Protein 4OON (pdb70)

B-facto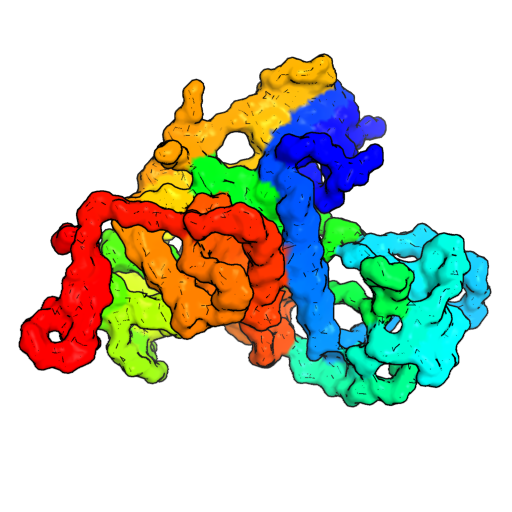r: mean 81.85, std 17.32, range [20.0, 176.02]

Nearest PDB structures (foldseek):
  4oon-assembly1_A  TM=1.002E+00  e=0.000E+00  Pseudomonas aeruginosa PAO1
  3ue1-assembly1_B  TM=9.411E-01  e=1.093E-57  Acinetobacter baumannii
  3ue1-assembly1_A  TM=9.201E-01  e=5.960E-58  Acinetobacter baumannii
  3udi-assembly1_A  TM=9.096E-01  e=7.761E-55  Acinetobacter baumannii
  5u2g-assembly2_B  TM=9.146E-01  e=2.808E-49  Haemophilus influenzae Rd KW20

Organism: Pseudomonas aeruginosa (strain ATCC 15692 / DSM 22644 / CIP 104116 / JCM 14847 / LMG 12228 / 1C / PRS 101 / PAO1) (NCBI:txid208964)

Solvent-accessible surface area: 22521 Å² total; per-residue (Å²): 78,0,47,0,49,0,66,67,40,86,15,5,24,90,42,57,106,246,153,78,120,4,72,3,34,11,0,4,45,24,0,56,44,78,0,46,73,125,52,28,66,88,0,34,72,63,6,22,46,0,13,0,0,0,92,15,48,2,2,67,13,0,12,94,2,0,65,30,14,0,14,86,7,8,56,105,16,1,19,95,24,29,84,46,135,20,91,88,79,86,120,102,28,24,38,170,49,0,42,167,48,126,35,22,3,35,0,37,0,0,0,0,24,108,53,111,150,77,5,6,55,0,0,6,101,106,13,127,71,31,74,2,79,41,76,4,0,94,36,6,71,59,56,108,50,20,78,46,62,6,108,102,16,199,55,0,53,67,14,2,107,45,0,2,0,4,9,0,43,96,58,197,107,45,74,8,101,1,4,13,36,4,50,1,7,0,0,0,0,0,0,15,1,74,8,0,0,3,30,0,2,10,0,3,8,3,51,53,75,50,104,80,8,15,0,49,96,7,100,28,71,0,6,18,0,0,0,0,0,0,0,0,0,0,13,40,53,78,46,36,2,1,26,63,16,64,0,20,85,52,145,177,119,142,132,224,213,73,159,81,18,87,6,28,0,36,37,0,0,10,89,30,46,67,35,0,0,25,60,0,2,139,59,11,29,42,84,139,0,1,33,25,0,27,121,1,25,6,90,122,126,16,8,33,166,59,118,18,0,0,47,1,37,1,52,0,11,2,49,34,0,0,5,0,0,0,0,1,4,22,4,0,36,50,0,73,41,32,2,7,23,72,0,26,15,164,131,32,124,80,84,66,99,8,76,11,26,76,19,92,202,206,76,54,116,10,126,101,39,8,44,23,52,0,0,42,6,0,6,20,0,0,22,14,0,4,112,152,7,70,0,149,125,0,74,71,40,179,26,98,1,3,0,0,0,8,1,50,13,118,94,11,76,10,0,0,0,0,0,4,1,14,10,19,0,0,0,0,3,1,0,14,68,146,74,76,33,1,1,166,196,9,99,0,6,32,4,0,0,52,2,0,23,120,0,0,25,92,9,4,152,132,81,103,93,74,58,33,86,108,17,130,26,23,62,78,58,101,5,26,52,119,51,14,173,81,17,66,131,77,28,113,57,24,67,132,8,35,9,43,92,179

GO terms:
  GO:0008658 penicillin binding (F, IDA)

Structure (mmCIF, N/CA/C/O backbone):
data_4OON
#
_entry.id   4OON
#
_cell.length_a   113.770
_cell.length_b   113.770
_cell.length_c   123.460
_cell.angle_alpha   90.00
_cell.angle_beta   90.00
_cell.angle_gamma   90.00
#
_symmetry.space_group_name_H-M   'P 41 21 2'
#
loop_
_entity.id
_entity.type
_entity.pdbx_description
1 polymer 'Penicillin-binding protein 1A'
2 non-polymer '(4Z,8S,11E,14S)-5-(2-amino-1,3-thiazol-4-yl)-14-(5,6-dihydroxy-1,3-dioxo-1,3-dihydro-2H-isoindol-2-yl)-8-formyl-2-methyl-6-oxo-3,10-dioxa-4,7,11-triazatetradeca-4,11-diene-2,12,14-tricarboxylic acid'
3 water water
#
loop_
_atom_site.group_PDB
_atom_site.id
_atom_site.type_symbol
_atom_site.label_atom_id
_atom_site.label_alt_id
_atom_site.label_comp_id
_atom_site.label_asym_id
_atom_site.label_entity_id
_atom_site.label_seq_id
_atom_site.pdbx_PDB_ins_code
_atom_site.Cartn_x
_atom_site.Cartn_y
_atom_site.Cartn_z
_atom_site.occupancy
_atom_site.B_iso_or_equiv
_atom_site.auth_seq_id
_atom_site.auth_comp_id
_atom_site.auth_asym_id
_atom_site.auth_atom_id
_atom_site.pdbx_PDB_model_num
ATOM 1 N N . PRO A 1 20 ? -13.405 53.542 12.673 1.00 79.76 47 PRO A N 1
ATOM 2 C CA . PRO A 1 20 ? -14.640 52.889 12.160 1.00 78.52 47 PRO A CA 1
ATOM 3 C C . PRO A 1 20 ? -14.354 51.673 11.243 1.00 85.84 47 PRO A C 1
ATOM 4 O O . PRO A 1 20 ? -13.884 51.824 10.106 1.00 86.69 47 PRO A O 1
ATOM 8 N N . LEU A 1 21 ? -14.599 50.452 11.762 1.00 82.01 48 LEU A N 1
ATOM 9 C CA . LEU A 1 21 ? -14.362 49.182 11.064 1.00 80.79 48 LEU A CA 1
ATOM 10 C C . LEU A 1 21 ? -15.048 49.107 9.705 1.00 84.81 48 LEU A C 1
ATOM 11 O O . LEU A 1 21 ? -16.248 49.298 9.622 1.00 82.56 48 LEU A O 1
ATOM 16 N N . LYS A 1 22 ? -14.281 48.833 8.650 1.00 83.48 49 LYS A N 1
ATOM 17 C CA . LYS A 1 22 ? -14.798 48.750 7.285 1.00 83.40 49 LYS A CA 1
ATOM 18 C C . LYS A 1 22 ? -14.629 47.317 6.760 1.00 89.48 49 LYS A C 1
ATOM 19 O O . LYS A 1 22 ? -13.514 46.780 6.719 1.00 90.46 49 LYS A O 1
ATOM 25 N N . VAL A 1 23 ? -15.745 46.694 6.377 1.00 85.02 50 VAL A N 1
ATOM 26 C CA . VAL A 1 23 ? -15.729 45.335 5.870 1.00 83.89 50 VAL A CA 1
ATOM 27 C C . VAL A 1 23 ? -15.951 45.387 4.381 1.00 84.34 50 VAL A C 1
ATOM 28 O O . VAL A 1 23 ? -16.940 45.945 3.897 1.00 81.75 50 VAL A O 1
ATOM 32 N N . TYR A 1 24 ? -14.992 44.814 3.667 1.00 81.31 51 TYR A N 1
ATOM 33 C CA . TYR A 1 24 ? -14.922 44.747 2.216 1.00 80.50 51 TYR A CA 1
ATOM 34 C C . TYR A 1 24 ? -14.984 43.316 1.711 1.00 84.03 51 TYR A C 1
ATOM 35 O O . TYR A 1 24 ? -14.585 42.392 2.429 1.00 83.59 51 TYR A O 1
ATOM 44 N N . SER A 1 25 ? -15.463 43.142 0.458 1.00 79.76 52 SER A N 1
ATOM 45 C CA . SER A 1 25 ? -15.521 41.856 -0.246 1.00 78.16 52 SER A CA 1
ATOM 46 C C . SER A 1 25 ? -14.188 41.661 -0.997 1.00 83.78 52 SER A C 1
ATOM 47 O O . SER A 1 25 ? -13.402 42.613 -1.134 1.00 84.34 52 SER A O 1
ATOM 50 N N . GLU A 1 26 ? -13.924 40.434 -1.474 1.00 80.02 53 GLU A N 1
ATOM 51 C CA . GLU A 1 26 ? -12.690 40.153 -2.194 1.00 80.71 53 GLU A CA 1
ATOM 52 C C . GLU A 1 26 ? -12.559 41.127 -3.340 1.00 82.98 53 GLU A C 1
ATOM 53 O O . GLU A 1 26 ? -11.541 41.798 -3.410 1.00 82.73 53 GLU A O 1
ATOM 59 N N . ASP A 1 27 ? -13.645 41.317 -4.136 1.00 79.37 54 ASP A N 1
ATOM 60 C CA . ASP A 1 27 ? -13.692 42.259 -5.260 1.00 80.62 54 ASP A CA 1
ATOM 61 C C . ASP A 1 27 ? -13.590 43.741 -4.907 1.00 86.93 54 ASP A C 1
ATOM 62 O O . ASP A 1 27 ? -13.421 44.569 -5.809 1.00 88.14 54 ASP A O 1
ATOM 67 N N . GLY A 1 28 ? -13.650 44.053 -3.613 1.00 83.41 55 GLY A N 1
ATOM 68 C CA . GLY A 1 28 ? -13.464 45.406 -3.112 1.00 83.97 55 GLY A CA 1
ATOM 69 C C . GLY A 1 28 ? -14.700 46.178 -2.722 1.00 87.99 55 GLY A C 1
ATOM 70 O O . GLY A 1 28 ? -14.572 47.312 -2.237 1.00 89.50 55 GLY A O 1
ATOM 71 N N . LYS A 1 29 ? -15.900 45.593 -2.921 1.00 81.91 56 LYS A N 1
ATOM 72 C CA . LYS A 1 29 ? -17.142 46.281 -2.546 1.00 80.29 56 LYS A CA 1
ATOM 73 C C . LYS A 1 29 ? -17.285 46.392 -1.011 1.00 83.00 56 LYS A C 1
ATOM 74 O O . LYS A 1 29 ? -16.900 45.474 -0.283 1.00 81.27 56 LYS A O 1
ATOM 80 N N . LEU A 1 30 ? -17.791 47.537 -0.527 1.00 79.95 57 LEU A N 1
ATOM 81 C CA . LEU A 1 30 ? -18.006 47.760 0.901 1.00 79.43 57 LEU A CA 1
ATOM 82 C C . LEU A 1 30 ? -19.276 47.049 1.357 1.00 83.15 57 LEU A C 1
ATOM 83 O O . LEU A 1 30 ? -20.373 47.325 0.859 1.00 81.46 57 LEU A O 1
ATOM 88 N N . ILE A 1 31 ? -19.109 46.103 2.283 1.00 81.35 58 ILE A N 1
ATOM 89 C CA . ILE A 1 31 ? -20.221 45.321 2.822 1.00 80.37 58 ILE A CA 1
ATOM 90 C C . ILE A 1 31 ? -20.916 46.131 3.901 1.00 83.07 58 ILE A C 1
ATOM 91 O O . ILE A 1 31 ? -22.133 46.267 3.841 1.00 82.56 58 ILE A O 1
ATOM 96 N N . SER A 1 32 ? -20.143 46.662 4.879 1.00 79.30 59 SER A N 1
ATOM 97 C CA . SER A 1 32 ? -20.624 47.512 5.974 1.00 78.88 59 SER A CA 1
ATOM 98 C C . SER A 1 32 ? -19.476 48.130 6.791 1.00 83.48 59 SER A C 1
ATOM 99 O O . SER A 1 32 ? -18.302 47.934 6.474 1.00 84.08 59 SER A O 1
ATOM 102 N N . GLU A 1 33 ? -19.839 48.910 7.815 1.00 79.99 60 GLU A N 1
ATOM 103 C CA . GLU A 1 33 ? -18.939 49.605 8.733 1.00 80.42 60 GLU A CA 1
ATOM 104 C C . GLU A 1 33 ? -19.433 49.424 10.172 1.00 83.92 60 GLU A C 1
ATOM 105 O O . GLU A 1 33 ? -20.637 49.510 10.431 1.00 83.68 60 GLU A O 1
ATOM 111 N N . PHE A 1 34 ? -18.506 49.236 11.110 1.00 79.74 61 PHE A N 1
ATOM 112 C CA . PHE A 1 34 ? -18.867 49.123 12.512 1.00 78.60 61 PHE A CA 1
ATOM 113 C C . PHE A 1 34 ? -18.071 50.104 13.365 1.00 84.42 61 PHE A C 1
ATOM 114 O O . PHE A 1 34 ? -16.856 50.250 13.183 1.00 83.55 61 PHE A O 1
ATOM 122 N N . GLY A 1 35 ? -18.782 50.783 14.272 1.00 82.15 62 GLY A N 1
ATOM 123 C CA . GLY A 1 35 ? -18.195 51.765 15.184 1.00 82.82 62 GLY A CA 1
ATOM 124 C C . GLY A 1 35 ? -18.719 51.729 16.607 1.00 84.36 62 GLY A C 1
ATOM 125 O O . GLY A 1 35 ? -19.718 51.061 16.893 1.00 82.64 62 GLY A O 1
ATOM 126 N N . GLU A 1 36 ? -18.046 52.466 17.505 1.00 80.64 63 GLU A N 1
ATOM 127 C CA . GLU A 1 36 ? -18.391 52.535 18.928 1.00 80.40 63 GLU A CA 1
ATOM 128 C C . GLU A 1 36 ? -18.638 53.994 19.338 1.00 84.33 63 GLU A C 1
ATOM 129 O O . GLU A 1 36 ? -17.836 54.850 18.968 1.00 86.31 63 GLU A O 1
ATOM 135 N N . MET A 1 37 ? -19.714 54.281 20.109 1.00 78.54 64 MET A N 1
ATOM 136 C CA . MET A 1 37 ? -20.005 55.654 20.529 1.00 94.78 64 MET A CA 1
ATOM 137 C C . MET A 1 37 ? -19.368 56.033 21.874 1.00 104.62 64 MET A C 1
ATOM 138 O O . MET A 1 37 ? -19.039 55.174 22.692 1.00 61.97 64 MET A O 1
ATOM 143 N N . THR A 1 229 ? -21.559 54.291 2.553 1.00 91.38 256 THR A N 1
ATOM 144 C CA . THR A 1 229 ? -22.727 53.556 2.030 1.00 90.56 256 THR A CA 1
ATOM 145 C C . THR A 1 229 ? -22.356 52.167 1.467 1.00 93.67 256 THR A C 1
ATOM 146 O O . THR A 1 229 ? -21.530 52.083 0.546 1.00 94.18 256 THR A O 1
ATOM 150 N N . PRO A 1 230 ? -23.004 51.075 1.949 1.00 88.10 257 PRO A N 1
ATOM 151 C CA . PRO A 1 230 ? -22.669 49.739 1.435 1.00 86.45 257 PRO A CA 1
ATOM 152 C C . PRO A 1 230 ? -22.981 49.538 -0.046 1.00 86.84 257 PRO A C 1
ATOM 153 O O . PRO A 1 230 ? -24.068 49.882 -0.515 1.00 86.20 257 PRO A O 1
ATOM 157 N N . GLU A 1 231 ? -21.978 49.042 -0.779 1.00 81.25 258 GLU A N 1
ATOM 158 C CA . GLU A 1 231 ? -22.047 48.745 -2.204 1.00 80.73 258 GLU A CA 1
ATOM 159 C C . GLU A 1 231 ? -22.626 47.351 -2.340 1.00 82.03 258 GLU A C 1
ATOM 160 O O . GLU A 1 231 ? -23.330 47.087 -3.319 1.00 82.87 258 GLU A O 1
ATOM 166 N N . LEU A 1 232 ? -22.334 46.454 -1.355 1.00 74.57 259 LEU A N 1
ATOM 167 C CA . LEU A 1 232 ? -22.782 45.060 -1.355 1.00 71.81 259 LEU A CA 1
ATOM 168 C C . LEU A 1 232 ? -23.513 44.737 -0.084 1.00 72.87 259 LEU A C 1
ATOM 169 O O . LEU A 1 232 ? -22.945 44.971 0.978 1.00 72.73 259 LEU A O 1
ATOM 174 N N . ASN A 1 233 ? -24.730 44.134 -0.175 1.00 68.05 260 ASN A N 1
ATOM 175 C CA . ASN A 1 233 ? -25.511 43.718 1.013 1.00 67.26 260 ASN A CA 1
ATOM 176 C C . ASN A 1 233 ? -25.190 42.279 1.455 1.00 71.75 260 ASN A C 1
ATOM 177 O O . ASN A 1 233 ? -25.641 41.304 0.843 1.00 71.97 260 ASN A O 1
ATOM 182 N N . ALA A 1 234 ? -24.330 42.157 2.475 1.00 68.15 261 ALA A N 1
ATOM 183 C CA . ALA A 1 234 ? -23.895 40.847 2.988 1.00 67.02 261 ALA A CA 1
ATOM 184 C C . ALA A 1 234 ? -23.772 40.855 4.556 1.00 66.87 261 ALA A C 1
ATOM 185 O O . ALA A 1 234 ? -22.700 40.594 5.119 1.00 65.63 261 ALA A O 1
ATOM 187 N N . PRO A 1 235 ? -24.911 41.160 5.239 1.00 60.45 262 PRO A N 1
ATOM 188 C CA . PRO A 1 235 ? -24.930 41.271 6.710 1.00 59.85 262 PRO A CA 1
ATOM 189 C C . PRO A 1 235 ? -24.457 40.091 7.539 1.00 66.57 262 PRO A C 1
ATOM 190 O O . PRO A 1 235 ? -23.846 40.280 8.599 1.00 67.49 262 PRO A O 1
ATOM 194 N N . TYR A 1 236 ? -24.750 38.883 7.063 1.00 63.65 263 TYR A N 1
ATOM 195 C CA . TYR A 1 236 ? -24.323 37.648 7.676 1.00 63.25 263 TYR A CA 1
ATOM 196 C C . TYR A 1 236 ? -22.797 37.589 7.627 1.00 68.59 263 TYR A C 1
ATOM 197 O O . TYR A 1 236 ? -22.177 37.389 8.673 1.00 69.33 263 TYR A O 1
ATOM 206 N N . ILE A 1 237 ? -22.196 37.920 6.458 1.00 65.21 264 ILE A N 1
ATOM 207 C CA . ILE A 1 237 ? -20.740 37.989 6.271 1.00 65.51 264 ILE A CA 1
ATOM 208 C C . ILE A 1 237 ? -20.151 39.086 7.138 1.00 70.21 264 ILE A C 1
ATOM 209 O O . ILE A 1 237 ? -19.138 38.864 7.809 1.00 69.89 264 ILE A O 1
ATOM 214 N N . ALA A 1 238 ? -20.806 40.267 7.124 1.00 67.29 265 ALA A N 1
ATOM 215 C CA . ALA A 1 238 ? -20.406 41.459 7.865 1.00 67.64 265 ALA A CA 1
ATOM 216 C C . ALA A 1 238 ? -20.278 41.135 9.335 1.00 71.57 265 ALA A C 1
ATOM 217 O O . ALA A 1 238 ? -19.240 41.417 9.948 1.00 71.84 265 ALA A O 1
ATOM 219 N N . GLU A 1 239 ? -21.309 40.476 9.879 1.00 67.19 266 GLU A N 1
ATOM 220 C CA . GLU A 1 239 ? -21.310 40.085 11.275 1.00 67.35 266 GLU A CA 1
ATOM 221 C C . GLU A 1 239 ? -20.173 39.127 11.628 1.00 71.71 266 GLU A C 1
ATOM 222 O O . GLU A 1 239 ? -19.523 39.310 12.656 1.00 71.84 266 GLU A O 1
ATOM 228 N N . MET A 1 240 ? -19.905 38.148 10.752 1.00 68.02 267 MET A N 1
ATOM 229 C CA . MET A 1 240 ? -18.853 37.158 10.935 1.00 68.14 267 MET A CA 1
ATOM 230 C C . MET A 1 240 ? -17.508 37.820 11.089 1.00 74.59 267 MET A C 1
ATOM 231 O O . MET A 1 240 ? -16.753 37.452 11.996 1.00 76.44 267 MET A O 1
ATOM 236 N N . ALA A 1 241 ? -17.256 38.865 10.270 1.00 70.14 268 ALA A N 1
ATOM 237 C CA . ALA A 1 241 ? -16.044 39.677 10.280 1.00 69.78 268 ALA A CA 1
ATOM 238 C C . ALA A 1 241 ? -15.988 40.508 11.542 1.00 71.90 268 ALA A C 1
ATOM 239 O O . ALA A 1 241 ? -14.977 40.482 12.223 1.00 72.00 268 ALA A O 1
ATOM 241 N N . ARG A 1 242 ? -17.076 41.220 11.883 1.00 68.55 269 ARG A N 1
ATOM 242 C CA . ARG A 1 242 ? -17.124 42.051 13.095 1.00 69.07 269 ARG A CA 1
ATOM 243 C C . ARG A 1 242 ? -16.728 41.245 14.338 1.00 73.76 269 ARG A C 1
ATOM 244 O O . ARG A 1 242 ? -15.864 41.679 15.090 1.00 74.19 269 ARG A O 1
ATOM 252 N N . ALA A 1 243 ? -17.335 40.055 14.502 1.00 69.91 270 ALA A N 1
ATOM 253 C CA . ALA A 1 243 ? -17.092 39.096 15.568 1.00 70.10 270 ALA A CA 1
ATOM 254 C C . ALA A 1 243 ? -15.611 38.692 15.614 1.00 77.68 270 ALA A C 1
ATOM 255 O O . ALA A 1 243 ? -14.941 38.900 16.650 1.00 79.35 270 ALA A O 1
ATOM 257 N N . GLU A 1 244 ? -15.097 38.147 14.475 1.00 73.88 271 GLU A N 1
ATOM 258 C CA . GLU A 1 244 ? -13.708 37.712 14.315 1.00 74.79 271 GLU A CA 1
ATOM 259 C C . GLU A 1 244 ? -12.714 38.799 14.675 1.00 79.06 271 GLU A C 1
ATOM 260 O O . GLU A 1 244 ? -11.732 38.505 15.354 1.00 80.74 271 GLU A O 1
ATOM 266 N N . MET A 1 245 ? -12.985 40.049 14.248 1.00 74.30 272 MET A N 1
ATOM 267 C CA . MET A 1 245 ? -12.144 41.218 14.488 1.00 75.16 272 MET A CA 1
ATOM 268 C C . MET A 1 245 ? -12.057 41.553 15.948 1.00 82.93 272 MET A C 1
ATOM 269 O O . MET A 1 245 ? -10.992 41.947 16.417 1.00 83.90 272 MET A O 1
ATOM 274 N N . VAL A 1 246 ? -13.198 41.426 16.656 1.00 80.88 273 VAL A N 1
ATOM 275 C CA . VAL A 1 246 ? -13.377 41.740 18.077 1.00 81.56 273 VAL A CA 1
ATOM 276 C C . VAL A 1 246 ? -12.621 40.757 18.941 1.00 90.42 273 VAL A C 1
ATOM 277 O O . VAL A 1 246 ? -11.960 41.153 19.917 1.00 91.49 273 VAL A O 1
ATOM 281 N N . GLY A 1 247 ? -12.667 39.496 18.527 1.00 88.52 274 GLY A N 1
ATOM 282 C CA . GLY A 1 247 ? -11.896 38.448 19.176 1.00 90.27 274 GLY A CA 1
ATOM 283 C C . GLY A 1 247 ? -10.412 38.731 19.037 1.00 97.09 274 GLY A C 1
ATOM 284 O O . GLY A 1 247 ? -9.653 38.507 19.985 1.00 98.56 274 GLY A O 1
ATOM 285 N N . ARG A 1 248 ? -10.004 39.300 17.871 1.00 93.85 275 ARG A N 1
ATOM 286 C CA . ARG A 1 248 ? -8.612 39.620 17.558 1.00 94.91 275 ARG A CA 1
ATOM 287 C C . ARG A 1 248 ? -8.079 40.931 18.165 1.00 99.64 275 ARG A C 1
ATOM 288 O O . ARG A 1 248 ? -6.953 40.932 18.653 1.00 101.21 275 ARG A O 1
ATOM 296 N N . TYR A 1 249 ? -8.851 42.031 18.126 1.00 94.77 276 TYR A N 1
ATOM 297 C CA . TYR A 1 249 ? -8.371 43.338 18.593 1.00 95.61 276 TYR A CA 1
ATOM 298 C C . TYR A 1 249 ? -9.095 43.946 19.806 1.00 100.56 276 TYR A C 1
ATOM 299 O O . TYR A 1 249 ? -8.574 44.876 20.447 1.00 100.60 276 TYR A O 1
ATOM 308 N N . GLY A 1 250 ? -10.279 43.420 20.105 1.00 96.79 277 GLY A N 1
ATOM 309 C CA . GLY A 1 250 ? -11.097 43.917 21.199 1.00 96.82 277 GLY A CA 1
ATOM 310 C C . GLY A 1 250 ? -11.996 45.022 20.706 1.00 100.67 277 GLY A C 1
ATOM 311 O O . GLY A 1 250 ? -12.368 45.033 19.529 1.00 99.35 277 GLY A O 1
ATOM 312 N N . SER A 1 251 ? -12.353 45.963 21.599 1.00 98.65 278 SER A N 1
ATOM 313 C CA . SER A 1 251 ? -13.229 47.086 21.245 1.00 98.18 278 SER A CA 1
ATOM 314 C C . SER A 1 251 ? -12.478 48.059 20.369 1.00 102.57 278 SER A C 1
ATOM 315 O O . SER A 1 251 ? -13.108 48.817 19.629 1.00 101.61 278 SER A O 1
ATOM 318 N N . GLU A 1 252 ? -11.121 47.972 20.407 1.00 100.38 279 GLU A N 1
ATOM 319 C CA . GLU A 1 252 ? -10.167 48.767 19.634 1.00 100.92 279 GLU A CA 1
ATOM 320 C C . GLU A 1 252 ? -10.347 48.537 18.121 1.00 102.11 279 GLU A C 1
ATOM 321 O O . GLU A 1 252 ? -9.934 49.383 17.318 1.00 102.45 279 GLU A O 1
ATOM 327 N N . ALA A 1 253 ? -11.011 47.414 17.747 1.00 95.48 280 ALA A N 1
ATOM 328 C CA . ALA A 1 253 ? -11.371 47.053 16.372 1.00 93.47 280 ALA A CA 1
ATOM 329 C C . ALA A 1 253 ? -12.296 48.130 15.741 1.00 94.55 280 ALA A C 1
ATOM 330 O O . ALA A 1 253 ? -12.115 48.495 14.572 1.00 94.52 280 ALA A O 1
ATOM 332 N N . TYR A 1 254 ? -13.266 48.646 16.525 1.00 88.03 281 TYR A N 1
ATOM 333 C CA . TYR A 1 254 ? -14.215 49.655 16.054 1.00 86.46 281 TYR A CA 1
ATOM 334 C C . TYR A 1 254 ? -13.624 51.055 15.926 1.00 94.76 281 TYR A C 1
ATOM 335 O O . TYR A 1 254 ? -14.102 51.843 15.107 1.00 93.92 281 TYR A O 1
ATOM 344 N N . THR A 1 255 ? -12.637 51.382 16.784 1.00 94.79 282 THR A N 1
ATOM 345 C CA . THR A 1 255 ? -11.996 52.701 16.901 1.00 96.12 282 THR A CA 1
ATOM 346 C C . THR A 1 255 ? -11.003 52.994 15.769 1.00 101.47 282 THR A C 1
ATOM 347 O O . THR A 1 255 ? -11.302 53.785 14.865 1.00 101.60 282 THR A O 1
ATOM 351 N N . GLU A 1 256 ? -9.848 52.294 15.822 1.00 98.02 283 GLU A N 1
ATOM 352 C CA . GLU A 1 256 ? -8.639 52.357 15.002 1.00 98.64 283 GLU A CA 1
ATOM 353 C C . GLU A 1 256 ? -8.729 52.494 13.477 1.00 101.09 283 GLU A C 1
ATOM 354 O O . GLU A 1 256 ? -7.719 52.834 12.854 1.00 100.71 283 GLU A O 1
ATOM 360 N N . GLY A 1 257 ? -9.893 52.203 12.892 1.00 96.94 284 GLY A N 1
ATOM 361 C CA . GLY A 1 257 ? -10.102 52.258 11.446 1.00 96.31 284 GLY A CA 1
ATOM 362 C C . GLY A 1 257 ? -9.340 51.180 10.686 1.00 98.99 284 GLY A C 1
ATOM 363 O O . GLY A 1 257 ? -8.462 51.490 9.871 1.00 99.90 284 GLY A O 1
ATOM 364 N N . TYR A 1 258 ? -9.653 49.893 10.985 1.00 91.89 285 TYR A N 1
ATOM 365 C CA . TYR A 1 258 ? -9.061 48.709 10.359 1.00 89.45 285 TYR A CA 1
ATOM 366 C C . TYR A 1 258 ? -9.855 48.407 9.099 1.00 88.33 285 TYR A C 1
ATOM 367 O O . TYR A 1 258 ? -11.002 48.837 8.983 1.00 86.52 285 TYR A O 1
ATOM 376 N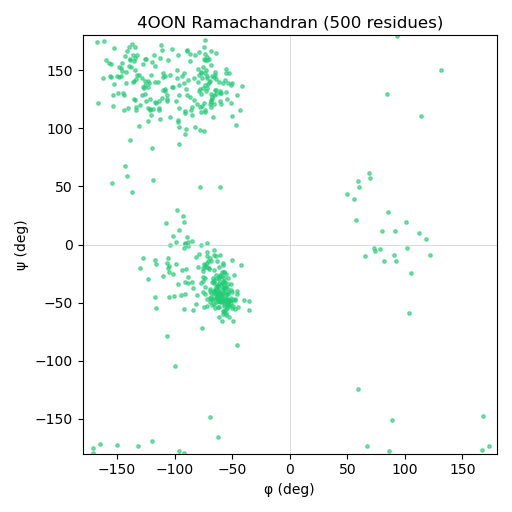 N . LYS A 1 259 ? -9.250 47.683 8.149 1.00 84.06 286 LYS A N 1
ATOM 377 C CA . LYS A 1 259 ? -9.909 47.291 6.898 1.00 82.52 286 LYS A CA 1
ATOM 378 C C . LYS A 1 259 ? -9.946 45.763 6.750 1.00 85.00 286 LYS A C 1
ATOM 379 O O . LYS A 1 259 ? -8.898 45.149 6.590 1.00 86.40 286 LYS A O 1
ATOM 385 N N . VAL A 1 260 ? -11.136 45.151 6.821 1.00 79.16 287 VAL A N 1
ATOM 386 C CA . VAL A 1 260 ? -11.271 43.697 6.671 1.00 78.75 287 VAL A CA 1
ATOM 387 C C . VAL A 1 260 ? -11.646 43.327 5.231 1.00 81.18 287 VAL A C 1
ATOM 388 O O . VAL A 1 260 ? -12.618 43.868 4.692 1.00 82.18 287 VAL A O 1
ATOM 392 N N . ILE A 1 261 ? -10.895 42.394 4.627 1.00 74.16 288 ILE A N 1
ATOM 393 C CA . ILE A 1 261 ? -11.141 41.925 3.267 1.00 72.12 288 ILE A CA 1
ATOM 394 C C . ILE A 1 261 ? -11.561 40.490 3.372 1.00 75.75 288 ILE A C 1
ATOM 395 O O . ILE A 1 261 ? -10.825 39.639 3.879 1.00 75.13 288 ILE A O 1
ATOM 400 N N . THR A 1 262 ? -12.806 40.254 2.975 1.00 72.31 289 THR A N 1
ATOM 401 C CA . THR A 1 262 ? -13.474 38.963 3.062 1.00 71.02 289 THR A CA 1
ATOM 402 C C . THR A 1 262 ? -13.279 38.084 1.837 1.00 74.98 289 THR A C 1
ATOM 403 O O . THR A 1 262 ? -12.781 38.537 0.803 1.00 73.65 289 THR A O 1
ATOM 407 N N . THR A 1 263 ? -13.655 36.805 1.981 1.00 73.09 290 THR A N 1
ATOM 408 C CA . THR A 1 263 ? -13.537 35.779 0.945 1.00 73.61 290 THR A CA 1
ATOM 409 C C . THR A 1 263 ? -14.654 35.860 -0.077 1.00 76.89 290 THR A C 1
ATOM 410 O O . THR A 1 263 ? -14.496 35.338 -1.179 1.00 76.51 290 THR A O 1
ATOM 414 N N . VAL A 1 264 ? -15.771 36.526 0.282 1.00 73.63 291 VAL A N 1
ATOM 415 C CA . VAL A 1 264 ? -16.931 36.692 -0.603 1.00 73.98 291 VAL A CA 1
ATOM 416 C C . VAL A 1 264 ? -16.666 37.583 -1.827 1.00 78.80 291 VAL A C 1
ATOM 417 O O . VAL A 1 264 ? -15.898 38.550 -1.761 1.00 79.97 291 VAL A O 1
ATOM 421 N N . ARG A 1 265 ? -17.303 37.230 -2.941 1.00 73.85 292 ARG A N 1
ATOM 422 C CA . ARG A 1 265 ? -17.241 37.963 -4.193 1.00 74.29 292 ARG A CA 1
ATOM 423 C C . ARG A 1 265 ? -18.631 38.564 -4.345 1.00 78.43 292 ARG A C 1
ATOM 424 O O . ARG A 1 265 ? -19.613 37.855 -4.107 1.00 77.56 292 ARG A O 1
ATOM 432 N N . SER A 1 266 ? -18.725 39.872 -4.679 1.00 75.33 293 SER A N 1
ATOM 433 C CA . SER A 1 266 ? -20.003 40.576 -4.831 1.00 74.60 293 SER A CA 1
ATOM 434 C C . SER A 1 266 ? -21.021 39.860 -5.740 1.00 78.80 293 SER A C 1
ATOM 435 O O . SER A 1 266 ? -22.130 39.588 -5.266 1.00 77.89 293 SER A O 1
ATOM 438 N N . ASP A 1 267 ? -20.638 39.528 -7.019 1.00 75.71 294 ASP A N 1
ATOM 439 C CA . ASP A 1 267 ? -21.497 38.845 -8.006 1.00 75.04 294 ASP A CA 1
ATOM 440 C C . ASP A 1 267 ? -22.118 37.585 -7.438 1.00 76.49 294 ASP A C 1
ATOM 441 O O . ASP A 1 267 ? -23.355 37.446 -7.470 1.00 76.35 294 ASP A O 1
ATOM 446 N N . LEU A 1 268 ? -21.266 36.720 -6.825 1.00 69.78 295 LEU A N 1
ATOM 447 C CA . LEU A 1 268 ? -21.672 35.455 -6.206 1.00 67.08 295 LEU A CA 1
ATOM 448 C C . LEU A 1 268 ? -22.551 35.663 -5.006 1.00 70.28 295 LEU A C 1
ATOM 449 O O . LEU A 1 268 ? -23.506 34.913 -4.819 1.00 69.59 295 LEU A O 1
ATOM 454 N N . GLN A 1 269 ? -22.234 36.685 -4.193 1.00 66.39 296 GLN A N 1
ATOM 455 C CA . GLN A 1 269 ? -22.989 37.004 -2.993 1.00 64.34 296 GLN A CA 1
ATOM 456 C C . GLN A 1 269 ? -24.431 37.333 -3.339 1.00 69.25 296 GLN A C 1
ATOM 457 O O . GLN A 1 269 ? -25.327 36.684 -2.787 1.00 68.65 296 GLN A O 1
ATOM 463 N N . ASN A 1 270 ? -24.662 38.232 -4.332 1.00 66.15 297 ASN A N 1
ATOM 464 C CA . ASN A 1 270 ? -26.027 38.612 -4.732 1.00 65.64 297 ASN A CA 1
ATOM 465 C C . ASN A 1 270 ? -26.782 37.459 -5.384 1.00 66.81 297 ASN A C 1
ATOM 466 O O . ASN A 1 270 ? -28.004 37.358 -5.210 1.00 64.97 297 ASN A O 1
ATOM 471 N N . ALA A 1 271 ? -26.048 36.571 -6.108 1.00 62.06 298 ALA A N 1
ATOM 472 C CA . ALA A 1 271 ? -26.630 35.360 -6.698 1.00 60.06 298 ALA A CA 1
ATOM 473 C C . ALA A 1 271 ? -27.229 34.526 -5.566 1.00 59.79 298 ALA A C 1
ATOM 474 O O . ALA A 1 271 ? -28.408 34.193 -5.627 1.00 57.59 298 ALA A O 1
ATOM 476 N N . ALA A 1 272 ? -26.441 34.289 -4.489 1.00 56.12 299 ALA A N 1
ATOM 477 C CA . ALA A 1 272 ? -26.863 33.554 -3.301 1.00 55.61 299 ALA A CA 1
ATOM 478 C C . ALA A 1 272 ? -28.131 34.206 -2.705 1.00 63.65 299 ALA A C 1
ATOM 479 O O . ALA A 1 272 ? -29.204 33.557 -2.689 1.00 61.59 299 ALA A O 1
ATOM 481 N N . SER A 1 273 ? -28.014 35.528 -2.340 1.00 63.58 300 SER A N 1
ATOM 482 C CA . SER A 1 273 ? -29.074 36.401 -1.808 1.00 64.51 300 SER A CA 1
ATOM 483 C C . SER A 1 273 ? -30.352 36.243 -2.595 1.00 68.08 300 SER A C 1
ATOM 484 O O . SER A 1 273 ? -31.362 35.904 -1.994 1.00 68.23 300 SER A O 1
ATOM 487 N N . GLN A 1 274 ? -30.297 36.408 -3.944 1.00 64.82 301 GLN A N 1
ATOM 488 C CA . GLN A 1 274 ? -31.446 36.275 -4.846 1.00 64.60 301 GLN A CA 1
ATOM 489 C C . GLN A 1 274 ? -32.007 34.888 -4.788 1.00 67.72 301 GLN A C 1
ATOM 490 O O . GLN A 1 274 ? -33.185 34.746 -4.492 1.00 66.88 301 GLN A O 1
ATOM 496 N N . SER A 1 275 ? -31.158 33.858 -4.999 1.00 65.22 302 SER A N 1
ATOM 497 C CA . SER A 1 275 ? -31.562 32.448 -5.002 1.00 64.78 302 SER A CA 1
ATOM 498 C C . SER A 1 275 ? -32.423 32.077 -3.816 1.00 67.27 302 SER A C 1
ATOM 499 O O . SER A 1 275 ? -33.568 31.659 -4.005 1.00 65.96 302 SER A O 1
ATOM 502 N N . VAL A 1 276 ? -31.910 32.347 -2.599 1.00 62.99 303 VAL A N 1
ATOM 503 C CA . VAL A 1 276 ? -32.590 32.094 -1.324 1.00 60.77 303 VAL A CA 1
ATOM 504 C C . VAL A 1 276 ? -33.941 32.819 -1.280 1.00 62.61 303 VAL A C 1
ATOM 505 O O . VAL A 1 276 ? -34.956 32.163 -1.020 1.00 61.05 303 VAL A O 1
ATOM 509 N N . ARG A 1 277 ? -33.957 34.150 -1.581 1.00 59.47 304 ARG A N 1
ATOM 510 C CA . ARG A 1 277 ? -35.190 34.970 -1.589 1.00 59.91 304 ARG A CA 1
ATOM 511 C C . ARG A 1 277 ? -36.251 34.418 -2.562 1.00 64.69 304 ARG A C 1
ATOM 512 O O . ARG A 1 277 ? -37.340 34.037 -2.126 1.00 64.72 304 ARG A O 1
ATOM 520 N N . ASP A 1 278 ? -35.888 34.278 -3.846 1.00 60.82 305 ASP A N 1
ATOM 521 C CA . ASP A 1 278 ? -36.760 33.737 -4.872 1.00 61.79 305 ASP A CA 1
ATOM 522 C C . ASP A 1 278 ? -37.273 32.347 -4.467 1.00 64.74 305 ASP A C 1
ATOM 523 O O . ASP A 1 278 ? -38.465 32.099 -4.523 1.00 64.56 305 ASP A O 1
ATOM 528 N N . GLY A 1 279 ? -36.376 31.486 -4.009 1.00 61.93 306 GLY A N 1
ATOM 529 C CA . GLY A 1 279 ? -36.694 30.124 -3.587 1.00 61.56 306 GLY A CA 1
ATOM 530 C C . GLY A 1 279 ? -37.617 30.057 -2.393 1.00 65.42 306 GLY A C 1
ATOM 531 O O . GLY A 1 279 ? -38.476 29.172 -2.324 1.00 66.05 306 GLY A O 1
ATOM 532 N N . LEU A 1 280 ? -37.458 31.000 -1.447 1.00 60.70 307 LEU A N 1
ATOM 533 C CA . LEU A 1 280 ? -38.324 31.042 -0.273 1.00 59.75 307 LEU A CA 1
ATOM 534 C C . LEU A 1 280 ? -39.701 31.589 -0.647 1.00 61.33 307 LEU A C 1
ATOM 535 O O . LEU A 1 280 ? -40.708 31.027 -0.227 1.00 60.67 307 LEU A O 1
ATOM 540 N N . ILE A 1 281 ? -39.738 32.621 -1.504 1.00 56.59 308 ILE A N 1
ATOM 541 C CA . ILE A 1 281 ? -40.972 33.183 -2.041 1.00 57.10 308 ILE A CA 1
ATOM 542 C C . ILE A 1 281 ? -41.778 32.125 -2.905 1.00 64.33 308 ILE A C 1
ATOM 543 O O . ILE A 1 281 ? -43.014 32.013 -2.768 1.00 64.09 308 ILE A O 1
ATOM 548 N N . ASP A 1 282 ? -41.073 31.367 -3.783 1.00 62.74 309 ASP A N 1
ATOM 549 C CA . ASP A 1 282 ? -41.703 30.343 -4.616 1.00 64.36 309 ASP A CA 1
ATOM 550 C C . ASP A 1 282 ? -42.388 29.313 -3.731 1.00 71.51 309 ASP A C 1
ATOM 551 O O . ASP A 1 282 ? -43.575 29.023 -3.936 1.00 73.06 309 ASP A O 1
ATOM 556 N N . TYR A 1 283 ? -41.668 28.826 -2.696 1.00 66.76 310 TYR A N 1
ATOM 557 C CA . TYR A 1 283 ? -42.234 27.879 -1.758 1.00 65.71 310 TYR A CA 1
ATOM 558 C C . TYR A 1 283 ? -43.428 28.496 -1.021 1.00 72.33 310 TYR A C 1
ATOM 559 O O . TYR A 1 283 ? -44.460 27.831 -0.927 1.00 73.44 310 TYR A O 1
ATOM 568 N N . ASP A 1 284 ? -43.279 29.734 -0.472 1.00 68.44 311 ASP A N 1
ATOM 569 C CA . ASP A 1 284 ? -44.334 30.393 0.300 1.00 68.86 311 ASP A CA 1
ATOM 570 C C . ASP A 1 284 ? -45.668 30.467 -0.441 1.00 73.13 311 ASP A C 1
ATOM 571 O O . ASP A 1 284 ? -46.699 30.036 0.104 1.00 73.24 311 ASP A O 1
ATOM 576 N N . GLN A 1 285 ? -45.637 30.961 -1.690 1.00 69.20 312 GLN A N 1
ATOM 577 C CA . GLN A 1 285 ? -46.836 31.118 -2.516 1.00 70.36 312 GLN A CA 1
ATOM 578 C C . GLN A 1 285 ? -47.651 29.826 -2.760 1.00 76.13 312 GLN A C 1
ATOM 579 O O . GLN A 1 285 ? -48.891 29.883 -2.748 1.00 77.23 312 GLN A O 1
ATOM 585 N N . ARG A 1 286 ? -46.941 28.668 -2.937 1.00 71.70 313 ARG A N 1
ATOM 586 C CA . ARG A 1 286 ? -47.460 27.305 -3.132 1.00 71.26 313 ARG A CA 1
ATOM 587 C C . ARG A 1 286 ? -48.323 26.917 -1.957 1.00 77.64 313 ARG A C 1
ATOM 588 O O . ARG A 1 286 ? -49.123 25.986 -2.088 1.00 78.36 313 ARG A O 1
ATOM 596 N N . HIS A 1 287 ? -48.099 27.565 -0.780 1.00 74.83 314 HIS A N 1
ATOM 597 C CA . HIS A 1 287 ? -48.814 27.271 0.460 1.00 75.68 314 HIS A CA 1
ATOM 598 C C . HIS A 1 287 ? -49.884 28.241 0.875 1.00 77.49 314 HIS A C 1
ATOM 599 O O . HIS A 1 287 ? -50.529 27.996 1.891 1.00 77.70 314 HIS A O 1
ATOM 606 N N . GLY A 1 288 ? -50.088 29.296 0.088 1.00 73.02 315 GLY A N 1
ATOM 607 C CA . GLY A 1 288 ? -51.129 30.290 0.316 1.00 73.44 315 GLY A CA 1
ATOM 608 C C . GLY A 1 288 ? -50.725 31.518 1.105 1.00 77.00 315 GLY A C 1
ATOM 609 O O . GLY A 1 288 ? -49.574 31.641 1.539 1.00 77.36 315 GLY A O 1
ATOM 610 N N . TYR A 1 289 ? -51.698 32.434 1.297 1.00 72.15 316 TYR A N 1
ATOM 611 C CA . TYR A 1 289 ? -51.552 33.720 1.985 1.00 70.18 316 TYR A CA 1
ATOM 612 C C . TYR A 1 289 ? -51.984 33.607 3.404 1.00 71.35 316 TYR A C 1
ATOM 613 O O . TYR A 1 289 ? -52.997 32.986 3.698 1.00 70.24 316 TYR A O 1
ATOM 622 N N . ARG A 1 290 ? -51.195 34.209 4.282 1.00 68.32 317 ARG A N 1
ATOM 623 C CA . ARG A 1 290 ? -51.407 34.234 5.722 1.00 69.22 317 ARG A CA 1
ATOM 624 C C . ARG A 1 290 ? -51.869 35.601 6.235 1.00 75.46 317 ARG A C 1
ATOM 625 O O . ARG A 1 290 ? -51.809 35.888 7.450 1.00 75.97 317 ARG A O 1
ATOM 633 N N . GLY A 1 291 ? -52.374 36.406 5.296 1.00 71.65 318 GLY A N 1
ATOM 634 C CA . GLY A 1 291 ? -52.978 37.694 5.581 1.00 71.45 318 GLY A CA 1
ATOM 635 C C . GLY A 1 291 ? -52.064 38.887 5.664 1.00 73.81 318 GLY A C 1
ATOM 636 O O . GLY A 1 291 ? -50.856 38.785 5.423 1.00 74.29 318 GLY A O 1
ATOM 637 N N . PRO A 1 292 ? -52.654 40.053 5.980 1.00 69.24 319 PRO A N 1
ATOM 638 C CA . PRO A 1 292 ? -51.855 41.272 6.079 1.00 68.59 319 PRO A CA 1
ATOM 639 C C . PRO A 1 292 ? -51.019 41.312 7.351 1.00 69.56 319 PRO A C 1
ATOM 640 O O . PRO A 1 292 ? -51.207 40.502 8.268 1.00 68.89 319 PRO A O 1
ATOM 644 N N . GLU A 1 293 ? -50.124 42.283 7.417 1.00 63.23 320 GLU A N 1
ATOM 645 C CA . GLU A 1 293 ? -49.310 42.454 8.597 1.00 61.82 320 GLU A CA 1
ATOM 646 C C . GLU A 1 293 ? -50.077 43.272 9.649 1.00 68.07 320 GLU A C 1
ATOM 647 O O . GLU A 1 293 ? -49.962 43.008 10.846 1.00 68.27 320 GLU A O 1
ATOM 653 N N . THR A 1 294 ? -50.850 44.264 9.190 1.00 66.06 321 THR A N 1
ATOM 654 C CA . THR A 1 294 ? -51.666 45.173 10.008 1.00 67.36 321 THR A CA 1
ATOM 655 C C . THR A 1 294 ? -52.890 45.557 9.212 1.00 72.33 321 THR A C 1
ATOM 656 O O . THR A 1 294 ? -52.861 45.563 7.979 1.00 72.23 321 THR A O 1
ATOM 660 N N . ARG A 1 295 ? -53.966 45.881 9.914 1.00 69.17 322 ARG A N 1
ATOM 661 C CA . ARG A 1 295 ? -55.177 46.354 9.270 1.00 70.04 322 ARG A CA 1
ATOM 662 C C . ARG A 1 295 ? -55.391 47.740 9.895 1.00 75.45 322 ARG A C 1
ATOM 663 O O . ARG A 1 295 ? -55.517 47.835 11.115 1.00 75.75 322 ARG A O 1
ATOM 671 N N . LEU A 1 296 ? -55.320 48.814 9.080 1.00 72.16 323 LEU A N 1
ATOM 672 C CA . LEU A 1 296 ? -55.462 50.211 9.528 1.00 72.37 323 LEU A CA 1
ATOM 673 C C . LEU A 1 296 ? -56.674 50.926 8.866 1.00 79.63 323 LEU A C 1
ATOM 674 O O . LEU A 1 296 ? -56.496 51.977 8.227 1.00 80.25 323 LEU A O 1
ATOM 679 N N . PRO A 1 297 ? -57.909 50.387 8.972 1.00 77.15 324 PRO A N 1
ATOM 680 C CA . PRO A 1 297 ? -59.029 51.030 8.288 1.00 78.90 324 PRO A CA 1
ATOM 681 C C . PRO A 1 297 ? -59.500 52.260 9.024 1.00 86.48 324 PRO A C 1
ATOM 682 O O . PRO A 1 297 ? -59.400 52.334 10.248 1.00 87.97 324 PRO A O 1
ATOM 686 N N . GLY A 1 298 ? -59.988 53.223 8.268 1.00 84.26 325 GLY A N 1
ATOM 687 C CA . GLY A 1 298 ? -60.499 54.471 8.815 1.00 85.85 325 GLY A CA 1
ATOM 688 C C . GLY A 1 298 ? -59.414 55.479 9.127 1.00 88.58 325 GLY A C 1
ATOM 689 O O . GLY A 1 298 ? -59.711 56.662 9.347 1.00 90.24 325 GLY A O 1
ATOM 690 N N . GLN A 1 299 ? -58.154 55.020 9.157 1.00 80.76 326 GLN A N 1
ATOM 691 C CA . GLN A 1 299 ? -57.029 55.896 9.419 1.00 79.16 326 GLN A CA 1
ATOM 692 C C . GLN A 1 299 ? -56.726 56.779 8.208 1.00 81.88 326 GLN A C 1
ATOM 693 O O . GLN A 1 299 ? -56.938 56.370 7.063 1.00 80.87 326 GLN A O 1
ATOM 699 N N . THR A 1 300 ? -56.251 58.001 8.468 1.00 78.44 327 THR A N 1
ATOM 700 C CA . THR A 1 300 ? -55.899 58.952 7.418 1.00 78.52 327 THR A CA 1
ATOM 701 C C . THR A 1 300 ? -54.638 58.519 6.649 1.00 78.64 327 THR A C 1
ATOM 702 O O . THR A 1 300 ? -53.852 57.732 7.167 1.00 75.71 327 THR A O 1
ATOM 706 N N . ARG A 1 301 ? -54.442 59.051 5.428 1.00 76.21 328 ARG A N 1
ATOM 707 C CA . ARG A 1 301 ? -53.272 58.771 4.588 1.00 75.60 328 ARG A CA 1
ATOM 708 C C . ARG A 1 301 ? -52.012 59.205 5.342 1.00 84.33 328 ARG A C 1
ATOM 709 O O . ARG A 1 301 ? -51.058 58.423 5.432 1.00 82.81 328 ARG A O 1
ATOM 717 N N . ASP A 1 302 ? -52.051 60.421 5.952 1.00 85.29 329 ASP A N 1
ATOM 718 C CA . ASP A 1 302 ? -50.961 60.992 6.761 1.00 85.33 329 ASP A CA 1
ATOM 719 C C . ASP A 1 302 ? -50.518 60.047 7.875 1.00 87.10 329 ASP A C 1
ATOM 720 O O . ASP A 1 302 ? -49.314 59.882 8.082 1.00 86.36 329 ASP A O 1
ATOM 725 N N . ALA A 1 303 ? -51.487 59.383 8.537 1.00 82.24 330 ALA A N 1
ATOM 726 C CA . ALA A 1 303 ? -51.249 58.405 9.594 1.00 80.48 330 ALA A CA 1
ATOM 727 C C . ALA A 1 303 ? -50.716 57.096 9.028 1.00 83.31 330 ALA A C 1
ATOM 728 O O . ALA A 1 303 ? -49.903 56.437 9.683 1.00 82.99 330 ALA A O 1
ATOM 730 N N . TRP A 1 304 ? -51.205 56.685 7.838 1.00 78.50 331 TRP A N 1
ATOM 731 C CA . TRP A 1 304 ? -50.753 55.456 7.192 1.00 76.25 331 TRP A CA 1
ATOM 732 C C . TRP A 1 304 ? -49.290 55.607 6.879 1.00 80.86 331 TRP A C 1
ATOM 733 O O . TRP A 1 304 ? -48.502 54.685 7.110 1.00 79.08 331 TRP A O 1
ATOM 744 N N . LEU A 1 305 ? -48.934 56.811 6.380 1.00 78.59 332 LEU A N 1
ATOM 745 C CA . LEU A 1 305 ? -47.583 57.215 6.053 1.00 77.68 332 LEU A CA 1
ATOM 746 C C . LEU A 1 305 ? -46.752 57.229 7.320 1.00 82.12 332 LEU A C 1
ATOM 747 O O . LEU A 1 305 ? -45.608 56.770 7.277 1.00 81.73 332 LEU A O 1
ATOM 752 N N . LYS A 1 306 ? -47.345 57.681 8.464 1.00 78.93 333 LYS A N 1
ATOM 753 C CA . LYS A 1 306 ? -46.691 57.675 9.777 1.00 78.43 333 LYS A CA 1
ATOM 754 C C . LYS A 1 306 ? -46.254 56.218 10.103 1.00 82.09 333 LYS A C 1
ATOM 755 O O . LYS A 1 306 ? -45.048 55.979 10.232 1.00 80.70 333 LYS A O 1
ATOM 761 N N . HIS A 1 307 ? -47.213 55.242 10.105 1.00 79.48 334 HIS A N 1
ATOM 762 C CA . HIS A 1 307 ? -46.981 53.809 10.394 1.00 78.51 334 HIS A CA 1
ATOM 763 C C . HIS A 1 307 ? -45.905 53.186 9.527 1.00 82.81 334 HIS A C 1
ATOM 764 O O . HIS A 1 307 ? -45.001 52.523 10.032 1.00 81.02 334 HIS A O 1
ATOM 771 N N . LEU A 1 308 ? -46.041 53.388 8.215 1.00 82.28 335 LEU A N 1
ATOM 772 C CA . LEU A 1 308 ? -45.166 52.911 7.142 1.00 82.27 335 LEU A CA 1
ATOM 773 C C . LEU A 1 308 ? -43.739 53.420 7.318 1.00 86.59 335 LEU A C 1
ATOM 774 O O . LEU A 1 308 ? -42.808 52.760 6.857 1.00 85.40 335 LEU A O 1
ATOM 779 N N . GLY A 1 309 ? -43.593 54.578 7.976 1.00 83.92 336 GLY A N 1
ATOM 780 C CA . GLY A 1 309 ? -42.311 55.217 8.252 1.00 83.82 336 GLY A CA 1
ATOM 781 C C . GLY A 1 309 ? -41.405 54.377 9.124 1.00 87.74 336 GLY A C 1
ATOM 782 O O . GLY A 1 309 ? -40.187 54.363 8.923 1.00 87.17 336 GLY A O 1
ATOM 783 N N . GLN A 1 310 ? -42.012 53.635 10.070 1.00 84.78 337 GLN A N 1
ATOM 784 C CA . GLN A 1 310 ? -41.322 52.757 11.014 1.00 83.76 337 GLN A CA 1
ATOM 785 C C . GLN A 1 310 ? -41.165 51.288 10.544 1.00 86.63 337 GLN A C 1
ATOM 786 O O . GLN A 1 310 ? -40.494 50.469 11.191 1.00 86.45 337 GLN A O 1
ATOM 792 N N . GLN A 1 311 ? -41.723 50.995 9.371 1.00 81.38 338 GLN A N 1
ATOM 793 C CA . GLN A 1 311 ? -41.641 49.691 8.735 1.00 79.48 338 GLN A CA 1
ATOM 794 C C . GLN A 1 311 ? -40.469 49.695 7.791 1.00 81.18 338 GLN A C 1
ATOM 795 O O . GLN A 1 311 ? -40.185 50.721 7.186 1.00 80.17 338 GLN A O 1
ATOM 801 N N . ARG A 1 312 ? -39.787 48.549 7.675 1.00 77.69 339 ARG A N 1
ATOM 802 C CA . ARG A 1 312 ? -38.602 48.339 6.832 1.00 76.46 339 ARG A CA 1
ATOM 803 C C . ARG A 1 312 ? -38.853 47.266 5.800 1.00 77.79 339 ARG A C 1
ATOM 804 O O . ARG A 1 312 ? -39.703 46.393 6.012 1.00 76.94 339 ARG A O 1
ATOM 812 N N . SER A 1 313 ? -38.069 47.304 4.706 1.00 72.80 340 SER A N 1
ATOM 813 C CA . SER A 1 313 ? -38.091 46.291 3.655 1.00 71.04 340 SER A CA 1
ATOM 814 C C . SER A 1 313 ? -37.414 45.046 4.188 1.00 72.63 340 SER A C 1
ATOM 815 O O . SER A 1 313 ? -36.404 45.122 4.897 1.00 72.31 340 SER A O 1
ATOM 818 N N . ILE A 1 314 ? -38.013 43.908 3.909 1.00 67.24 341 ILE A N 1
ATOM 819 C CA . ILE A 1 314 ? -37.488 42.650 4.392 1.00 66.06 341 ILE A CA 1
ATOM 820 C C . ILE A 1 314 ? -37.287 41.834 3.149 1.00 72.34 341 ILE A C 1
ATOM 821 O O . ILE A 1 314 ? -38.275 41.406 2.548 1.00 73.37 341 ILE A O 1
ATOM 826 N N . GLY A 1 315 ? -36.033 41.656 2.747 1.00 69.14 342 GLY A N 1
ATOM 827 C CA . GLY A 1 315 ? -35.707 40.838 1.580 1.00 69.33 342 GLY A CA 1
ATOM 828 C C . GLY A 1 315 ? -36.309 41.288 0.255 1.00 73.14 342 GLY A C 1
ATOM 829 O O . GLY A 1 315 ? -36.919 40.482 -0.462 1.00 73.14 342 GLY A O 1
ATOM 830 N N . GLY A 1 316 ? -36.152 42.584 -0.041 1.00 67.78 343 GLY A N 1
ATOM 831 C CA . GLY A 1 316 ? -36.626 43.214 -1.262 1.00 67.77 343 GLY A CA 1
ATOM 832 C C . GLY A 1 316 ? -38.120 43.410 -1.306 1.00 73.82 343 GLY A C 1
ATOM 833 O O . GLY A 1 316 ? -38.658 43.972 -2.276 1.00 76.43 343 GLY A O 1
ATOM 834 N N . LEU A 1 317 ? -38.798 42.933 -0.253 1.00 68.26 344 LEU A N 1
ATOM 835 C CA . LEU A 1 317 ? -40.235 42.975 -0.122 1.00 67.36 344 LEU A CA 1
ATOM 836 C C . LEU A 1 317 ? -40.572 44.200 0.707 1.00 71.86 344 LEU A C 1
ATOM 837 O O . LEU A 1 317 ? -40.328 44.215 1.918 1.00 71.05 344 LEU A O 1
ATOM 842 N N . GLU A 1 318 ? -41.008 45.281 0.007 1.00 68.89 345 GLU A N 1
ATOM 843 C CA . GLU A 1 318 ? -41.321 46.591 0.580 1.00 69.00 345 GLU A CA 1
ATOM 844 C C . GLU A 1 318 ? -42.706 46.626 1.241 1.00 72.56 345 GLU A C 1
ATOM 845 O O . GLU A 1 318 ? -43.675 46.078 0.690 1.00 72.71 345 GLU A O 1
ATOM 851 N N . PRO A 1 319 ? -42.843 47.294 2.405 1.00 67.83 346 PRO A N 1
ATOM 852 C CA . PRO A 1 319 ? -44.174 47.412 3.008 1.00 67.93 346 PRO A CA 1
ATOM 853 C C . PRO A 1 319 ? -44.993 48.454 2.255 1.00 75.03 346 PRO A C 1
ATOM 854 O O . PRO A 1 319 ? -44.440 49.472 1.787 1.00 76.12 346 PRO A O 1
ATOM 858 N N . ALA A 1 320 ? -46.309 48.182 2.119 1.00 71.17 347 ALA A N 1
ATOM 859 C CA . ALA A 1 320 ? -47.273 49.074 1.473 1.00 71.33 347 ALA A CA 1
ATOM 860 C C . ALA A 1 320 ? -48.616 48.925 2.161 1.00 74.16 347 ALA A C 1
ATOM 861 O O . ALA A 1 320 ? -48.885 47.851 2.703 1.00 74.44 347 ALA A O 1
ATOM 863 N N . ILE A 1 321 ? -49.450 49.994 2.146 1.00 68.07 348 ILE A N 1
ATOM 864 C CA . ILE A 1 321 ? -50.806 50.006 2.709 1.00 67.02 348 ILE A CA 1
ATOM 865 C C . ILE A 1 321 ? -51.752 50.029 1.532 1.00 70.41 348 ILE A C 1
ATOM 866 O O . ILE A 1 321 ? -51.552 50.840 0.622 1.00 69.77 348 ILE A O 1
ATOM 871 N N . VAL A 1 322 ? -52.795 49.178 1.549 1.00 67.54 349 VAL A N 1
ATOM 872 C CA . VAL A 1 322 ? -53.820 49.163 0.487 1.00 68.62 349 VAL A CA 1
ATOM 873 C C . VAL A 1 322 ? -54.718 50.408 0.700 1.00 75.00 349 VAL A C 1
ATOM 874 O O . VAL A 1 322 ? -55.259 50.610 1.787 1.00 76.83 349 VAL A O 1
ATOM 878 N N . THR A 1 323 ? -54.808 51.268 -0.313 1.00 70.45 350 THR A N 1
ATOM 879 C CA . THR A 1 323 ? -55.556 52.522 -0.248 1.00 70.20 350 THR A CA 1
ATOM 880 C C . THR A 1 323 ? -56.903 52.372 -0.941 1.00 76.09 350 THR A C 1
ATOM 881 O O . THR A 1 323 ? -57.843 53.131 -0.652 1.00 78.98 350 THR A O 1
ATOM 885 N N . GLN A 1 324 ? -56.985 51.427 -1.892 1.00 70.52 351 GLN A N 1
ATOM 886 C CA . GLN A 1 324 ? -58.206 51.162 -2.643 1.00 71.86 351 GLN A CA 1
ATOM 887 C C . GLN A 1 324 ? -58.246 49.754 -3.169 1.00 77.21 351 GLN A C 1
ATOM 888 O O . GLN A 1 324 ? -57.209 49.244 -3.604 1.00 76.74 351 GLN A O 1
ATOM 894 N N . VAL A 1 325 ? -59.449 49.140 -3.194 1.00 75.02 352 VAL A N 1
ATOM 895 C CA . VAL A 1 325 ? -59.639 47.806 -3.765 1.00 74.87 352 VAL A CA 1
ATOM 896 C C . VAL A 1 325 ? -60.635 47.935 -4.928 1.00 87.83 352 VAL A C 1
ATOM 897 O O . VAL A 1 325 ? -61.779 48.370 -4.737 1.00 89.90 352 VAL A O 1
ATOM 901 N N . GLU A 1 326 ? -60.166 47.622 -6.141 1.00 88.49 353 GLU A N 1
ATOM 902 C CA . GLU A 1 326 ? -60.989 47.644 -7.348 1.00 91.82 353 GLU A CA 1
ATOM 903 C C . GLU A 1 326 ? -61.164 46.171 -7.811 1.00 96.75 353 GLU A C 1
ATOM 904 O O . GLU A 1 326 ? -60.489 45.287 -7.274 1.00 95.02 353 GLU A O 1
ATOM 910 N N . LYS A 1 327 ? -62.094 45.895 -8.755 1.00 94.90 354 LYS A N 1
ATOM 911 C CA . LYS A 1 327 ? -62.329 44.535 -9.260 1.00 94.49 354 LYS A CA 1
ATOM 912 C C . LYS A 1 327 ? -61.183 44.093 -10.179 1.00 96.58 354 LYS A C 1
ATOM 913 O O . LYS A 1 327 ? -61.004 42.903 -10.426 1.00 94.88 354 LYS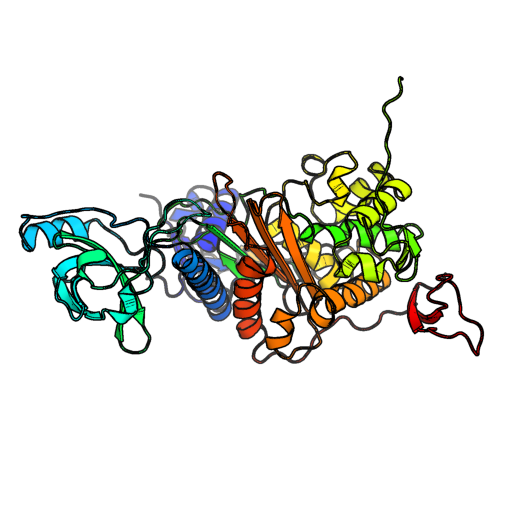 A O 1
ATOM 919 N N . SER A 1 328 ? -60.402 45.075 -10.653 1.00 93.49 355 SER A N 1
ATOM 920 C CA . SER A 1 328 ? -59.244 44.965 -11.537 1.00 92.69 355 SER A CA 1
ATOM 921 C C . SER A 1 328 ? -57.933 44.758 -10.775 1.00 96.47 355 SER A C 1
ATOM 922 O O . SER A 1 328 ? -56.982 44.220 -11.346 1.00 96.99 355 SER A O 1
ATOM 925 N N . GLY A 1 329 ? -57.868 45.251 -9.536 1.00 91.43 356 GLY A N 1
ATOM 926 C CA . GLY A 1 329 ? -56.680 45.168 -8.688 1.00 88.38 356 GLY A CA 1
ATOM 927 C C . GLY A 1 329 ? -56.756 46.045 -7.455 1.00 90.01 356 GLY A C 1
ATOM 928 O O . GLY A 1 329 ? -57.847 46.258 -6.910 1.00 90.39 356 GLY A O 1
ATOM 929 N N . ILE A 1 330 ? -55.589 46.565 -7.001 1.00 83.46 357 ILE A N 1
ATOM 930 C CA . ILE A 1 330 ? -55.488 47.434 -5.808 1.00 81.17 357 ILE A CA 1
ATOM 931 C C . ILE A 1 330 ? -54.545 48.637 -5.982 1.00 85.94 357 ILE A C 1
ATOM 932 O O . ILE A 1 330 ? -53.575 48.563 -6.734 1.00 85.55 357 ILE A O 1
ATOM 937 N N . MET A 1 331 ? -54.808 49.721 -5.244 1.00 83.23 358 MET A N 1
ATOM 938 C CA . MET A 1 331 ? -53.916 50.873 -5.189 1.00 83.48 358 MET A CA 1
ATOM 939 C C . MET A 1 331 ? -53.168 50.729 -3.881 1.00 85.24 358 MET A C 1
ATOM 940 O O . MET A 1 331 ? -53.768 50.371 -2.863 1.00 84.00 358 MET A O 1
ATOM 945 N N . VAL A 1 332 ? -51.857 50.945 -3.908 1.00 81.13 359 VAL A N 1
ATOM 946 C CA . VAL A 1 332 ? -51.046 50.832 -2.702 1.00 79.85 359 VAL A CA 1
ATOM 947 C C . VAL A 1 332 ? -50.155 52.033 -2.529 1.00 83.93 359 VAL A C 1
ATOM 948 O O . VAL A 1 332 ? -49.696 52.594 -3.516 1.00 84.27 359 VAL A O 1
ATOM 952 N N . MET A 1 333 ? -49.910 52.432 -1.280 1.00 80.27 360 MET A N 1
ATOM 953 C CA . MET A 1 333 ? -49.030 53.556 -0.962 1.00 79.58 360 MET A CA 1
ATOM 954 C C . MET A 1 333 ? -47.736 53.017 -0.336 1.00 83.99 360 MET A C 1
ATOM 955 O O . MET A 1 333 ? -47.787 52.179 0.572 1.00 83.59 360 MET A O 1
ATOM 960 N N . THR A 1 334 ? -46.588 53.486 -0.818 1.00 80.60 361 THR A N 1
ATOM 961 C CA . THR A 1 334 ? -45.314 53.079 -0.240 1.00 79.68 361 THR A CA 1
ATOM 962 C C . THR A 1 334 ? -44.802 54.093 0.801 1.00 85.18 361 THR A C 1
ATOM 963 O O . THR A 1 334 ? -45.516 55.047 1.124 1.00 85.35 361 THR A O 1
ATOM 967 N N . ARG A 1 335 ? -43.605 53.856 1.371 1.00 81.99 362 ARG A N 1
ATOM 968 C CA . ARG A 1 335 ? -43.008 54.702 2.411 1.00 81.82 362 ARG A CA 1
ATOM 969 C C . ARG A 1 335 ? -42.818 56.126 1.916 1.00 87.18 362 ARG A C 1
ATOM 970 O O . ARG A 1 335 ? -42.984 57.066 2.688 1.00 88.69 362 ARG A O 1
ATOM 978 N N . ASP A 1 336 ? -42.492 56.268 0.614 1.00 83.00 363 ASP A N 1
ATOM 979 C CA . ASP A 1 336 ? -42.258 57.508 -0.141 1.00 83.13 363 ASP A CA 1
ATOM 980 C C . ASP A 1 336 ? -43.514 58.357 -0.344 1.00 87.17 363 ASP A C 1
ATOM 981 O O . ASP A 1 336 ? -43.396 59.500 -0.792 1.00 88.56 363 ASP A O 1
ATOM 986 N N . GLY A 1 337 ? -44.690 57.767 -0.099 1.00 81.77 364 GLY A N 1
ATOM 987 C CA . GLY A 1 337 ? -45.987 58.391 -0.316 1.00 81.78 364 GLY A CA 1
ATOM 988 C C . GLY A 1 337 ? -46.537 58.127 -1.710 1.00 85.38 364 GLY A C 1
ATOM 989 O O . GLY A 1 337 ? -47.695 58.455 -1.982 1.00 87.27 364 GLY A O 1
ATOM 990 N N . LYS A 1 338 ? -45.723 57.539 -2.611 1.00 79.50 365 LYS A N 1
ATOM 991 C CA . LYS A 1 338 ? -46.143 57.236 -3.975 1.00 80.43 365 LYS A CA 1
ATOM 992 C C . LYS A 1 338 ? -47.217 56.136 -4.009 1.00 84.69 365 LYS A C 1
ATOM 993 O O . LYS A 1 338 ? -47.017 55.057 -3.453 1.00 84.48 365 LYS A O 1
ATOM 999 N N . GLU A 1 339 ? -48.349 56.416 -4.675 1.00 81.19 366 GLU A N 1
ATOM 1000 C CA . GLU A 1 339 ? -49.472 55.500 -4.855 1.00 80.43 366 GLU A CA 1
ATOM 1001 C C . GLU A 1 339 ? -49.373 54.835 -6.253 1.00 86.07 366 GLU A C 1
ATOM 1002 O O . GLU A 1 339 ? -49.284 55.543 -7.260 1.00 88.33 366 GLU A O 1
ATOM 1008 N N . GLU A 1 340 ? -49.340 53.486 -6.312 1.00 81.89 367 GLU A N 1
ATOM 1009 C CA . GLU A 1 340 ? -49.188 52.685 -7.549 1.00 82.46 367 GLU A CA 1
ATOM 1010 C C . GLU A 1 340 ? -50.157 51.530 -7.601 1.00 85.38 367 GLU A C 1
ATOM 1011 O O . GLU A 1 340 ? -50.449 50.914 -6.564 1.00 83.88 367 GLU A O 1
ATOM 1017 N N . ALA A 1 341 ? -50.543 51.136 -8.822 1.00 82.02 368 ALA A N 1
ATOM 1018 C CA . ALA A 1 341 ? -51.436 49.992 -8.996 1.00 81.61 368 ALA A CA 1
ATOM 1019 C C . ALA A 1 341 ? -50.750 48.604 -8.784 1.00 83.84 368 ALA A C 1
ATOM 1020 O O . ALA A 1 341 ? -49.532 48.470 -8.945 1.00 83.05 368 ALA A O 1
ATOM 1022 N N . VAL A 1 342 ? -51.541 47.596 -8.370 1.00 79.63 369 VAL A N 1
ATOM 1023 C CA . VAL A 1 342 ? -51.155 46.184 -8.217 1.00 78.24 369 VAL A CA 1
ATOM 1024 C C . VAL A 1 342 ? -52.285 45.379 -8.877 1.00 83.75 369 VAL A C 1
ATOM 1025 O O . VAL A 1 342 ? -53.440 45.459 -8.446 1.00 82.56 369 VAL A O 1
ATOM 1029 N N . THR A 1 343 ? -51.942 44.660 -9.962 1.00 82.87 370 THR A N 1
ATOM 1030 C CA . THR A 1 343 ? -52.857 43.871 -10.805 1.00 84.62 370 THR A CA 1
ATOM 1031 C C . THR A 1 343 ? -53.490 42.696 -10.095 1.00 89.32 370 THR A C 1
ATOM 1032 O O . THR A 1 343 ? -52.849 42.057 -9.260 1.00 87.46 370 THR A O 1
ATOM 1036 N N . TRP A 1 344 ? -54.717 42.349 -10.490 1.00 88.56 371 TRP A N 1
ATOM 1037 C CA . TRP A 1 344 ? -55.396 41.190 -9.914 1.00 89.00 371 TRP A CA 1
ATOM 1038 C C . TRP A 1 344 ? -54.567 39.903 -10.138 1.00 93.72 371 TRP A C 1
ATOM 1039 O O . TRP A 1 344 ? -54.523 39.046 -9.262 1.00 91.44 371 TRP A O 1
ATOM 1050 N N . ASP A 1 345 ? -53.851 39.829 -11.271 1.00 92.90 372 ASP A N 1
ATOM 1051 C CA . ASP A 1 345 ? -53.001 38.708 -11.633 1.00 93.17 372 ASP A CA 1
ATOM 1052 C C . ASP A 1 345 ? -51.956 38.381 -10.537 1.00 96.35 372 ASP A C 1
ATOM 1053 O O . ASP A 1 345 ? -51.815 37.207 -10.147 1.00 96.63 372 ASP A O 1
ATOM 1058 N N . SER A 1 346 ? -51.262 39.415 -10.008 1.00 90.06 373 SER A N 1
ATOM 1059 C CA . SER A 1 346 ? -50.250 39.200 -8.963 1.00 86.75 373 SER A CA 1
ATOM 1060 C C . SER A 1 346 ? -50.856 38.834 -7.605 1.00 87.12 373 SER A C 1
ATOM 1061 O O . SER A 1 346 ? -50.110 38.505 -6.683 1.00 85.80 373 SER A O 1
ATOM 1064 N N . MET A 1 347 ? -52.201 38.884 -7.491 1.00 81.64 374 MET A N 1
ATOM 1065 C CA . MET A 1 347 ? -52.948 38.606 -6.268 1.00 79.81 374 MET A CA 1
ATOM 1066 C C . MET A 1 347 ? -53.629 37.249 -6.329 1.00 83.67 374 MET A C 1
ATOM 1067 O O . MET A 1 347 ? -54.012 36.716 -5.287 1.00 82.32 374 MET A O 1
ATOM 1072 N N . LYS A 1 348 ? -53.794 36.695 -7.552 1.00 82.05 375 LYS A N 1
ATOM 1073 C CA . LYS A 1 348 ? -54.471 35.415 -7.830 1.00 82.28 375 LYS A CA 1
ATOM 1074 C C . LYS A 1 348 ? -53.969 34.248 -6.986 1.00 85.20 375 LYS A C 1
ATOM 1075 O O . LYS A 1 348 ? -54.781 33.414 -6.598 1.00 86.31 375 LYS A O 1
ATOM 1081 N N . TRP A 1 349 ? -52.661 34.218 -6.649 1.00 79.76 376 TRP A N 1
ATOM 1082 C CA . TRP A 1 349 ? -52.087 33.172 -5.796 1.00 78.70 376 TRP A CA 1
ATOM 1083 C C . TRP A 1 349 ? -52.603 33.193 -4.358 1.00 81.40 376 TRP A C 1
ATOM 1084 O O . TRP A 1 349 ? -52.606 32.153 -3.699 1.00 80.92 376 TRP A O 1
ATOM 1095 N N . ALA A 1 350 ? -52.950 34.380 -3.848 1.00 77.58 377 ALA A N 1
ATOM 1096 C CA . ALA A 1 350 ? -53.318 34.608 -2.455 1.00 77.06 377 ALA A CA 1
ATOM 1097 C C . ALA A 1 350 ? -54.537 33.853 -1.885 1.00 81.79 377 ALA A C 1
ATOM 1098 O O . ALA A 1 350 ? -55.413 34.423 -1.212 1.00 82.25 377 ALA A O 1
ATOM 1100 N N . ARG A 1 351 ? -54.543 32.536 -2.109 1.00 77.27 378 ARG A N 1
ATOM 1101 C CA . ARG A 1 351 ? -55.560 31.648 -1.577 1.00 77.19 378 ARG A CA 1
ATOM 1102 C C . ARG A 1 351 ? -55.315 31.504 -0.066 1.00 79.09 378 ARG A C 1
ATOM 1103 O O . ARG A 1 351 ? -54.175 31.660 0.366 1.00 77.22 378 ARG A O 1
ATOM 1111 N N . PRO A 1 352 ? -56.339 31.280 0.775 1.00 76.40 379 PRO A N 1
ATOM 1112 C CA . PRO A 1 352 ? -56.058 31.217 2.219 1.00 75.73 379 PRO A CA 1
ATOM 1113 C C . PRO A 1 352 ? -55.226 30.024 2.700 1.00 80.05 379 PRO A C 1
ATOM 1114 O O . PRO A 1 352 ? -55.540 28.865 2.430 1.00 80.32 379 PRO A O 1
ATOM 1118 N N . PHE A 1 353 ? -54.124 30.318 3.399 1.00 75.87 380 PHE A N 1
ATOM 1119 C CA . PHE A 1 353 ? -53.294 29.280 4.006 1.00 73.72 380 PHE A CA 1
ATOM 1120 C C . PHE A 1 353 ? -54.088 28.819 5.230 1.00 77.92 380 PHE A C 1
ATOM 1121 O O . PHE A 1 353 ? -54.632 29.660 5.977 1.00 78.33 380 PHE A O 1
ATOM 1129 N N . LEU A 1 354 ? -54.181 27.499 5.420 1.00 73.00 381 LEU A N 1
ATOM 1130 C CA . LEU A 1 354 ? -54.933 26.980 6.553 1.00 73.53 381 LEU A CA 1
ATOM 1131 C C . LEU A 1 354 ? -54.037 26.206 7.500 1.00 79.31 381 LEU A C 1
ATOM 1132 O O . LEU A 1 354 ? -54.095 26.399 8.717 1.00 79.49 381 LEU A O 1
ATOM 1137 N N . SER A 1 355 ? -53.186 25.357 6.934 1.00 77.42 382 SER A N 1
ATOM 1138 C CA . SER A 1 355 ? -52.160 24.564 7.616 1.00 77.67 382 SER A CA 1
ATOM 1139 C C . SER A 1 355 ? -51.074 24.338 6.576 1.00 80.82 382 SER A C 1
ATOM 1140 O O . SER A 1 355 ? -51.306 24.608 5.388 1.00 81.05 382 SER A O 1
ATOM 1143 N N . ASN A 1 356 ? -49.902 23.831 6.987 1.00 76.46 383 ASN A N 1
ATOM 1144 C CA . ASN A 1 356 ? -48.847 23.578 6.006 1.00 75.47 383 ASN A CA 1
ATOM 1145 C C . ASN A 1 356 ? -49.301 22.619 4.889 1.00 79.04 383 ASN A C 1
ATOM 1146 O O . ASN A 1 356 ? -48.743 22.628 3.791 1.00 75.84 383 ASN A O 1
ATOM 1151 N N . ASN A 1 357 ? -50.427 21.916 5.147 1.00 79.08 384 ASN A N 1
ATOM 1152 C CA . ASN A 1 357 ? -51.061 20.975 4.229 1.00 80.27 384 ASN A CA 1
ATOM 1153 C C . ASN A 1 357 ? -52.476 21.309 3.738 1.00 87.42 384 ASN A C 1
ATOM 1154 O O . ASN A 1 357 ? -52.929 20.706 2.759 1.00 87.82 384 ASN A O 1
ATOM 1159 N N . SER A 1 358 ? -53.156 22.284 4.368 1.00 85.56 385 SER A N 1
ATOM 1160 C CA . SER A 1 358 ? -54.488 22.680 3.907 1.00 87.41 385 SER A CA 1
ATOM 1161 C C . SER A 1 358 ? -54.544 24.090 3.364 1.00 90.13 385 SER A C 1
ATOM 1162 O O . SER A 1 358 ? -53.914 25.003 3.904 1.00 89.41 385 SER A O 1
ATOM 1165 N N . MET A 1 359 ? -55.296 24.258 2.280 1.00 86.41 386 MET A N 1
ATOM 1166 C CA . MET A 1 359 ? -55.466 25.553 1.647 1.00 85.75 386 MET A CA 1
ATOM 1167 C C . MET A 1 359 ? -56.910 25.852 1.338 1.00 90.36 386 MET A C 1
ATOM 1168 O O . MET A 1 359 ? -57.681 24.951 1.021 1.00 91.09 386 MET A O 1
ATOM 1173 N N . GLY A 1 360 ? -57.255 27.125 1.441 1.00 86.55 387 GLY A N 1
ATOM 1174 C CA . GLY A 1 360 ? -58.574 27.645 1.132 1.00 87.67 387 GLY A CA 1
ATOM 1175 C C . GLY A 1 360 ? -58.785 27.667 -0.369 1.00 92.32 387 GLY A C 1
ATOM 1176 O O . GLY A 1 360 ? -57.877 27.305 -1.135 1.00 89.66 387 GLY A O 1
ATOM 1177 N N . PRO A 1 361 ? -59.999 28.045 -0.828 1.00 91.78 388 PRO A N 1
ATOM 1178 C CA . PRO A 1 361 ? -60.259 28.055 -2.276 1.00 92.68 388 PRO A CA 1
ATOM 1179 C C . PRO A 1 361 ? -59.577 29.226 -2.975 1.00 97.62 388 PRO A C 1
ATOM 1180 O O . PRO A 1 361 ? -59.242 30.229 -2.325 1.00 97.55 388 PRO A O 1
ATOM 1184 N N . MET A 1 362 ? -59.385 29.108 -4.295 1.00 93.97 389 MET A N 1
ATOM 1185 C CA . MET A 1 362 ? -58.766 30.163 -5.087 1.00 93.37 389 MET A CA 1
ATOM 1186 C C . MET A 1 362 ? -59.578 31.484 -5.033 1.00 98.25 389 MET A C 1
ATOM 1187 O O . MET A 1 362 ? -60.806 31.439 -5.144 1.00 99.35 389 MET A O 1
ATOM 1192 N N . PRO A 1 363 ? -58.933 32.648 -4.756 1.00 94.00 390 PRO A N 1
ATOM 1193 C CA . PRO A 1 363 ? -59.698 33.907 -4.689 1.00 94.75 390 PRO A CA 1
ATOM 1194 C C . PRO A 1 363 ? -60.148 34.337 -6.080 1.00 100.31 390 PRO A C 1
ATOM 1195 O O . PRO A 1 363 ? -59.430 34.101 -7.055 1.00 100.25 390 PRO A O 1
ATOM 1199 N N . ARG A 1 364 ? -61.338 34.931 -6.175 1.00 97.83 391 ARG A N 1
ATOM 1200 C CA . ARG A 1 364 ? -61.954 35.299 -7.453 1.00 99.31 391 ARG A CA 1
ATOM 1201 C C . ARG A 1 364 ? -61.928 36.808 -7.792 1.00 101.97 391 ARG A C 1
ATOM 1202 O O . ARG A 1 364 ? -62.187 37.187 -8.936 1.00 102.94 391 ARG A O 1
ATOM 1210 N N . GLN A 1 365 ? -61.579 37.656 -6.814 1.00 95.51 392 GLN A N 1
ATOM 1211 C CA . GLN A 1 365 ? -61.510 39.114 -6.962 1.00 94.21 392 GLN A CA 1
ATOM 1212 C C . GLN A 1 365 ? -60.538 39.715 -5.930 1.00 94.09 392 GLN A C 1
ATOM 1213 O O . GLN A 1 365 ? -60.332 39.124 -4.868 1.00 92.14 392 GLN A O 1
ATOM 1219 N N . PRO A 1 366 ? -59.946 40.895 -6.195 1.00 89.07 393 PRO A N 1
ATOM 1220 C CA . PRO A 1 366 ? -59.012 41.476 -5.220 1.00 86.66 393 PRO A CA 1
ATOM 1221 C C . PRO A 1 366 ? -59.583 41.684 -3.821 1.00 87.06 393 PRO A C 1
ATOM 1222 O O . PRO A 1 366 ? -58.865 41.519 -2.847 1.00 84.40 393 PRO A O 1
ATOM 1226 N N . ALA A 1 367 ? -60.880 41.970 -3.716 1.00 84.98 394 ALA A N 1
ATOM 1227 C CA . ALA A 1 367 ? -61.558 42.136 -2.427 1.00 84.80 394 ALA A CA 1
ATOM 1228 C C . ALA A 1 367 ? -61.508 40.852 -1.552 1.00 86.38 394 ALA A C 1
ATOM 1229 O O . ALA A 1 367 ? -61.451 40.932 -0.320 1.00 85.49 394 ALA A O 1
ATOM 1231 N N . ASP A 1 368 ? -61.452 39.683 -2.191 1.00 81.20 395 ASP A N 1
ATOM 1232 C CA . ASP A 1 368 ? -61.336 38.432 -1.470 1.00 80.17 395 ASP A CA 1
ATOM 1233 C C . ASP A 1 368 ? -60.035 38.410 -0.676 1.00 82.51 395 ASP A C 1
ATOM 1234 O O . ASP A 1 368 ? -59.999 37.797 0.389 1.00 83.26 395 ASP A O 1
ATOM 1239 N N . VAL A 1 369 ? -58.971 39.058 -1.205 1.00 75.74 396 VAL A N 1
ATOM 1240 C CA . VAL A 1 369 ? -57.608 39.041 -0.676 1.00 73.07 396 VAL A CA 1
ATOM 1241 C C . VAL A 1 369 ? -57.213 40.186 0.248 1.00 79.20 396 VAL A C 1
ATOM 1242 O O . VAL A 1 369 ? -56.490 39.964 1.228 1.00 77.68 396 VAL A O 1
ATOM 1246 N N . ALA A 1 370 ? -57.589 41.415 -0.118 1.00 78.56 397 ALA A N 1
ATOM 1247 C CA . ALA A 1 370 ? -57.167 42.612 0.607 1.00 78.32 397 ALA A CA 1
ATOM 1248 C C . ALA A 1 370 ? -58.293 43.597 0.833 1.00 83.22 397 ALA A C 1
ATOM 1249 O O . ALA A 1 370 ? -59.337 43.520 0.188 1.00 84.47 397 ALA A O 1
ATOM 1251 N N . GLN A 1 371 ? -58.069 44.522 1.773 1.00 78.69 398 GLN A N 1
ATOM 1252 C CA . GL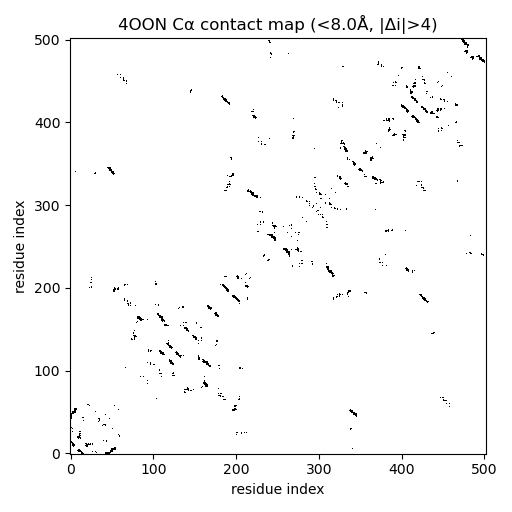N A 1 371 ? -59.006 45.568 2.164 1.00 79.13 398 GLN A CA 1
ATOM 1253 C C . GLN A 1 371 ? -58.230 46.837 2.457 1.00 80.48 398 GLN A C 1
ATOM 1254 O O . GLN A 1 371 ? -57.101 46.768 2.937 1.00 76.95 398 GLN A O 1
ATOM 1260 N N . ALA A 1 372 ? -58.844 48.002 2.207 1.00 78.46 399 ALA A N 1
ATOM 1261 C CA . ALA A 1 372 ? -58.196 49.269 2.497 1.00 77.60 399 ALA A CA 1
ATOM 1262 C C . ALA A 1 372 ? -57.714 49.307 3.974 1.00 81.05 399 ALA A C 1
ATOM 1263 O O . ALA A 1 372 ? -58.368 48.764 4.884 1.00 81.25 399 ALA A O 1
ATOM 1265 N N . GLY A 1 373 ? -56.519 49.849 4.164 1.00 75.11 400 GLY A N 1
ATOM 1266 C CA . GLY A 1 373 ? -55.887 49.896 5.470 1.00 72.95 400 GLY A CA 1
ATOM 1267 C C . GLY A 1 373 ? -54.982 48.706 5.718 1.00 73.12 400 GLY A C 1
ATOM 1268 O O . GLY A 1 373 ? -54.188 48.745 6.662 1.00 70.24 400 GLY A O 1
ATOM 1269 N N . ASP A 1 374 ? -55.089 47.635 4.871 1.00 69.74 401 ASP A N 1
ATOM 1270 C CA . ASP A 1 374 ? -54.262 46.421 4.978 1.00 68.05 401 ASP A CA 1
ATOM 1271 C C . ASP A 1 374 ? -52.816 46.790 4.703 1.00 68.44 401 ASP A C 1
ATOM 1272 O O . ASP A 1 374 ? -52.541 47.571 3.782 1.00 68.07 401 ASP A O 1
ATOM 1277 N N . GLN A 1 375 ? -51.904 46.313 5.562 1.00 61.90 402 GLN A N 1
ATOM 1278 C CA . GLN A 1 375 ? -50.480 46.495 5.339 1.00 59.59 402 GLN A CA 1
ATOM 1279 C C . GLN A 1 375 ? -50.047 45.189 4.668 1.00 64.22 402 GLN A C 1
ATOM 1280 O O . GLN A 1 375 ? -50.185 44.101 5.241 1.00 63.34 402 GLN A O 1
ATOM 1286 N N . ILE A 1 376 ? -49.566 45.309 3.437 1.00 61.55 403 ILE A N 1
ATOM 1287 C CA . ILE A 1 376 ? -49.174 44.182 2.621 1.00 61.89 403 ILE A CA 1
ATOM 1288 C C . ILE A 1 376 ? -47.676 44.268 2.254 1.00 68.89 403 ILE A C 1
ATOM 1289 O O . ILE A 1 376 ? -46.928 45.080 2.834 1.00 68.99 403 ILE A O 1
ATOM 1294 N N . ARG A 1 377 ? -47.241 43.409 1.308 1.00 65.39 404 ARG A N 1
ATOM 1295 C CA . ARG A 1 377 ? -45.891 43.444 0.775 1.00 64.45 404 ARG A CA 1
ATOM 1296 C C . ARG A 1 377 ? -45.962 43.547 -0.744 1.00 72.94 404 ARG A C 1
ATOM 1297 O O . ARG A 1 377 ? -46.835 42.954 -1.373 1.00 74.28 404 ARG A O 1
ATOM 1305 N N . VAL A 1 378 ? -45.072 44.334 -1.328 1.00 70.25 405 VAL A N 1
ATOM 1306 C CA . VAL A 1 378 ? -44.972 44.489 -2.773 1.00 70.25 405 VAL A CA 1
ATOM 1307 C C . VAL A 1 378 ? -43.528 44.239 -3.135 1.00 76.39 405 VAL A C 1
ATOM 1308 O O . VAL A 1 378 ? -42.625 44.596 -2.363 1.00 76.22 405 VAL A O 1
ATOM 1312 N N . GLN A 1 379 ? -43.303 43.598 -4.276 1.00 74.16 406 GLN A N 1
ATOM 1313 C CA . GLN A 1 379 ? -41.957 43.360 -4.781 1.00 74.17 406 GLN A CA 1
ATOM 1314 C C . GLN A 1 379 ? -41.911 44.011 -6.135 1.00 80.77 406 GLN A C 1
ATOM 1315 O O . GLN A 1 379 ? -42.770 43.718 -6.973 1.00 81.44 406 GLN A O 1
ATOM 1321 N N . ARG A 1 380 ? -40.931 44.910 -6.346 1.00 78.15 407 ARG A N 1
ATOM 1322 C CA . ARG A 1 380 ? -40.736 45.558 -7.641 1.00 79.07 407 ARG A CA 1
ATOM 1323 C C . ARG A 1 380 ? -40.045 44.566 -8.576 1.00 85.37 407 ARG A C 1
ATOM 1324 O O . ARG A 1 380 ? -39.265 43.741 -8.114 1.00 82.61 407 ARG A O 1
ATOM 1332 N N . GLN A 1 381 ? -40.347 44.637 -9.879 1.00 87.49 408 GLN A N 1
ATOM 1333 C CA . GLN A 1 381 ? -39.754 43.779 -10.919 1.00 89.25 408 GLN A CA 1
ATOM 1334 C C . GLN A 1 381 ? -38.856 44.611 -11.855 1.00 97.36 408 GLN A C 1
ATOM 1335 O O . GLN A 1 381 ? -38.888 45.861 -11.814 1.00 97.17 408 GLN A O 1
ATOM 1341 N N . GLU A 1 382 ? -38.108 43.910 -12.748 1.00 96.31 409 GLU A N 1
ATOM 1342 C CA . GLU A 1 382 ? -37.237 44.545 -13.744 1.00 98.15 409 GLU A CA 1
ATOM 1343 C C . GLU A 1 382 ? -37.987 45.543 -14.640 1.00 103.96 409 GLU A C 1
ATOM 1344 O O . GLU A 1 382 ? -37.379 46.501 -15.100 1.00 105.58 409 GLU A O 1
ATOM 1350 N N . ASP A 1 383 ? -39.306 45.371 -14.811 1.00 99.72 410 ASP A N 1
ATOM 1351 C CA . ASP A 1 383 ? -40.134 46.290 -15.591 1.00 100.97 410 ASP A CA 1
ATOM 1352 C C . ASP A 1 383 ? -40.897 47.330 -14.720 1.00 104.97 410 ASP A C 1
ATOM 1353 O O . ASP A 1 383 ? -41.985 47.788 -15.085 1.00 105.29 410 ASP A O 1
ATOM 1358 N N . GLY A 1 384 ? -40.310 47.681 -13.575 1.00 101.09 411 GLY A N 1
ATOM 1359 C CA . GLY A 1 384 ? -40.835 48.680 -12.641 1.00 100.57 411 GLY A CA 1
ATOM 1360 C C . GLY A 1 384 ? -42.147 48.402 -11.921 1.00 101.81 411 GLY A C 1
ATOM 1361 O O . GLY A 1 384 ? -42.514 49.162 -11.016 1.00 100.04 411 GLY A O 1
ATOM 1362 N N . THR A 1 385 ? -42.874 47.331 -12.327 1.00 97.04 412 THR A N 1
ATOM 1363 C CA . THR A 1 385 ? -44.167 46.927 -11.748 1.00 95.68 412 THR A CA 1
ATOM 1364 C C . THR A 1 385 ? -44.028 46.339 -10.341 1.00 96.40 412 THR A C 1
ATOM 1365 O O . THR A 1 385 ? -42.940 45.908 -9.954 1.00 95.87 412 THR A O 1
ATOM 1369 N N . LEU A 1 386 ? -45.142 46.307 -9.587 1.00 90.11 413 LEU A N 1
ATOM 1370 C CA . LEU A 1 386 ? -45.181 45.750 -8.238 1.00 87.07 413 LEU A CA 1
ATOM 1371 C C . LEU A 1 386 ? -46.002 44.474 -8.220 1.00 89.30 413 LEU A C 1
ATOM 1372 O O . LEU A 1 386 ? -47.153 44.478 -8.672 1.00 90.62 413 LEU A O 1
ATOM 1377 N N . ARG A 1 387 ? -45.415 43.381 -7.714 1.00 82.99 414 ARG A N 1
ATOM 1378 C CA . ARG A 1 387 ? -46.121 42.107 -7.590 1.00 82.42 414 ARG A CA 1
ATOM 1379 C C . ARG A 1 387 ? -46.528 41.940 -6.130 1.00 84.06 414 ARG A C 1
ATOM 1380 O O . ARG A 1 387 ? -45.721 42.238 -5.238 1.00 83.99 414 ARG A O 1
ATOM 1388 N N . PHE A 1 388 ? -47.795 41.503 -5.889 1.00 77.69 415 PHE A N 1
ATOM 1389 C CA . PHE A 1 388 ? -48.348 41.258 -4.555 1.00 74.77 415 PHE A CA 1
ATOM 1390 C C . PHE A 1 388 ? -47.644 40.037 -3.974 1.00 77.27 415 PHE A C 1
ATOM 1391 O O . PHE A 1 388 ? -47.613 38.960 -4.592 1.00 77.96 415 PHE A O 1
ATOM 1399 N N . VAL A 1 389 ? -47.003 40.241 -2.829 1.00 71.12 416 VAL A N 1
ATOM 1400 C CA . VAL A 1 389 ? -46.207 39.222 -2.152 1.00 68.90 416 VAL A CA 1
ATOM 1401 C C . VAL A 1 389 ? -46.562 39.154 -0.654 1.00 72.30 416 VAL A C 1
ATOM 1402 O O . VAL A 1 389 ? -47.528 39.802 -0.223 1.00 73.37 416 VAL A O 1
ATOM 1406 N N . GLN A 1 390 ? -45.794 38.348 0.122 1.00 65.70 417 GLN A N 1
ATOM 1407 C CA . GLN A 1 390 ? -45.919 38.126 1.567 1.00 63.92 417 GLN A CA 1
ATOM 1408 C C . GLN A 1 390 ? -44.560 37.653 2.121 1.00 69.97 417 GLN A C 1
ATOM 1409 O O . GLN A 1 390 ? -43.823 36.957 1.407 1.00 72.23 417 GLN A O 1
ATOM 1415 N N . ILE A 1 391 ? -44.204 38.045 3.357 1.00 64.39 418 ILE A N 1
ATOM 1416 C CA . ILE A 1 391 ? -42.917 37.620 3.915 1.00 62.56 418 ILE A CA 1
ATOM 1417 C C . ILE A 1 391 ? -42.952 36.139 4.317 1.00 69.20 418 ILE A C 1
ATOM 1418 O O . ILE A 1 391 ? -43.754 35.786 5.190 1.00 71.77 418 ILE A O 1
ATOM 1423 N N . PRO A 1 392 ? -42.132 35.267 3.659 1.00 64.28 419 PRO A N 1
ATOM 1424 C CA . PRO A 1 392 ? -42.162 33.819 3.971 1.00 63.44 419 PRO A CA 1
ATOM 1425 C C . PRO A 1 392 ? -41.995 33.467 5.432 1.00 66.22 419 PRO A C 1
ATOM 1426 O O . PRO A 1 392 ? -41.309 34.198 6.149 1.00 65.34 419 PRO A O 1
ATOM 1430 N N . ALA A 1 393 ? -42.634 32.366 5.882 1.00 62.90 420 ALA A N 1
ATOM 1431 C CA . ALA A 1 393 ? -42.465 31.902 7.269 1.00 62.69 420 ALA A CA 1
ATOM 1432 C C . ALA A 1 393 ? -41.337 30.854 7.318 1.00 66.65 420 ALA A C 1
ATOM 1433 O O . ALA A 1 393 ? -40.703 30.649 8.357 1.00 68.43 420 ALA A O 1
ATOM 1435 N N . ALA A 1 394 ? -41.047 30.240 6.170 1.00 60.51 421 ALA A N 1
ATOM 1436 C CA . ALA A 1 394 ? -39.969 29.289 6.037 1.00 58.80 421 ALA A CA 1
ATOM 1437 C C . ALA A 1 394 ? -38.649 30.053 6.045 1.00 64.47 421 ALA A C 1
ATOM 1438 O O . ALA A 1 394 ? -38.619 31.257 5.818 1.00 64.28 421 ALA A O 1
ATOM 1440 N N . GLN A 1 395 ? -37.566 29.363 6.363 1.00 63.03 422 GLN A N 1
ATOM 1441 C CA . GLN A 1 395 ? -36.216 29.916 6.348 1.00 62.68 422 GLN A CA 1
ATOM 1442 C C . GLN A 1 395 ? -35.318 29.037 5.469 1.00 68.53 422 GLN A C 1
ATOM 1443 O O . GLN A 1 395 ? -35.620 27.869 5.173 1.00 67.54 422 GLN A O 1
ATOM 1449 N N . SER A 1 396 ? -34.217 29.612 5.029 1.00 66.49 423 SER A N 1
ATOM 1450 C CA . SER A 1 396 ? -33.266 28.882 4.213 1.00 65.76 423 SER A CA 1
ATOM 1451 C C . SER A 1 396 ? -31.869 29.296 4.617 1.00 66.78 423 SER A C 1
ATOM 1452 O O . SER A 1 396 ? -31.724 30.269 5.364 1.00 66.41 423 SER A O 1
ATOM 1455 N N . ALA A 1 397 ? -30.858 28.530 4.181 1.00 61.42 424 ALA A N 1
ATOM 1456 C CA . ALA A 1 397 ? -29.446 28.814 4.434 1.00 61.14 424 ALA A CA 1
ATOM 1457 C C . ALA A 1 397 ? -28.611 28.401 3.209 1.00 66.50 424 ALA A C 1
ATOM 1458 O O . ALA A 1 397 ? -28.779 27.289 2.695 1.00 66.35 424 ALA A O 1
ATOM 1460 N N . LEU A 1 398 ? -27.759 29.315 2.704 1.00 62.61 425 LEU A N 1
ATOM 1461 C CA . LEU A 1 398 ? -26.882 29.000 1.574 1.00 62.13 425 LEU A CA 1
ATOM 1462 C C . LEU A 1 398 ? -25.443 29.295 1.940 1.00 65.38 425 LEU A C 1
ATOM 1463 O O . LEU A 1 398 ? -25.157 30.320 2.560 1.00 65.78 425 LEU A O 1
ATOM 1468 N N . ILE A 1 399 ? -24.544 28.385 1.556 1.00 59.66 426 ILE A N 1
ATOM 1469 C CA . ILE A 1 399 ? -23.116 28.538 1.774 1.00 58.49 426 ILE A CA 1
ATOM 1470 C C . ILE A 1 399 ? -22.375 27.924 0.593 1.00 63.40 426 ILE A C 1
ATOM 1471 O O . ILE A 1 399 ? -22.723 26.825 0.163 1.00 63.01 426 ILE A O 1
ATOM 1476 N N . SER A 1 400 ? -21.424 28.674 0.023 1.00 59.95 427 SER A N 1
ATOM 1477 C CA . SER A 1 400 ? -20.626 28.232 -1.099 1.00 60.38 427 SER A CA 1
ATOM 1478 C C . SER A 1 400 ? -19.161 28.422 -0.746 1.00 67.05 427 SER A C 1
ATOM 1479 O O . SER A 1 400 ? -18.787 29.453 -0.170 1.00 67.48 427 SER A O 1
ATOM 1482 N N . LEU A 1 401 ? -18.333 27.413 -1.058 1.00 64.43 428 LEU A N 1
ATOM 1483 C CA . LEU A 1 401 ? -16.907 27.411 -0.728 1.00 65.19 428 LEU A CA 1
ATOM 1484 C C . LEU A 1 401 ? -16.035 27.138 -1.917 1.00 74.32 428 LEU A C 1
ATOM 1485 O O . LEU A 1 401 ? -16.451 26.440 -2.839 1.00 75.11 428 LEU A O 1
ATOM 1490 N N . ASP A 1 402 ? -14.782 27.606 -1.853 1.00 73.07 429 ASP A N 1
ATOM 1491 C CA . ASP A 1 402 ? -13.745 27.246 -2.807 1.00 74.13 429 ASP A CA 1
ATOM 1492 C C . ASP A 1 402 ? -13.141 26.020 -2.118 1.00 77.50 429 ASP A C 1
ATOM 1493 O O . ASP A 1 402 ? -12.689 26.148 -0.974 1.00 76.18 429 ASP A O 1
ATOM 1498 N N . PRO A 1 403 ? -13.248 24.799 -2.695 1.00 74.84 430 PRO A N 1
ATOM 1499 C CA . PRO A 1 403 ? -12.784 23.611 -1.958 1.00 74.59 430 PRO A CA 1
ATOM 1500 C C . PRO A 1 403 ? -11.282 23.527 -1.819 1.00 80.25 430 PRO A C 1
ATOM 1501 O O . PRO A 1 403 ? -10.803 22.760 -0.982 1.00 80.66 430 PRO A O 1
ATOM 1505 N N . LYS A 1 404 ? -10.551 24.344 -2.614 1.00 76.87 431 LYS A N 1
ATOM 1506 C CA . LYS A 1 404 ? -9.093 24.425 -2.620 1.00 77.45 431 LYS A CA 1
ATOM 1507 C C . LYS A 1 404 ? -8.552 24.914 -1.255 1.00 80.53 431 LYS A C 1
ATOM 1508 O O . LYS A 1 404 ? -7.613 24.308 -0.739 1.00 81.71 431 LYS A O 1
ATOM 1514 N N . ASP A 1 405 ? -9.166 25.955 -0.644 1.00 74.43 432 ASP A N 1
ATOM 1515 C CA . ASP A 1 405 ? -8.692 26.470 0.653 1.00 73.77 432 ASP A CA 1
ATOM 1516 C C . ASP A 1 405 ? -9.760 26.581 1.748 1.00 74.11 432 ASP A C 1
ATOM 1517 O O . ASP A 1 405 ? -9.431 26.754 2.930 1.00 73.29 432 ASP A O 1
ATOM 1522 N N . GLY A 1 406 ? -11.016 26.437 1.351 1.00 68.16 433 GLY A N 1
ATOM 1523 C CA . GLY A 1 406 ? -12.134 26.522 2.276 1.00 66.74 433 GLY A CA 1
ATOM 1524 C C . GLY A 1 406 ? -12.722 27.915 2.413 1.00 70.60 433 GLY A C 1
ATOM 1525 O O . GLY A 1 406 ? -13.531 28.146 3.314 1.00 69.89 433 GLY A O 1
ATOM 1526 N N . ALA A 1 407 ? -12.346 28.860 1.521 1.00 66.91 434 ALA A N 1
ATOM 1527 C CA . ALA A 1 407 ? -12.871 30.228 1.528 1.00 65.96 434 ALA A CA 1
ATOM 1528 C C . ALA A 1 407 ? -14.372 30.278 1.238 1.00 70.17 434 ALA A C 1
ATOM 1529 O O . ALA A 1 407 ? -14.838 29.629 0.292 1.00 71.97 434 ALA A O 1
ATOM 1531 N N . ILE A 1 408 ? -15.131 31.043 2.046 1.00 63.20 435 ILE A N 1
ATOM 1532 C CA . ILE A 1 408 ? -16.574 31.217 1.855 1.00 60.60 435 ILE A CA 1
ATOM 1533 C C . ILE A 1 408 ? -16.772 32.210 0.678 1.00 64.80 435 ILE A C 1
ATOM 1534 O O . ILE A 1 408 ? -16.335 33.356 0.776 1.00 65.36 435 ILE A O 1
ATOM 1539 N N . ARG A 1 409 ? -17.332 31.764 -0.465 1.00 60.39 436 ARG A N 1
ATOM 1540 C CA . ARG A 1 409 ? -17.489 32.690 -1.603 1.00 59.54 436 ARG A CA 1
ATOM 1541 C C . ARG A 1 409 ? -18.807 33.409 -1.558 1.00 64.60 436 ARG A C 1
ATOM 1542 O O . ARG A 1 409 ? -18.936 34.498 -2.092 1.00 64.85 436 ARG A O 1
ATOM 1550 N N . SER A 1 410 ? -19.762 32.838 -0.827 1.00 62.75 437 SER A N 1
ATOM 1551 C CA . SER A 1 410 ? -21.070 33.414 -0.514 1.00 62.70 437 SER A CA 1
ATOM 1552 C C . SER A 1 410 ? -21.716 32.708 0.676 1.00 63.68 437 SER A C 1
ATOM 1553 O O . SER A 1 410 ? -21.541 31.495 0.880 1.00 62.84 437 SER A O 1
ATOM 1556 N N . LEU A 1 411 ? -22.410 33.502 1.491 1.00 57.87 438 LEU A N 1
ATOM 1557 C CA . LEU A 1 411 ? -23.132 33.049 2.676 1.00 55.63 438 LEU A CA 1
ATOM 1558 C C . LEU A 1 411 ? -24.464 33.840 2.817 1.00 58.33 438 LEU A C 1
ATOM 1559 O O . LEU A 1 411 ? -24.530 35.034 2.526 1.00 57.63 438 LEU A O 1
ATOM 1564 N N . VAL A 1 412 ? -25.524 33.131 3.193 1.00 54.09 439 VAL A N 1
ATOM 1565 C CA . VAL A 1 412 ? -26.877 33.634 3.400 1.00 53.41 439 VAL A CA 1
ATOM 1566 C C . VAL A 1 412 ? -27.380 32.813 4.600 1.00 58.63 439 VAL A C 1
ATOM 1567 O O . VAL A 1 412 ? -27.461 31.581 4.524 1.00 56.74 439 VAL A O 1
ATOM 1571 N N . GLY A 1 413 ? -27.649 33.508 5.700 1.00 58.22 440 GLY A N 1
ATOM 1572 C CA . GLY A 1 413 ? -28.057 32.914 6.968 1.00 59.21 440 GLY A CA 1
ATOM 1573 C C . GLY A 1 413 ? -29.540 32.934 7.249 1.00 66.90 440 GLY A C 1
ATOM 1574 O O . GLY A 1 413 ? -29.960 32.487 8.319 1.00 68.25 440 GLY A O 1
ATOM 1575 N N . GLY A 1 414 ? -30.326 33.448 6.304 1.00 64.32 441 GLY A N 1
ATOM 1576 C CA . GLY A 1 414 ? -31.779 33.509 6.408 1.00 65.00 441 GLY A CA 1
ATOM 1577 C C . GLY A 1 414 ? -32.412 34.285 5.274 1.00 72.16 441 GLY A C 1
ATOM 1578 O O . GLY A 1 414 ? -31.702 34.676 4.332 1.00 73.18 441 GLY A O 1
ATOM 1579 N N . PHE A 1 415 ? -33.760 34.522 5.348 1.00 68.67 442 PHE A N 1
ATOM 1580 C CA . PHE A 1 415 ? -34.476 35.305 4.326 1.00 68.63 442 PHE A CA 1
ATOM 1581 C C . PHE A 1 415 ? -34.047 36.774 4.396 1.00 70.25 442 PHE A C 1
ATOM 1582 O O . PHE A 1 415 ? -33.852 37.433 3.360 1.00 68.02 442 PHE A O 1
ATOM 1590 N N . SER A 1 416 ? -33.916 37.268 5.642 1.00 67.50 443 SER A N 1
ATOM 1591 C CA . SER A 1 416 ? -33.488 38.613 5.975 1.00 68.65 443 SER A CA 1
ATOM 1592 C C . SER A 1 416 ? -32.827 38.682 7.312 1.00 76.22 443 SER A C 1
ATOM 1593 O O . SER A 1 416 ? -33.307 38.094 8.302 1.00 76.87 443 SER A O 1
ATOM 1596 N N . PHE A 1 417 ? -31.730 39.464 7.347 1.00 73.43 444 PHE A N 1
ATOM 1597 C CA . PHE A 1 417 ? -31.001 39.836 8.555 1.00 72.72 444 PHE A CA 1
ATOM 1598 C C . PHE A 1 417 ? -31.909 40.924 9.135 1.00 79.09 444 PHE A C 1
ATOM 1599 O O . PHE A 1 417 ? -32.125 41.047 10.346 1.00 76.21 444 PHE A O 1
ATOM 1607 N N . GLU A 1 418 ? -32.525 41.642 8.176 1.00 80.55 445 GLU A N 1
ATOM 1608 C CA . GLU A 1 418 ? -33.514 42.701 8.269 1.00 82.41 445 GLU A CA 1
ATOM 1609 C C . GLU A 1 418 ? -34.693 42.228 9.202 1.00 86.05 445 GLU A C 1
ATOM 1610 O O . GLU A 1 418 ? -35.480 43.072 9.653 1.00 86.90 445 GLU A O 1
ATOM 1616 N N . GLN A 1 419 ? -34.754 40.872 9.516 1.00 79.73 446 GLN A N 1
ATOM 1617 C CA . GLN A 1 419 ? -35.661 40.147 10.446 1.00 78.02 446 GLN A CA 1
ATOM 1618 C C . GLN A 1 419 ? -34.809 39.961 11.696 1.00 80.73 446 GLN A C 1
ATOM 1619 O O . GLN A 1 419 ? -34.533 40.955 12.355 1.00 81.53 446 GLN A O 1
ATOM 1625 N N . SER A 1 420 ? -34.284 38.727 11.951 1.00 75.75 447 SER A N 1
ATOM 1626 C CA . SER A 1 420 ? -33.339 38.420 13.043 1.00 74.90 447 SER A CA 1
ATOM 1627 C C . SER A 1 420 ? -31.870 38.423 12.556 1.00 77.86 447 SER A C 1
ATOM 1628 O O . SER A 1 420 ? -31.587 38.285 11.355 1.00 76.90 447 SER A O 1
ATOM 1631 N N . ASN A 1 421 ? -30.939 38.498 13.505 1.00 74.21 448 ASN A N 1
ATOM 1632 C CA . ASN A 1 421 ? -29.519 38.452 13.176 1.00 73.83 448 ASN A CA 1
ATOM 1633 C C . ASN A 1 421 ? -28.975 36.993 13.191 1.00 75.26 448 ASN A C 1
ATOM 1634 O O . ASN A 1 421 ? -27.785 36.785 12.925 1.00 76.95 448 ASN A O 1
ATOM 1639 N N . TYR A 1 422 ? -29.846 35.994 13.491 1.00 67.27 449 TYR A N 1
ATOM 1640 C CA . TYR A 1 422 ? -29.489 34.566 13.559 1.00 64.83 449 TYR A CA 1
ATOM 1641 C C . TYR A 1 422 ? -28.935 34.044 12.242 1.00 68.94 449 TYR A C 1
ATOM 1642 O O . TYR A 1 422 ? -29.616 34.131 11.208 1.00 68.27 449 TYR A O 1
ATOM 1651 N N . ASN A 1 423 ? -27.688 33.525 12.285 1.00 65.30 450 ASN A N 1
ATOM 1652 C CA . ASN A 1 423 ? -26.966 33.008 11.114 1.00 64.44 450 ASN A CA 1
ATOM 1653 C C . ASN A 1 423 ? -27.129 31.519 11.014 1.00 68.17 450 ASN A C 1
ATOM 1654 O O . ASN A 1 423 ? -26.270 30.759 11.465 1.00 67.74 450 ASN A O 1
ATOM 1659 N N . ARG A 1 424 ? -28.203 31.096 10.370 1.00 64.55 451 ARG A N 1
ATOM 1660 C CA . ARG A 1 424 ? -28.499 29.677 10.204 1.00 63.90 451 ARG A CA 1
ATOM 1661 C C . ARG A 1 424 ? -27.465 28.905 9.384 1.00 66.65 451 ARG A C 1
ATOM 1662 O O . ARG A 1 424 ? -27.502 27.674 9.415 1.00 67.82 451 ARG A O 1
ATOM 1670 N N . ALA A 1 425 ? -26.555 29.598 8.660 1.00 60.06 452 ALA A N 1
ATOM 1671 C CA . ALA A 1 425 ? -25.517 28.921 7.873 1.00 59.06 452 ALA A CA 1
ATOM 1672 C C . ALA A 1 425 ? -24.395 28.362 8.740 1.00 62.73 452 ALA A C 1
ATOM 1673 O O . ALA A 1 425 ? -23.687 27.444 8.330 1.00 61.99 452 ALA A O 1
ATOM 1675 N N . ILE A 1 426 ? -24.228 28.932 9.939 1.00 60.61 453 ILE A N 1
ATOM 1676 C CA . ILE A 1 426 ? -23.154 28.607 10.886 1.00 60.59 453 ILE A CA 1
ATOM 1677 C C . ILE A 1 426 ? -23.677 28.342 12.299 1.00 67.35 453 ILE A C 1
ATOM 1678 O O . ILE A 1 426 ? -22.961 27.733 13.088 1.00 67.55 453 ILE A O 1
ATOM 1683 N N . GLN A 1 427 ? -24.892 28.821 12.637 1.00 65.70 454 GLN A N 1
ATOM 1684 C CA . GLN A 1 427 ? -25.436 28.627 13.985 1.00 67.23 454 GLN A CA 1
ATOM 1685 C C . GLN A 1 427 ? -26.438 27.495 14.066 1.00 71.85 454 GLN A C 1
ATOM 1686 O O . GLN A 1 427 ? -26.389 26.740 15.028 1.00 73.49 454 GLN A O 1
ATOM 1692 N N . ALA A 1 428 ? -27.369 27.404 13.105 1.00 66.66 455 ALA A N 1
ATOM 1693 C CA . ALA A 1 428 ? -28.430 26.394 13.087 1.00 65.81 455 ALA A CA 1
ATOM 1694 C C . ALA A 1 428 ? -27.930 24.983 12.857 1.00 67.04 455 ALA A C 1
ATOM 1695 O O . ALA A 1 428 ? -27.371 24.721 11.802 1.00 67.82 455 ALA A O 1
ATOM 1697 N N . LYS A 1 429 ? -28.141 24.072 13.836 1.00 61.15 456 LYS A N 1
ATOM 1698 C CA . LYS A 1 429 ? -27.728 22.665 13.775 1.00 58.99 456 LYS A CA 1
ATOM 1699 C C . LYS A 1 429 ? -28.919 21.837 13.328 1.00 63.43 456 LYS A C 1
ATOM 1700 O O . LYS A 1 429 ? -29.852 21.646 14.096 1.00 63.91 456 LYS A O 1
ATOM 1706 N N . ARG A 1 430 ? -28.926 21.382 12.077 1.00 59.94 457 ARG A N 1
ATOM 1707 C CA . ARG A 1 430 ? -30.059 20.586 11.582 1.00 59.67 457 ARG A CA 1
ATOM 1708 C C . ARG A 1 430 ? -29.678 19.156 11.164 1.00 63.00 457 ARG A C 1
ATOM 1709 O O . ARG A 1 430 ? -28.488 18.851 10.953 1.00 61.80 457 ARG A O 1
ATOM 1717 N N . GLN A 1 431 ? -30.698 18.279 11.052 1.00 59.54 458 GLN A N 1
ATOM 1718 C CA . GLN A 1 431 ? -30.491 16.900 10.590 1.00 59.88 458 GLN A CA 1
ATOM 1719 C C . GLN A 1 431 ? -30.284 16.871 9.045 1.00 64.52 458 GLN A C 1
ATOM 1720 O O . GLN A 1 431 ? -31.168 17.317 8.282 1.00 62.02 458 GLN A O 1
ATOM 1726 N N . PRO A 1 432 ? -29.093 16.388 8.583 1.00 62.22 459 PRO A N 1
ATOM 1727 C CA . PRO A 1 432 ? -28.804 16.383 7.136 1.00 61.88 459 PRO A CA 1
ATOM 1728 C C . PRO A 1 432 ? -29.546 15.309 6.321 1.00 68.19 459 PRO A C 1
ATOM 1729 O O . PRO A 1 432 ? -29.595 15.405 5.084 1.00 68.45 459 PRO A O 1
ATOM 1733 N N . GLY A 1 433 ? -30.090 14.296 7.010 1.00 64.50 460 GLY A N 1
ATOM 1734 C CA . GLY A 1 433 ? -30.785 13.187 6.376 1.00 64.12 460 GLY A CA 1
ATOM 1735 C C . GLY A 1 433 ? -29.890 12.436 5.405 1.00 67.57 460 GLY A C 1
ATOM 1736 O O . GLY A 1 433 ? -28.784 12.020 5.765 1.00 67.35 460 GLY A O 1
ATOM 1737 N N . SER A 1 434 ? -30.344 12.322 4.144 1.00 62.97 461 SER A N 1
ATOM 1738 C CA . SER A 1 434 ? -29.623 11.617 3.098 1.00 62.42 461 SER A CA 1
ATOM 1739 C C . SER A 1 434 ? -28.444 12.405 2.582 1.00 67.66 461 SER A C 1
ATOM 1740 O O . SER A 1 434 ? -27.532 11.811 2.002 1.00 68.40 461 SER A O 1
ATOM 1743 N N . SER A 1 435 ? -28.428 13.738 2.801 1.00 63.47 462 SER A N 1
ATOM 1744 C CA . SER A 1 435 ? -27.315 14.563 2.333 1.00 62.48 462 SER A CA 1
ATOM 1745 C C . SER A 1 435 ? -26.022 14.182 3.093 1.00 66.47 462 SER A C 1
ATOM 1746 O O . SER A 1 435 ? -24.911 14.629 2.753 1.00 67.54 462 SER A O 1
ATOM 1749 N N . PHE A 1 436 ? -26.187 13.269 4.068 1.00 60.72 463 PHE A N 1
ATOM 1750 C CA . PHE A 1 436 ? -25.129 12.751 4.916 1.00 60.21 463 PHE A CA 1
ATOM 1751 C C . PHE A 1 436 ? -24.553 11.401 4.438 1.00 63.41 463 PHE A C 1
ATOM 1752 O O . PHE A 1 436 ? -23.366 11.142 4.616 1.00 62.05 463 PHE A O 1
ATOM 1760 N N . LYS A 1 437 ? -25.390 10.543 3.847 1.00 61.24 464 LYS A N 1
ATOM 1761 C CA . LYS A 1 437 ? -24.989 9.210 3.367 1.00 62.20 464 LYS A CA 1
ATOM 1762 C C . LYS A 1 437 ? -23.562 9.117 2.778 1.00 67.69 464 LYS A C 1
ATOM 1763 O O . LYS A 1 437 ? -22.826 8.230 3.214 1.00 67.76 464 LYS A O 1
ATOM 1769 N N . PRO A 1 438 ? -23.136 10.034 1.857 1.00 64.37 465 PRO A N 1
ATOM 1770 C CA . PRO A 1 438 ? -21.783 9.949 1.294 1.00 64.38 465 PRO A CA 1
ATOM 1771 C C . PRO A 1 438 ? -20.699 9.561 2.276 1.00 68.42 465 PRO A C 1
ATOM 1772 O O . PRO A 1 438 ? -19.946 8.648 1.971 1.00 70.76 465 PRO A O 1
ATOM 1776 N N . PHE A 1 439 ? -20.661 10.202 3.460 1.00 62.04 466 PHE A N 1
ATOM 1777 C CA . PHE A 1 439 ? -19.700 9.948 4.535 1.00 60.97 466 PHE A CA 1
ATOM 1778 C C . PHE A 1 439 ? -19.709 8.487 5.003 1.00 65.52 466 PHE A C 1
ATOM 1779 O O . PHE A 1 439 ? -18.632 7.903 5.159 1.00 66.71 466 PHE A O 1
ATOM 1787 N N . ILE A 1 440 ? -20.906 7.866 5.125 1.00 60.42 467 ILE A N 1
ATOM 1788 C CA . ILE A 1 440 ? -21.020 6.448 5.465 1.00 60.23 467 ILE A CA 1
ATOM 1789 C C . ILE A 1 440 ? -20.474 5.611 4.286 1.00 64.33 467 ILE A C 1
ATOM 1790 O O . ILE A 1 440 ? -19.647 4.724 4.488 1.00 65.89 467 ILE A O 1
ATOM 1795 N N . TYR A 1 441 ? -20.901 5.921 3.071 1.00 59.18 468 TYR A N 1
ATOM 1796 C CA . TYR A 1 441 ? -20.455 5.192 1.898 1.00 59.48 468 TYR A CA 1
ATOM 1797 C C . TYR A 1 441 ? -18.958 5.365 1.608 1.00 66.02 468 TYR A C 1
ATOM 1798 O O . TYR A 1 441 ? -18.310 4.412 1.177 1.00 66.74 468 TYR A O 1
ATOM 1807 N N . SER A 1 442 ? -18.397 6.543 1.907 1.00 63.42 469 SER A N 1
ATOM 1808 C CA . SER A 1 442 ? -16.972 6.827 1.713 1.00 64.77 469 SER A CA 1
ATOM 1809 C C . SER A 1 442 ? -16.169 5.945 2.655 1.00 69.81 469 SER A C 1
ATOM 1810 O O . SER A 1 442 ? -15.189 5.327 2.240 1.00 70.39 469 SER A O 1
ATOM 1813 N N . ALA A 1 443 ? -16.654 5.825 3.900 1.00 66.76 470 ALA A N 1
ATOM 1814 C CA . ALA A 1 443 ? -16.089 4.972 4.937 1.00 68.30 470 ALA A CA 1
ATOM 1815 C C . ALA A 1 443 ? -16.149 3.500 4.483 1.00 74.39 470 ALA A C 1
ATOM 1816 O O . ALA A 1 443 ? -15.171 2.764 4.638 1.00 74.31 470 ALA A O 1
ATOM 1818 N N . ALA A 1 444 ? -17.282 3.105 3.863 1.00 71.96 471 ALA A N 1
ATOM 1819 C CA . ALA A 1 444 ? -17.492 1.780 3.289 1.00 72.54 471 ALA A CA 1
ATOM 1820 C C . ALA A 1 444 ? -16.369 1.465 2.270 1.00 77.73 471 ALA A C 1
ATOM 1821 O O . ALA A 1 444 ? -15.650 0.482 2.453 1.00 77.69 471 ALA A O 1
ATOM 1823 N N . LEU A 1 445 ? -16.175 2.352 1.258 1.00 74.15 472 LEU A N 1
ATOM 1824 C CA . LEU A 1 445 ? -15.158 2.211 0.220 1.00 75.29 472 LEU A CA 1
ATOM 1825 C C . LEU A 1 445 ? -13.758 2.091 0.816 1.00 82.53 472 LEU A C 1
ATOM 1826 O O . LEU A 1 445 ? -12.887 1.406 0.262 1.00 84.64 472 LEU A O 1
ATOM 1831 N N . ASP A 1 446 ? -13.558 2.753 1.962 1.00 77.45 473 ASP A N 1
ATOM 1832 C CA . ASP A 1 446 ? -12.316 2.728 2.704 1.00 76.64 473 ASP A CA 1
ATOM 1833 C C . ASP A 1 446 ? -12.266 1.610 3.755 1.00 79.76 473 ASP A C 1
ATOM 1834 O O . ASP A 1 446 ? -11.262 1.495 4.446 1.00 80.42 473 ASP A O 1
ATOM 1839 N N . ASN A 1 447 ? -13.323 0.777 3.877 1.00 75.17 474 ASN A N 1
ATOM 1840 C CA . ASN A 1 447 ? -13.333 -0.314 4.853 1.00 75.77 474 ASN A CA 1
ATOM 1841 C C . ASN A 1 447 ? -13.889 -1.674 4.361 1.00 80.98 474 ASN A C 1
ATOM 1842 O O . ASN A 1 447 ? -14.655 -2.354 5.074 1.00 80.67 474 ASN A O 1
ATOM 1847 N N . GLY A 1 448 ? -13.457 -2.080 3.165 1.00 77.36 475 GLY A N 1
ATOM 1848 C CA . GLY A 1 448 ? -13.852 -3.374 2.626 1.00 77.31 475 GLY A CA 1
ATOM 1849 C C . GLY A 1 448 ? -14.885 -3.420 1.522 1.00 80.00 475 GLY A C 1
ATOM 1850 O O . GLY A 1 448 ? -14.922 -4.403 0.784 1.00 82.53 475 GLY A O 1
ATOM 1851 N N . PHE A 1 449 ? -15.741 -2.409 1.402 1.00 72.55 476 PHE A N 1
ATOM 1852 C CA . PHE A 1 449 ? -16.766 -2.381 0.362 1.00 70.67 476 PHE A CA 1
ATOM 1853 C C . PHE A 1 449 ? -16.249 -1.786 -0.949 1.00 76.55 476 PHE A C 1
ATOM 1854 O O . PHE A 1 449 ? -15.208 -1.121 -0.972 1.00 77.95 476 PHE A O 1
ATOM 1862 N N . THR A 1 450 ? -16.993 -2.017 -2.040 1.00 72.62 477 THR A N 1
ATOM 1863 C CA . THR A 1 450 ? -16.706 -1.485 -3.378 1.00 72.35 477 THR A CA 1
ATOM 1864 C C . THR A 1 450 ? -18.003 -0.897 -3.968 1.00 76.98 477 THR A C 1
ATOM 1865 O O . THR A 1 450 ? -19.100 -1.249 -3.523 1.00 75.94 477 THR A O 1
ATOM 1869 N N . ALA A 1 451 ? -17.877 -0.058 -5.022 1.00 74.21 478 ALA A N 1
ATOM 1870 C CA . ALA A 1 451 ? -19.005 0.543 -5.743 1.00 73.33 478 ALA A CA 1
ATOM 1871 C C . ALA A 1 451 ? -19.890 -0.549 -6.359 1.00 79.40 478 ALA A C 1
ATOM 1872 O O . ALA A 1 451 ? -20.977 -0.274 -6.888 1.00 79.76 478 ALA A O 1
ATOM 1874 N N . ALA A 1 452 ? -19.396 -1.799 -6.295 1.00 76.41 479 ALA A N 1
ATOM 1875 C CA . ALA A 1 452 ? -20.042 -2.984 -6.834 1.00 76.14 479 ALA A CA 1
ATOM 1876 C C . ALA A 1 452 ? -20.662 -3.843 -5.754 1.00 76.97 479 ALA A C 1
ATOM 1877 O O . ALA A 1 452 ? -21.576 -4.612 -6.080 1.00 76.61 479 ALA A O 1
ATOM 1879 N N . SER A 1 453 ? -20.162 -3.732 -4.482 1.00 70.84 480 SER A N 1
ATOM 1880 C CA . SER A 1 453 ? -20.620 -4.530 -3.330 1.00 70.00 480 SER A CA 1
ATOM 1881 C C . SER A 1 453 ? -22.125 -4.670 -3.272 1.00 75.65 480 SER A C 1
ATOM 1882 O O . SER A 1 453 ? -22.823 -3.658 -3.188 1.00 76.04 480 SER A O 1
ATOM 1885 N N . LEU A 1 454 ? -22.632 -5.902 -3.404 1.00 73.30 481 LEU A N 1
ATOM 1886 C CA . LEU A 1 454 ? -24.073 -6.138 -3.335 1.00 73.71 481 LEU A CA 1
ATOM 1887 C C . LEU A 1 454 ? -24.531 -6.100 -1.865 1.00 78.51 481 LEU A C 1
ATOM 1888 O O . LEU A 1 454 ? -23.877 -6.690 -1.001 1.00 79.18 481 LEU A O 1
ATOM 1893 N N . VAL A 1 455 ? -25.582 -5.325 -1.569 1.00 74.80 482 VAL A N 1
ATOM 1894 C CA . VAL A 1 455 ? -26.129 -5.200 -0.213 1.00 75.50 482 VAL A CA 1
ATOM 1895 C C . VAL A 1 455 ? -27.631 -5.313 -0.322 1.00 82.83 482 VAL A C 1
ATOM 1896 O O . VAL A 1 455 ? -28.265 -4.532 -1.053 1.00 82.76 482 VAL A O 1
ATOM 1900 N N . ASN A 1 456 ? -28.204 -6.263 0.435 1.00 80.04 483 ASN A N 1
ATOM 1901 C CA . ASN A 1 456 ? -29.6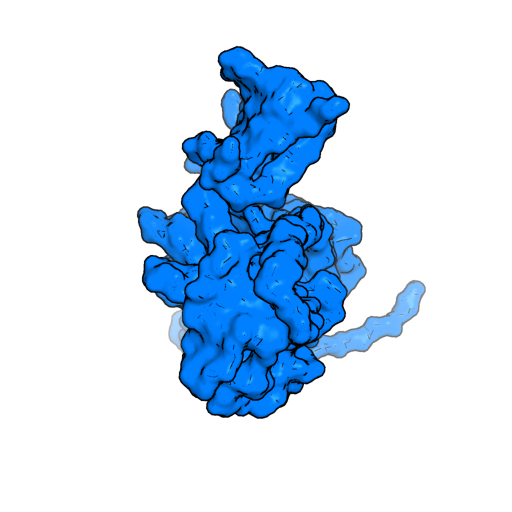36 -6.503 0.424 1.00 79.04 483 ASN A CA 1
ATOM 1902 C C . ASN A 1 456 ? -30.452 -5.345 1.009 1.00 80.76 483 ASN A C 1
ATOM 1903 O O . ASN A 1 456 ? -30.356 -5.095 2.208 1.00 80.45 483 ASN A O 1
ATOM 1908 N N . ASP A 1 457 ? -31.201 -4.609 0.139 1.00 75.06 484 ASP A N 1
ATOM 1909 C CA . ASP A 1 457 ? -32.147 -3.558 0.524 1.00 73.82 484 ASP A CA 1
ATOM 1910 C C . ASP A 1 457 ? -33.402 -4.346 0.889 1.00 81.01 484 ASP A C 1
ATOM 1911 O O . ASP A 1 457 ? -34.081 -4.889 0.009 1.00 83.84 484 ASP A O 1
ATOM 1916 N N . ALA A 1 458 ? -33.626 -4.537 2.189 1.00 75.63 485 ALA A N 1
ATOM 1917 C CA . ALA A 1 458 ? -34.749 -5.312 2.711 1.00 74.91 485 ALA A CA 1
ATOM 1918 C C . ALA A 1 458 ? -34.966 -4.901 4.157 1.00 79.38 485 ALA A C 1
ATOM 1919 O O . ALA A 1 458 ? -34.023 -4.385 4.770 1.00 80.31 485 ALA A O 1
ATOM 1921 N N . PRO A 1 459 ? -36.164 -5.110 4.753 1.00 73.98 486 PRO A N 1
ATOM 1922 C CA . PRO A 1 459 ? -36.342 -4.741 6.165 1.00 73.59 486 PRO A CA 1
ATOM 1923 C C . PRO A 1 459 ? -35.306 -5.395 7.083 1.00 79.37 486 PRO A C 1
ATOM 1924 O O . PRO A 1 459 ? -34.760 -6.462 6.776 1.00 80.08 486 PRO A O 1
ATOM 1928 N N . ILE A 1 460 ? -34.994 -4.729 8.186 1.00 75.43 487 ILE A N 1
ATOM 1929 C CA . ILE A 1 460 ? -34.002 -5.248 9.118 1.00 74.82 487 ILE A CA 1
ATOM 1930 C C . ILE A 1 460 ? -34.675 -5.610 10.424 1.00 78.03 487 ILE A C 1
ATOM 1931 O O . ILE A 1 460 ? -35.204 -4.738 11.117 1.00 77.13 487 ILE A O 1
ATOM 1936 N N . VAL A 1 461 ? -34.628 -6.890 10.778 1.00 74.97 488 VAL A N 1
ATOM 1937 C CA . VAL A 1 461 ? -35.160 -7.343 12.064 1.00 75.11 488 VAL A CA 1
ATOM 1938 C C . VAL A 1 461 ? -34.099 -6.987 13.112 1.00 79.76 488 VAL A C 1
ATOM 1939 O O . VAL A 1 461 ? -32.914 -7.020 12.788 1.00 79.17 488 VAL A O 1
ATOM 1943 N N . PHE A 1 462 ? -34.499 -6.639 14.332 1.00 77.64 489 PHE A N 1
ATOM 1944 C CA . PHE A 1 462 ? -33.530 -6.296 15.368 1.00 79.26 489 PHE A CA 1
ATOM 1945 C C . PHE A 1 462 ? -33.956 -6.788 16.756 1.00 87.07 489 PHE A C 1
ATOM 1946 O O . PHE A 1 462 ? -35.139 -7.070 16.966 1.00 87.67 489 PHE A O 1
ATOM 1954 N N . VAL A 1 463 ? -32.989 -6.867 17.706 1.00 84.76 490 VAL A N 1
ATOM 1955 C CA . VAL A 1 463 ? -33.181 -7.372 19.080 1.00 86.26 490 VAL A CA 1
ATOM 1956 C C . VAL A 1 463 ? -32.529 -6.456 20.156 1.00 94.31 490 VAL A C 1
ATOM 1957 O O . VAL A 1 463 ? -31.743 -5.569 19.810 1.00 93.97 490 VAL A O 1
ATOM 1961 N N . ASP A 1 464 ? -32.826 -6.707 21.448 1.00 94.10 491 ASP A N 1
ATOM 1962 C CA . ASP A 1 464 ? -32.192 -6.058 22.611 1.00 96.40 491 ASP A CA 1
ATOM 1963 C C . ASP A 1 464 ? -32.014 -7.153 23.664 1.00 105.56 491 ASP A C 1
ATOM 1964 O O . ASP A 1 464 ? -32.998 -7.774 24.066 1.00 107.24 491 ASP A O 1
ATOM 1969 N N . GLU A 1 465 ? -30.749 -7.458 24.035 1.00 103.46 492 GLU A N 1
ATOM 1970 C CA . GLU A 1 465 ? -30.428 -8.639 24.829 1.00 106.07 492 GLU A CA 1
ATOM 1971 C C . GLU A 1 465 ? -29.370 -8.764 25.928 1.00 111.47 492 GLU A C 1
ATOM 1972 O O . GLU A 1 465 ? -28.311 -9.369 25.712 1.00 111.68 492 GLU A O 1
ATOM 1978 N N . TYR A 1 466 ? -29.596 -8.075 27.032 1.00 109.13 493 TYR A N 1
ATOM 1979 C CA . TYR A 1 466 ? -28.755 -8.168 28.222 1.00 110.28 493 TYR A CA 1
ATOM 1980 C C . TYR A 1 466 ? -27.308 -7.648 28.163 1.00 115.37 493 TYR A C 1
ATOM 1981 O O . TYR A 1 466 ? -26.904 -7.059 27.177 1.00 112.68 493 TYR A O 1
ATOM 1990 N N . LEU A 1 467 ? -26.547 -7.878 29.241 1.00 114.37 494 LEU A N 1
ATOM 1991 C CA . LEU A 1 467 ? -25.239 -7.258 29.461 1.00 142.23 494 LEU A CA 1
ATOM 1992 C C . LEU A 1 467 ? -24.599 -8.311 30.385 1.00 155.70 494 LEU A C 1
ATOM 1993 O O . LEU A 1 467 ? -23.724 -9.066 29.968 1.00 110.05 494 LEU A O 1
ATOM 1998 N N . THR A 1 479 ? -39.336 -3.480 2.378 1.00 104.94 506 THR A N 1
ATOM 1999 C CA . THR A 1 479 ? -38.397 -2.668 1.619 1.00 104.31 506 THR A CA 1
ATOM 2000 C C . THR A 1 479 ? -37.856 -3.424 0.408 1.00 109.95 506 THR A C 1
ATOM 2001 O O . THR A 1 479 ? -37.079 -4.370 0.558 1.00 110.97 506 THR A O 1
ATOM 2005 N N . PHE A 1 480 ? -38.272 -2.967 -0.790 1.00 105.84 507 PHE A N 1
ATOM 2006 C CA . PHE A 1 480 ? -38.009 -3.476 -2.147 1.00 105.30 507 PHE A CA 1
ATOM 2007 C C . PHE A 1 480 ? -36.527 -3.464 -2.598 1.00 105.76 507 PHE A C 1
ATOM 2008 O O . PHE A 1 480 ? -35.612 -3.366 -1.787 1.00 106.31 507 PHE A O 1
ATOM 2016 N N . LEU A 1 481 ? -36.323 -3.641 -3.905 1.00 97.78 508 LEU A N 1
ATOM 2017 C CA . LEU A 1 481 ? -35.088 -3.577 -4.683 1.00 94.48 508 LEU A CA 1
ATOM 2018 C C . LEU A 1 481 ? -34.399 -4.868 -5.150 1.00 97.53 508 LEU A C 1
ATOM 2019 O O . LEU A 1 481 ? -34.390 -5.053 -6.373 1.00 98.47 508 LEU A O 1
ATOM 2024 N N . GLY A 1 482 ? -33.968 -5.814 -4.303 1.00 91.74 509 GLY A N 1
ATOM 2025 C CA . GLY A 1 482 ? -33.753 -5.829 -2.868 1.00 90.31 509 GLY A CA 1
ATOM 2026 C C . GLY A 1 482 ? -32.237 -5.806 -2.749 1.00 93.90 509 GLY A C 1
ATOM 2027 O O . GLY A 1 482 ? -31.682 -4.705 -2.637 1.00 95.56 509 GLY A O 1
ATOM 2028 N N . PRO A 1 483 ? -31.489 -6.946 -2.944 1.00 86.13 510 PRO A N 1
ATOM 2029 C CA . PRO A 1 483 ? -30.005 -6.858 -2.959 1.00 84.07 510 PRO A CA 1
ATOM 2030 C C . PRO A 1 483 ? -29.514 -6.093 -4.198 1.00 84.97 510 PRO A C 1
ATOM 2031 O O . PRO A 1 483 ? -29.900 -6.421 -5.323 1.00 84.94 510 PRO A O 1
ATOM 2035 N N . ILE A 1 484 ? -28.751 -5.002 -3.971 1.00 78.40 511 ILE A N 1
ATOM 2036 C CA . ILE A 1 484 ? -28.305 -4.031 -4.992 1.00 76.02 511 ILE A CA 1
ATOM 2037 C C . ILE A 1 484 ? -26.845 -3.547 -4.840 1.00 75.28 511 ILE A C 1
ATOM 2038 O O . ILE A 1 484 ? -26.360 -3.558 -3.718 1.00 73.79 511 ILE A O 1
ATOM 2043 N N . PRO A 1 485 ? -26.170 -3.016 -5.904 1.00 71.26 512 PRO A N 1
ATOM 2044 C CA . PRO A 1 485 ? -24.806 -2.455 -5.723 1.00 70.93 512 PRO A CA 1
ATOM 2045 C C . PRO A 1 485 ? -24.746 -1.204 -4.843 1.00 72.49 512 PRO A C 1
ATOM 2046 O O . PRO A 1 485 ? -25.635 -0.352 -4.918 1.00 70.48 512 PRO A O 1
ATOM 2050 N N . LEU A 1 486 ? -23.669 -1.064 -4.055 1.00 68.91 513 LEU A N 1
ATOM 2051 C CA . LEU A 1 486 ? -23.478 0.096 -3.181 1.00 69.00 513 LEU A CA 1
ATOM 2052 C C . LEU A 1 486 ? -23.774 1.444 -3.885 1.00 72.86 513 LEU A C 1
ATOM 2053 O O . LEU A 1 486 ? -24.421 2.318 -3.294 1.00 72.81 513 LEU A O 1
ATOM 2058 N N . ARG A 1 487 ? -23.305 1.588 -5.150 1.00 67.20 514 ARG A N 1
ATOM 2059 C CA . ARG A 1 487 ? -23.533 2.745 -6.004 1.00 64.58 514 ARG A CA 1
ATOM 2060 C C . ARG A 1 487 ? -25.036 2.983 -6.195 1.00 67.64 514 ARG A C 1
ATOM 2061 O O . ARG A 1 487 ? -25.475 4.114 -5.998 1.00 67.47 514 ARG A O 1
ATOM 2069 N N . GLU A 1 488 ? -25.820 1.931 -6.538 1.00 64.06 515 GLU A N 1
ATOM 2070 C CA . GLU A 1 488 ? -27.281 2.034 -6.736 1.00 63.85 515 GLU A CA 1
ATOM 2071 C C . GLU A 1 488 ? -27.969 2.571 -5.497 1.00 68.23 515 GLU A C 1
ATOM 2072 O O . GLU A 1 488 ? -28.780 3.480 -5.590 1.00 65.71 515 GLU A O 1
ATOM 2078 N N . ALA A 1 489 ? -27.609 2.013 -4.342 1.00 68.21 516 ALA A N 1
ATOM 2079 C CA . ALA A 1 489 ? -28.125 2.370 -3.036 1.00 68.79 516 ALA A CA 1
ATOM 2080 C C . ALA A 1 489 ? -27.864 3.841 -2.722 1.00 75.13 516 ALA A C 1
ATOM 2081 O O . ALA A 1 489 ? -28.779 4.521 -2.236 1.00 75.83 516 ALA A O 1
ATOM 2083 N N . LEU A 1 490 ? -26.628 4.334 -3.008 1.00 71.49 517 LEU A N 1
ATOM 2084 C CA . LEU A 1 490 ? -26.263 5.716 -2.740 1.00 70.61 517 LEU A CA 1
ATOM 2085 C C . LEU A 1 490 ? -27.131 6.701 -3.534 1.00 78.47 517 LEU A C 1
ATOM 2086 O O . LEU A 1 490 ? -27.923 7.414 -2.915 1.00 79.07 517 LEU A O 1
ATOM 2091 N N . TYR A 1 491 ? -27.090 6.676 -4.874 1.00 76.84 518 TYR A N 1
ATOM 2092 C CA . TYR A 1 491 ? -27.954 7.589 -5.627 1.00 76.96 518 TYR A CA 1
ATOM 2093 C C . TYR A 1 491 ? -29.453 7.375 -5.361 1.00 81.03 518 TYR A C 1
ATOM 2094 O O . TYR A 1 491 ? -30.222 8.332 -5.441 1.00 82.23 518 TYR A O 1
ATOM 2103 N N . LYS A 1 492 ? -29.858 6.151 -4.991 1.00 75.98 519 LYS A N 1
ATOM 2104 C CA . LYS A 1 492 ? -31.263 5.875 -4.709 1.00 75.17 519 LYS A CA 1
ATOM 2105 C C . LYS A 1 492 ? -31.676 6.131 -3.264 1.00 81.57 519 LYS A C 1
ATOM 2106 O O . LYS A 1 492 ? -32.847 5.898 -2.955 1.00 83.03 519 LYS A O 1
ATOM 2112 N N . SER A 1 493 ? -30.743 6.631 -2.382 1.00 78.28 520 SER A N 1
ATOM 2113 C CA . SER A 1 493 ? -30.986 6.939 -0.948 1.00 78.08 520 SER A CA 1
ATOM 2114 C C . SER A 1 493 ? -31.671 5.754 -0.198 1.00 81.94 520 SER A C 1
ATOM 2115 O O . SER A 1 493 ? -32.645 5.952 0.540 1.00 81.73 520 SER A O 1
ATOM 2118 N N . ARG A 1 494 ? -31.195 4.518 -0.443 1.00 77.95 521 ARG A N 1
ATOM 2119 C CA . ARG A 1 494 ? -31.766 3.311 0.168 1.00 77.82 521 ARG A CA 1
ATOM 2120 C C . ARG A 1 494 ? -31.294 3.153 1.628 1.00 81.12 521 ARG A C 1
ATOM 2121 O O . ARG A 1 494 ? -30.163 2.689 1.870 1.00 82.71 521 ARG A O 1
ATOM 2129 N N . ASN A 1 495 ? -32.144 3.582 2.596 1.00 72.89 522 ASN A N 1
ATOM 2130 C CA . ASN A 1 495 ? -31.826 3.549 4.024 1.00 70.73 522 ASN A CA 1
ATOM 2131 C C . ASN A 1 495 ? -31.473 2.171 4.556 1.00 75.82 522 ASN A C 1
ATOM 2132 O O . ASN A 1 495 ? -30.590 2.054 5.413 1.00 75.65 522 ASN A O 1
ATOM 2137 N N . MET A 1 496 ? -32.128 1.116 4.040 1.00 72.96 523 MET A N 1
ATOM 2138 C CA . MET A 1 496 ? -31.812 -0.235 4.511 1.00 73.57 523 MET A CA 1
ATOM 2139 C C . MET A 1 496 ? -30.381 -0.637 4.229 1.00 75.48 523 MET A C 1
ATOM 2140 O O . MET A 1 496 ? -29.737 -1.258 5.074 1.00 75.61 523 MET A O 1
ATOM 2145 N N . VAL A 1 497 ? -29.860 -0.195 3.081 1.00 69.65 524 VAL A N 1
ATOM 2146 C CA . VAL A 1 497 ? -28.486 -0.452 2.699 1.00 68.75 524 VAL A CA 1
ATOM 2147 C C . VAL A 1 497 ? -27.558 0.316 3.647 1.00 71.44 524 VAL A C 1
ATOM 2148 O O . VAL A 1 497 ? -26.681 -0.288 4.270 1.00 69.89 524 VAL A O 1
ATOM 2152 N N . SER A 1 498 ? -27.801 1.634 3.790 1.00 68.30 525 SER A N 1
ATOM 2153 C CA . SER A 1 498 ? -27.022 2.51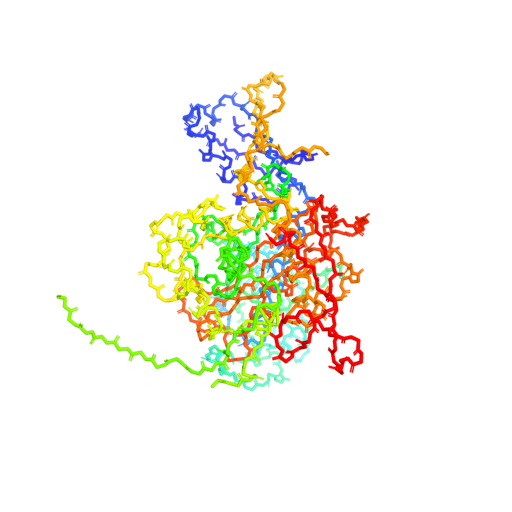8 4.658 1.00 68.35 525 SER A CA 1
ATOM 2154 C C . SER A 1 498 ? -26.877 1.942 6.067 1.00 74.51 525 SER A C 1
ATOM 2155 O O . SER A 1 498 ? -25.766 1.989 6.602 1.00 75.66 525 SER A O 1
ATOM 2158 N N . ILE A 1 499 ? -27.970 1.340 6.639 1.00 69.84 526 ILE A N 1
ATOM 2159 C CA . ILE A 1 499 ? -27.930 0.716 7.978 1.00 69.53 526 ILE A CA 1
ATOM 2160 C C . ILE A 1 499 ? -26.974 -0.490 7.987 1.00 70.87 526 ILE A C 1
ATOM 2161 O O . ILE A 1 499 ? -26.107 -0.574 8.855 1.00 69.62 526 ILE A O 1
ATOM 2166 N N . ARG A 1 500 ? -27.122 -1.386 6.997 1.00 67.00 527 ARG A N 1
ATOM 2167 C CA . ARG A 1 500 ? -26.308 -2.594 6.845 1.00 67.49 527 ARG A CA 1
ATOM 2168 C C . ARG A 1 500 ? -24.819 -2.274 6.659 1.00 71.45 527 ARG A C 1
ATOM 2169 O O . ARG A 1 500 ? -23.968 -2.969 7.209 1.00 72.03 527 ARG A O 1
ATOM 2177 N N . VAL A 1 501 ? -24.511 -1.199 5.912 1.00 66.55 528 VAL A N 1
ATOM 2178 C CA . VAL A 1 501 ? -23.136 -0.793 5.648 1.00 65.43 528 VAL A CA 1
ATOM 2179 C C . VAL A 1 501 ? -22.494 -0.348 6.940 1.00 72.21 528 VAL A C 1
ATOM 2180 O O . VAL A 1 501 ? -21.400 -0.815 7.265 1.00 73.62 528 VAL A O 1
ATOM 2184 N N . LEU A 1 502 ? -23.217 0.492 7.713 1.00 69.03 529 LEU A N 1
ATOM 2185 C CA . LEU A 1 502 ? -22.781 1.003 9.026 1.00 68.59 529 LEU A CA 1
ATOM 2186 C C . LEU A 1 502 ? -22.589 -0.172 9.969 1.00 74.69 529 LEU A C 1
ATOM 2187 O O . LEU A 1 502 ? -21.585 -0.231 10.675 1.00 74.97 529 LEU A O 1
ATOM 2192 N N . GLN A 1 503 ? -23.528 -1.129 9.917 1.00 72.24 530 GLN A N 1
ATOM 2193 C CA . GLN A 1 503 ? -23.540 -2.344 10.713 1.00 74.33 530 GLN A CA 1
ATOM 2194 C C . GLN A 1 503 ? -22.218 -3.070 10.560 1.00 81.03 530 GLN A C 1
ATOM 2195 O O . GLN A 1 503 ? -21.535 -3.326 11.556 1.00 81.95 530 GLN A O 1
ATOM 2201 N N . GLY A 1 504 ? -21.842 -3.307 9.305 1.00 78.56 531 GLY A N 1
ATOM 2202 C CA . GLY A 1 504 ? -20.608 -3.983 8.932 1.00 79.68 531 GLY A CA 1
ATOM 2203 C C . GLY A 1 504 ? -19.385 -3.204 9.335 1.00 84.23 531 GLY A C 1
ATOM 2204 O O . GLY A 1 504 ? -18.427 -3.772 9.860 1.00 85.82 531 GLY A O 1
ATOM 2205 N N . LEU A 1 505 ? -19.441 -1.898 9.113 1.00 79.83 532 LEU A N 1
ATOM 2206 C CA . LEU A 1 505 ? -18.396 -0.940 9.431 1.00 80.56 532 LEU A CA 1
ATOM 2207 C C . LEU A 1 505 ? -18.177 -0.834 10.949 1.00 84.35 532 LEU A C 1
ATOM 2208 O O . LEU A 1 505 ? -17.029 -0.747 11.403 1.00 83.91 532 LEU A O 1
ATOM 2213 N N . GLY A 1 506 ? -19.284 -0.833 11.700 1.00 80.52 533 GLY A N 1
ATOM 2214 C CA . GLY A 1 506 ? -19.303 -0.651 13.146 1.00 81.04 533 GLY A CA 1
ATOM 2215 C C . GLY A 1 506 ? -19.284 0.825 13.497 1.00 83.88 533 GLY A C 1
ATOM 2216 O O . GLY A 1 506 ? -18.454 1.568 12.961 1.00 83.12 533 GLY A O 1
ATOM 2217 N N . ILE A 1 507 ? -20.230 1.263 14.373 1.00 79.75 534 ILE A N 1
ATOM 2218 C CA . ILE A 1 507 ? -20.427 2.652 14.854 1.00 78.31 534 ILE A CA 1
ATOM 2219 C C . ILE A 1 507 ? -19.128 3.446 15.038 1.00 82.53 534 ILE A C 1
ATOM 2220 O O . ILE A 1 507 ? -18.979 4.508 14.434 1.00 81.07 534 ILE A O 1
ATOM 2225 N N . GLU A 1 508 ? -18.199 2.914 15.864 1.00 80.59 535 GLU A N 1
ATOM 2226 C CA . GLU A 1 508 ? -16.919 3.526 16.200 1.00 80.82 535 GLU A CA 1
ATOM 2227 C C . GLU A 1 508 ? -16.073 3.869 14.998 1.00 80.94 535 GLU A C 1
ATOM 2228 O O . GLU A 1 508 ? -15.750 5.040 14.803 1.00 77.66 535 GLU A O 1
ATOM 2234 N N . ARG A 1 509 ? -15.710 2.840 14.206 1.00 78.52 536 ARG A N 1
ATOM 2235 C CA . ARG A 1 509 ? -14.924 2.964 12.982 1.00 78.68 536 ARG A CA 1
ATOM 2236 C C . ARG A 1 509 ? -15.507 4.085 12.122 1.00 82.43 536 ARG A C 1
ATOM 2237 O O . ARG A 1 509 ? -14.763 4.972 11.694 1.00 83.30 536 ARG A O 1
ATOM 2245 N N . ALA A 1 510 ? -16.846 4.083 11.937 1.00 77.35 537 ALA A N 1
ATOM 2246 C CA . ALA A 1 510 ? -17.547 5.101 11.164 1.00 75.06 537 ALA A CA 1
ATOM 2247 C C . ALA A 1 510 ? -17.285 6.483 11.747 1.00 76.71 537 ALA A C 1
ATOM 2248 O O . ALA A 1 510 ? -16.655 7.294 11.077 1.00 75.38 537 ALA A O 1
ATOM 2250 N N . ILE A 1 511 ? -17.649 6.707 13.024 1.00 73.51 538 ILE A N 1
ATOM 2251 C CA . ILE A 1 511 ? -17.463 7.989 13.729 1.00 72.76 538 ILE A CA 1
ATOM 2252 C C . ILE A 1 511 ? -16.034 8.526 13.635 1.00 78.29 538 ILE A C 1
ATOM 2253 O O . ILE A 1 511 ? -15.851 9.690 13.294 1.00 76.77 538 ILE A O 1
ATOM 2258 N N . SER A 1 512 ? -15.042 7.663 13.869 1.00 78.04 539 SER A N 1
ATOM 2259 C CA . SER A 1 512 ? -13.638 8.026 13.775 1.00 80.26 539 SER A CA 1
ATOM 2260 C C . SER A 1 512 ? -13.255 8.500 12.362 1.00 85.28 539 SER A C 1
ATOM 2261 O O . SER A 1 512 ? -12.577 9.533 12.248 1.00 86.83 539 SER A O 1
ATOM 2264 N N . TYR A 1 513 ? -13.754 7.805 11.298 1.00 78.91 540 TYR A N 1
ATOM 2265 C CA . TYR A 1 513 ? -13.568 8.191 9.888 1.00 76.71 540 TYR A CA 1
ATOM 2266 C C . TYR A 1 513 ? -14.293 9.543 9.631 1.00 75.64 540 TYR A C 1
ATOM 2267 O O . TYR A 1 513 ? -13.648 10.485 9.168 1.00 74.69 540 TYR A O 1
ATOM 2276 N N . ILE A 1 514 ? -15.623 9.615 9.948 1.00 68.01 541 ILE A N 1
ATOM 2277 C CA . ILE A 1 514 ? -16.502 10.760 9.734 1.00 66.11 541 ILE A CA 1
ATOM 2278 C C . ILE A 1 514 ? -16.001 12.043 10.354 1.00 69.47 541 ILE A C 1
ATOM 2279 O O . ILE A 1 514 ? -15.999 13.050 9.662 1.00 69.48 541 ILE A O 1
ATOM 2284 N N . THR A 1 515 ? -15.632 12.046 11.644 1.00 66.35 542 THR A N 1
ATOM 2285 C CA . THR A 1 515 ? -15.192 13.271 12.348 1.00 66.27 542 THR A CA 1
ATOM 2286 C C . THR A 1 515 ? -14.064 14.017 11.658 1.00 72.04 542 THR A C 1
ATOM 2287 O O . THR A 1 515 ? -14.032 15.244 11.711 1.00 71.34 542 THR A O 1
ATOM 2291 N N . LYS A 1 516 ? -13.156 13.269 10.998 1.00 70.93 543 LYS A N 1
ATOM 2292 C CA . LYS A 1 516 ? -12.004 13.747 10.230 1.00 71.70 543 LYS A CA 1
ATOM 2293 C C . LYS A 1 516 ? -12.418 14.701 9.135 1.00 76.56 543 LYS A C 1
ATOM 2294 O O . LYS A 1 516 ? -11.614 15.528 8.740 1.00 77.27 543 LYS A O 1
ATOM 2300 N N . PHE A 1 517 ? -13.678 14.625 8.685 1.00 74.28 544 PHE A N 1
ATOM 2301 C CA . PHE A 1 517 ? -14.271 15.497 7.666 1.00 74.63 544 PHE A CA 1
ATOM 2302 C C . PHE A 1 517 ? -14.701 16.883 8.199 1.00 81.08 544 PHE A C 1
ATOM 2303 O O . PHE A 1 517 ? -15.099 17.738 7.410 1.00 82.30 544 PHE A O 1
ATOM 2311 N N . GLY A 1 518 ? -14.662 17.096 9.504 1.00 77.04 545 GLY A N 1
ATOM 2312 C CA . GLY A 1 518 ? -15.082 18.377 10.058 1.00 75.94 545 GLY A CA 1
ATOM 2313 C C . GLY A 1 518 ? -16.204 18.293 11.070 1.00 78.06 545 GLY A C 1
ATOM 2314 O O . GLY A 1 518 ? -16.531 19.294 11.724 1.00 78.30 545 GLY A O 1
ATOM 2315 N N . PHE A 1 519 ? -16.806 17.102 11.210 1.00 72.51 546 PHE A N 1
ATOM 2316 C CA . PHE A 1 519 ? -17.864 16.885 12.189 1.00 70.82 546 PHE A CA 1
ATOM 2317 C C . PHE A 1 519 ? -17.280 16.671 13.575 1.00 79.76 546 PHE A C 1
ATOM 2318 O O . PHE A 1 519 ? -16.122 16.256 13.725 1.00 80.86 546 PHE A O 1
ATOM 2326 N N . GLN A 1 520 ? -18.062 17.046 14.579 1.00 78.53 547 GLN A N 1
ATOM 2327 C CA . GLN A 1 520 ? -17.704 16.951 15.988 1.00 80.71 547 GLN A CA 1
ATOM 2328 C C . GLN A 1 520 ? -18.212 15.612 16.493 1.00 86.40 547 GLN A C 1
ATOM 2329 O O . GLN A 1 520 ? -19.338 15.226 16.150 1.00 84.98 547 GLN A O 1
ATOM 2335 N N . ARG A 1 521 ? -17.412 14.909 17.323 1.00 85.79 548 ARG A N 1
ATOM 2336 C CA . ARG A 1 521 ? -17.821 13.609 17.880 1.00 87.06 548 ARG A CA 1
ATOM 2337 C C . ARG A 1 521 ? -19.149 13.729 18.662 1.00 95.32 548 ARG A C 1
ATOM 2338 O O . ARG A 1 521 ? -20.037 12.874 18.522 1.00 95.11 548 ARG A O 1
ATOM 2346 N N . ASP A 1 522 ? -19.311 14.857 19.384 1.00 94.71 549 ASP A N 1
ATOM 2347 C CA . ASP A 1 522 ? -20.501 15.230 20.157 1.00 95.78 549 ASP A CA 1
ATOM 2348 C C . ASP A 1 522 ? -21.797 15.455 19.318 1.00 97.06 549 ASP A C 1
ATOM 2349 O O . ASP A 1 522 ? -22.872 15.614 19.906 1.00 96.66 549 ASP A O 1
ATOM 2354 N N . GLU A 1 523 ? -21.701 15.496 17.969 1.00 91.14 550 GLU A N 1
ATOM 2355 C CA . GLU A 1 523 ? -22.869 15.723 17.097 1.00 89.07 550 GLU A CA 1
ATOM 2356 C C . GLU A 1 523 ? -23.270 14.439 16.408 1.00 90.48 550 GLU A C 1
ATOM 2357 O O . GLU A 1 523 ? -24.365 14.364 15.833 1.00 89.77 550 GLU A O 1
ATOM 2363 N N . LEU A 1 524 ? -22.356 13.451 16.413 1.00 84.38 551 LEU A N 1
ATOM 2364 C CA . LEU A 1 524 ? -22.553 12.187 15.726 1.00 82.24 551 LEU A CA 1
ATOM 2365 C C . LEU A 1 524 ? -23.194 11.139 16.615 1.00 84.96 551 LEU A C 1
ATOM 2366 O O . LEU A 1 524 ? -22.532 10.694 17.561 1.00 87.59 551 LEU A O 1
ATOM 2371 N N . PRO A 1 525 ? -24.462 10.719 16.300 1.00 76.85 552 PRO A N 1
ATOM 2372 C CA . PRO A 1 525 ? -25.140 9.679 17.093 1.00 75.99 552 PRO A CA 1
ATOM 2373 C C . PRO A 1 525 ? -24.422 8.336 17.111 1.00 78.60 552 PRO A C 1
ATOM 2374 O O . PRO A 1 525 ? -24.169 7.748 16.064 1.00 77.60 552 PRO A O 1
ATOM 2378 N N . ARG A 1 526 ? -24.106 7.854 18.321 1.00 75.69 553 ARG A N 1
ATOM 2379 C CA . ARG A 1 526 ? -23.434 6.586 18.581 1.00 76.19 553 ARG A CA 1
ATOM 2380 C C . ARG A 1 526 ? -24.414 5.369 18.448 1.00 79.03 553 ARG A C 1
ATOM 2381 O O . ARG A 1 526 ? -24.460 4.530 19.354 1.00 79.33 553 ARG A O 1
ATOM 2389 N N . ASN A 1 527 ? -25.195 5.285 17.322 1.00 73.56 554 ASN A N 1
ATOM 2390 C CA . ASN A 1 527 ? -26.197 4.235 17.021 1.00 72.59 554 ASN A CA 1
ATOM 2391 C C . ASN A 1 527 ? -26.577 4.153 15.504 1.00 77.18 554 ASN A C 1
ATOM 2392 O O . ASN A 1 527 ? -26.112 4.971 14.699 1.00 75.03 554 ASN A O 1
ATOM 2397 N N . PHE A 1 528 ? -27.415 3.146 15.126 1.00 75.65 555 PHE A N 1
ATOM 2398 C CA . PHE A 1 528 ? -27.885 2.871 13.744 1.00 74.65 555 PHE A CA 1
ATOM 2399 C C . PHE A 1 528 ? -28.348 4.120 12.989 1.00 76.23 555 PHE A C 1
ATOM 2400 O O . PHE A 1 528 ? -28.091 4.234 11.793 1.00 75.35 555 PHE A O 1
ATOM 2408 N N . SER A 1 529 ? -29.051 5.032 13.698 1.00 71.64 556 SER A N 1
ATOM 2409 C CA . SER A 1 529 ? -29.629 6.248 13.159 1.00 70.57 556 SER A CA 1
ATOM 2410 C C . SER A 1 529 ? -28.615 7.110 12.414 1.00 74.28 556 SER A C 1
ATOM 2411 O O . SER A 1 529 ? -28.995 7.782 11.459 1.00 74.61 556 SER A O 1
ATOM 2414 N N . LEU A 1 530 ? -27.322 7.033 12.797 1.00 69.03 557 LEU A N 1
ATOM 2415 C CA . LEU A 1 530 ? -26.222 7.744 12.150 1.00 67.41 557 LEU A CA 1
ATOM 2416 C C . LEU A 1 530 ? -26.243 7.511 10.617 1.00 71.91 557 LEU A C 1
ATOM 2417 O O . LEU A 1 530 ? -25.989 8.438 9.849 1.00 72.25 557 LEU A O 1
ATOM 2422 N N . ALA A 1 531 ? -26.565 6.291 10.188 1.00 68.15 558 ALA A N 1
ATOM 2423 C CA . ALA A 1 531 ? -26.622 5.935 8.778 1.00 68.09 558 ALA A CA 1
ATOM 2424 C C . ALA A 1 531 ? -27.698 6.738 8.035 1.00 71.34 558 ALA A C 1
ATOM 2425 O O . ALA A 1 531 ? -27.562 6.995 6.834 1.00 71.43 558 ALA A O 1
ATOM 2427 N N . LEU A 1 532 ? -28.758 7.137 8.756 1.00 65.88 559 LEU A N 1
ATOM 2428 C CA . LEU A 1 532 ? -29.887 7.888 8.211 1.00 64.02 559 LEU A CA 1
ATOM 2429 C C . LEU A 1 532 ? -29.669 9.421 8.249 1.00 68.81 559 LEU A C 1
ATOM 2430 O O . LEU A 1 532 ? -30.523 10.168 7.771 1.00 68.70 559 LEU A O 1
ATOM 2435 N N . GLY A 1 533 ? -28.531 9.863 8.781 1.00 65.65 560 GLY A N 1
ATOM 2436 C CA . GLY A 1 533 ? -28.193 11.277 8.886 1.00 65.84 560 GLY A CA 1
ATOM 2437 C C . GLY A 1 533 ? -29.051 12.012 9.899 1.00 72.46 560 GLY A C 1
ATOM 2438 O O . GLY A 1 533 ? -29.725 12.997 9.558 1.00 72.01 560 GLY A O 1
ATOM 2439 N N . THR A 1 534 ? -29.031 11.519 11.161 1.00 69.91 561 THR A N 1
ATOM 2440 C CA . THR A 1 534 ? -29.816 12.059 12.272 1.00 69.68 561 THR A CA 1
ATOM 2441 C C . THR A 1 534 ? -28.959 12.920 13.162 1.00 75.31 561 THR A C 1
ATOM 2442 O O . THR A 1 534 ? -29.431 13.394 14.200 1.00 76.56 561 THR A O 1
ATOM 2446 N N . ALA A 1 535 ? -27.712 13.171 12.725 1.00 72.24 562 ALA A N 1
ATOM 2447 C CA . ALA A 1 535 ? -26.754 14.065 13.381 1.00 73.02 562 ALA A CA 1
ATOM 2448 C C . ALA A 1 535 ? -27.285 15.497 13.370 1.00 77.29 562 ALA A C 1
ATOM 2449 O O . ALA A 1 535 ? -28.210 15.809 12.624 1.00 77.25 562 ALA A O 1
ATOM 2451 N N . THR A 1 536 ? -26.696 16.376 14.182 1.00 73.46 563 THR A N 1
ATOM 2452 C CA . THR A 1 536 ? -27.079 17.798 14.203 1.00 71.03 563 THR A CA 1
ATOM 2453 C C . THR A 1 536 ? -25.893 18.595 13.665 1.00 70.12 563 THR A C 1
ATOM 2454 O O . THR A 1 536 ? -24.823 18.602 14.270 1.00 69.55 563 THR A O 1
ATOM 2458 N N . VAL A 1 537 ? -26.025 19.126 12.460 1.00 64.07 564 VAL A N 1
ATOM 2459 C CA . VAL A 1 537 ? -24.896 19.813 11.841 1.00 64.14 564 VAL A CA 1
ATOM 2460 C C . VAL A 1 537 ? -25.271 21.133 11.214 1.00 66.91 564 VAL A C 1
ATOM 2461 O O . VAL A 1 537 ? -26.451 21.371 10.908 1.00 65.14 564 VAL A O 1
ATOM 2465 N N . THR A 1 538 ? -24.255 21.982 10.992 1.00 63.50 565 THR A N 1
ATOM 2466 C CA . THR A 1 538 ? -24.486 23.272 10.361 1.00 63.32 565 THR A CA 1
ATOM 2467 C C . THR A 1 538 ? -24.168 23.219 8.878 1.00 66.50 565 THR A C 1
ATOM 2468 O O . THR A 1 538 ? -23.286 22.445 8.481 1.00 65.57 565 THR A O 1
ATOM 2472 N N . PRO A 1 539 ? -24.856 24.048 8.035 1.00 63.09 566 PRO A N 1
ATOM 2473 C CA . PRO A 1 539 ? -24.545 24.050 6.585 1.00 62.12 566 PRO A CA 1
ATOM 2474 C C . PRO A 1 539 ? -23.082 24.356 6.294 1.00 65.24 566 PRO A C 1
ATOM 2475 O O . PRO A 1 539 ? -22.598 23.945 5.266 1.00 64.12 566 PRO A O 1
ATOM 2479 N N . MET A 1 540 ? -22.372 25.042 7.204 1.00 63.36 567 MET A N 1
ATOM 2480 C CA . MET A 1 540 ? -20.952 25.274 7.004 1.00 64.17 567 MET A CA 1
ATOM 2481 C C . MET A 1 540 ? -20.174 23.988 7.242 1.00 69.57 567 MET A C 1
ATOM 2482 O O . MET A 1 540 ? -19.291 23.680 6.437 1.00 70.41 567 MET A O 1
ATOM 2487 N N . GLU A 1 541 ? -20.512 23.220 8.304 1.00 65.79 568 GLU A N 1
ATOM 2488 C CA . GLU A 1 541 ? -19.852 21.935 8.570 1.00 66.59 568 GLU A CA 1
ATOM 2489 C C . GLU A 1 541 ? -20.034 20.963 7.396 1.00 71.47 568 GLU A C 1
ATOM 2490 O O . GLU A 1 541 ? -19.058 20.318 6.990 1.00 72.31 568 GLU A O 1
ATOM 2496 N N . ILE A 1 542 ? -21.271 20.886 6.843 1.00 66.52 569 ILE A N 1
ATOM 2497 C CA . ILE A 1 542 ? -21.608 19.987 5.745 1.00 66.20 569 ILE A CA 1
ATOM 2498 C C . ILE A 1 542 ? -20.812 20.324 4.509 1.00 68.86 569 ILE A C 1
ATOM 2499 O O . ILE A 1 542 ? -20.191 19.434 3.931 1.00 68.44 569 ILE A O 1
ATOM 2504 N N . ALA A 1 543 ? -20.784 21.624 4.150 1.00 64.45 570 ALA A N 1
ATOM 2505 C CA . ALA A 1 543 ? -20.060 22.178 3.007 1.00 63.00 570 ALA A CA 1
ATOM 2506 C C . ALA A 1 543 ? -18.572 21.948 3.170 1.00 65.71 570 ALA A C 1
ATOM 2507 O O . ALA A 1 543 ? -17.948 21.467 2.220 1.00 66.23 570 ALA A O 1
ATOM 2509 N N . GLY A 1 544 ? -18.036 22.213 4.373 1.00 60.62 571 GLY A N 1
ATOM 2510 C CA . GLY A 1 544 ? -16.626 21.988 4.697 1.00 61.00 571 GLY A CA 1
ATOM 2511 C C . GLY A 1 544 ? -16.211 20.544 4.450 1.00 65.08 571 GLY A C 1
ATOM 2512 O O . GLY A 1 544 ? -15.157 20.270 3.859 1.00 64.13 571 GLY A O 1
ATOM 2513 N N . ALA A 1 545 ? -17.086 19.610 4.871 1.00 61.86 572 ALA A N 1
ATOM 2514 C CA . ALA A 1 545 ? -16.916 18.174 4.698 1.00 61.64 572 ALA A CA 1
ATOM 2515 C C . ALA A 1 545 ? -17.036 17.742 3.237 1.00 66.54 572 ALA A C 1
ATOM 2516 O O . ALA A 1 545 ? -16.214 16.960 2.788 1.00 68.70 572 ALA A O 1
ATOM 2518 N N . TRP A 1 546 ? -18.041 18.221 2.497 1.00 61.58 573 TRP A N 1
ATOM 2519 C CA . TRP A 1 546 ? -18.207 17.846 1.095 1.00 61.35 573 TRP A CA 1
ATOM 2520 C C . TRP A 1 546 ? -16.990 18.286 0.282 1.00 67.25 573 TRP A C 1
ATOM 2521 O O . TRP A 1 546 ? -16.643 17.618 -0.702 1.00 67.92 573 TRP A O 1
ATOM 2532 N N . SER A 1 547 ? -16.300 19.376 0.738 1.00 64.17 574 SER A N 1
ATOM 2533 C CA . SER A 1 547 ? -15.085 19.916 0.103 1.00 64.84 574 SER A CA 1
ATOM 2534 C C . SER A 1 547 ? -13.990 18.854 0.028 1.00 70.47 574 SER A C 1
ATOM 2535 O O . SER A 1 547 ? -13.227 18.851 -0.937 1.00 72.00 574 SER A O 1
ATOM 2538 N N . VAL A 1 548 ? -13.948 17.927 1.017 1.00 65.88 575 VAL A N 1
ATOM 2539 C CA . VAL A 1 548 ? -13.018 16.802 1.038 1.00 65.93 575 VAL A CA 1
ATOM 2540 C C . VAL A 1 548 ? -13.169 16.043 -0.286 1.00 73.38 575 VAL A C 1
ATOM 2541 O O . VAL A 1 548 ? -12.152 15.818 -0.943 1.00 77.26 575 VAL A O 1
ATOM 2545 N N . PHE A 1 549 ? -14.412 15.697 -0.712 1.00 66.88 576 PHE A N 1
ATOM 2546 C CA . PHE A 1 549 ? -14.586 14.974 -1.974 1.00 66.49 576 PHE A CA 1
ATOM 2547 C C . PHE A 1 549 ? -14.247 15.864 -3.171 1.00 70.79 576 PHE A C 1
ATOM 2548 O O . PHE A 1 549 ? -13.649 15.394 -4.160 1.00 70.95 576 PHE A O 1
ATOM 2556 N N . ALA A 1 550 ? -14.624 17.153 -3.073 1.00 66.13 577 ALA A N 1
ATOM 2557 C CA . ALA A 1 550 ? -14.415 18.105 -4.157 1.00 66.62 577 ALA A CA 1
ATOM 2558 C C . ALA A 1 550 ? -12.950 18.338 -4.528 1.00 73.15 577 ALA A C 1
ATOM 2559 O O . ALA A 1 550 ? -12.614 18.276 -5.717 1.00 74.75 577 ALA A O 1
ATOM 2561 N N . ASN A 1 551 ? -12.079 18.561 -3.508 1.00 68.64 578 ASN A N 1
ATOM 2562 C CA . ASN A 1 551 ? -10.646 18.820 -3.670 1.00 68.40 578 ASN A CA 1
ATOM 2563 C C . ASN A 1 551 ? -9.749 17.552 -3.790 1.00 73.24 578 ASN A C 1
ATOM 2564 O O . ASN A 1 551 ? -8.515 17.648 -3.884 1.00 73.92 578 ASN A O 1
ATOM 2569 N N . GLY A 1 552 ? -10.382 16.387 -3.790 1.00 69.22 579 GLY A N 1
ATOM 2570 C CA . GLY A 1 552 ? -9.687 15.120 -3.950 1.00 70.15 579 GLY A CA 1
ATOM 2571 C C . GLY A 1 552 ? -9.109 14.481 -2.705 1.00 74.65 579 GLY A C 1
ATOM 2572 O O . GLY A 1 552 ? -8.129 13.739 -2.805 1.00 75.84 579 GLY A O 1
ATOM 2573 N N . GLY A 1 553 ? -9.708 14.741 -1.548 1.00 70.23 580 GLY A N 1
ATOM 2574 C CA . GLY A 1 553 ? -9.318 14.069 -0.313 1.00 71.09 580 GLY A CA 1
ATOM 2575 C C . GLY A 1 553 ? -8.663 14.864 0.788 1.00 76.50 580 GLY A C 1
ATOM 2576 O O . GLY A 1 553 ? -8.191 14.286 1.777 1.00 76.44 580 GLY A O 1
ATOM 2577 N N . TYR A 1 554 ? -8.651 16.177 0.650 1.00 73.81 581 TYR A N 1
ATOM 2578 C CA . TYR A 1 554 ? -8.001 16.992 1.656 1.00 75.12 581 TYR A CA 1
ATOM 2579 C C . TYR A 1 554 ? -8.965 17.697 2.601 1.00 79.18 581 TYR A C 1
ATOM 2580 O O . TYR A 1 554 ? -10.041 18.132 2.181 1.00 78.81 581 TYR A O 1
ATOM 2589 N N . LYS A 1 555 ? -8.554 17.850 3.875 1.00 75.67 582 LYS A N 1
ATOM 2590 C CA . LYS A 1 555 ? -9.314 18.607 4.865 1.00 74.20 582 LYS A CA 1
ATOM 2591 C C . LYS A 1 555 ? -8.947 20.092 4.728 1.00 76.64 582 LYS A C 1
ATOM 2592 O O . LYS A 1 555 ? -7.775 20.453 4.887 1.00 76.82 582 LYS A O 1
ATOM 2598 N N . VAL A 1 556 ? -9.948 20.933 4.402 1.00 71.76 583 VAL A N 1
ATOM 2599 C CA . VAL A 1 556 ? -9.810 22.392 4.339 1.00 71.36 583 VAL A CA 1
ATOM 2600 C C . VAL A 1 556 ? -10.602 22.989 5.493 1.00 74.73 583 VAL A C 1
ATOM 2601 O O . VAL A 1 556 ? -11.621 22.412 5.902 1.00 72.44 583 VAL A O 1
ATOM 2605 N N . ASN A 1 557 ? -10.127 24.124 6.036 1.00 71.93 584 ASN A N 1
ATOM 2606 C CA . ASN A 1 557 ? -10.831 24.770 7.137 1.00 70.80 584 ASN A CA 1
ATOM 2607 C C . ASN A 1 557 ? -11.583 25.991 6.620 1.00 73.43 584 ASN A C 1
ATOM 2608 O O . ASN A 1 557 ? -10.930 26.977 6.276 1.00 74.30 584 ASN A O 1
ATOM 2613 N N . PRO A 1 558 ? -12.936 25.980 6.549 1.00 68.37 585 PRO A N 1
ATOM 2614 C CA . PRO A 1 558 ? -13.651 27.164 6.066 1.00 67.45 585 PRO A CA 1
ATOM 2615 C C . PRO A 1 558 ? -13.215 28.434 6.764 1.00 71.40 585 PRO A C 1
ATOM 2616 O O . PRO A 1 558 ? -12.932 28.402 7.961 1.00 72.35 585 PRO A O 1
ATOM 2620 N N . TYR A 1 559 ? -13.069 29.518 5.996 1.00 67.31 586 TYR A N 1
ATOM 2621 C CA . TYR A 1 559 ? -12.618 30.809 6.500 1.00 67.92 586 TYR A CA 1
ATOM 2622 C C . TYR A 1 559 ? -13.268 31.979 5.782 1.00 71.66 586 TYR A C 1
ATOM 2623 O O . TYR A 1 559 ? -13.741 31.823 4.654 1.00 69.77 586 TYR A O 1
ATOM 2632 N N . VAL A 1 560 ? -13.320 33.148 6.449 1.00 71.29 587 VAL A N 1
ATOM 2633 C CA . VAL A 1 560 ? -13.919 34.368 5.872 1.00 71.77 587 VAL A CA 1
ATOM 2634 C C . VAL A 1 560 ? -12.997 35.614 5.798 1.00 77.52 587 VAL A C 1
ATOM 2635 O O . VAL A 1 560 ? -13.134 36.419 4.862 1.00 76.94 587 VAL A O 1
ATOM 2639 N N . ILE A 1 561 ? -12.031 35.742 6.738 1.00 74.26 588 ILE A N 1
ATOM 2640 C CA . ILE A 1 561 ? -11.070 36.836 6.634 1.00 74.61 588 ILE A CA 1
ATOM 2641 C C . ILE A 1 561 ? -9.880 36.452 5.728 1.00 78.99 588 ILE A C 1
ATOM 2642 O O . ILE A 1 561 ? -9.121 35.512 6.022 1.00 78.10 588 ILE A O 1
ATOM 2647 N N . GLU A 1 562 ? -9.767 37.174 4.606 1.00 76.21 589 GLU A N 1
ATOM 2648 C CA . GLU A 1 562 ? -8.695 37.027 3.622 1.00 77.73 589 GLU A CA 1
ATOM 2649 C C . GLU A 1 562 ? -7.541 37.997 4.016 1.00 84.16 589 GLU A C 1
ATOM 2650 O O . GLU A 1 562 ? -6.367 37.609 3.990 1.00 84.40 589 GLU A O 1
ATOM 2656 N N . ARG A 1 563 ? -7.892 39.244 4.424 1.00 81.41 590 ARG A N 1
ATOM 2657 C CA . ARG A 1 563 ? -6.933 40.287 4.805 1.00 82.75 590 ARG A CA 1
ATOM 2658 C C . ARG A 1 563 ? -7.437 41.269 5.852 1.00 85.36 590 ARG A C 1
ATOM 2659 O O . ARG A 1 563 ? -8.601 41.671 5.835 1.00 84.57 590 ARG A O 1
ATOM 2667 N N . ILE A 1 564 ? -6.530 41.709 6.721 1.00 81.20 591 ILE A N 1
ATOM 2668 C CA . ILE A 1 564 ? -6.781 42.761 7.687 1.00 80.06 591 ILE A CA 1
ATOM 2669 C C . ILE A 1 564 ? -5.706 43.801 7.393 1.00 87.44 591 ILE A C 1
ATOM 2670 O O . ILE A 1 564 ? -4.509 43.498 7.445 1.00 87.36 591 ILE A O 1
ATOM 2675 N N . GLU A 1 565 ? -6.150 44.999 7.005 1.00 87.30 592 GLU A N 1
ATOM 2676 C CA . GLU A 1 565 ? -5.301 46.148 6.713 1.00 90.53 592 GLU A CA 1
ATOM 2677 C C . GLU A 1 565 ? -5.405 47.171 7.858 1.00 97.85 592 GLU A C 1
ATOM 2678 O O . GLU A 1 565 ? -6.361 47.135 8.636 1.00 95.40 592 GLU A O 1
ATOM 2684 N N . SER A 1 566 ? -4.400 48.053 7.978 1.00 99.21 593 SER A N 1
ATOM 2685 C CA . SER A 1 566 ? -4.361 49.098 9.000 1.00 100.76 593 SER A CA 1
ATOM 2686 C C . SER A 1 566 ? -4.989 50.377 8.454 1.00 107.13 593 SER A C 1
ATOM 2687 O O . SER A 1 566 ? -5.428 50.408 7.297 1.00 105.33 593 SER A O 1
ATOM 2690 N N . ARG A 1 567 ? -5.001 51.438 9.290 1.00 107.70 594 ARG A N 1
ATOM 2691 C CA . ARG A 1 567 ? -5.459 52.793 8.969 1.00 109.02 594 ARG A CA 1
ATOM 2692 C C . ARG A 1 567 ? -4.780 53.235 7.641 1.00 116.90 594 ARG A C 1
ATOM 2693 O O . ARG A 1 567 ? -5.463 53.309 6.611 1.00 116.30 594 ARG A O 1
ATOM 2701 N N . ASP A 1 568 ? -3.422 53.398 7.655 1.00 115.97 595 ASP A N 1
ATOM 2702 C CA . ASP A 1 568 ? -2.596 53.810 6.511 1.00 117.75 595 ASP A CA 1
ATOM 2703 C C . ASP A 1 568 ? -2.626 52.871 5.284 1.00 120.77 595 ASP A C 1
ATOM 2704 O O . ASP A 1 568 ? -2.359 53.327 4.167 1.00 121.68 595 ASP A O 1
ATOM 2709 N N . GLY A 1 569 ? -2.903 51.583 5.512 1.00 114.79 596 GLY A N 1
ATOM 2710 C CA . GLY A 1 569 ? -2.950 50.573 4.458 1.00 113.36 596 GLY A CA 1
ATOM 2711 C C . GLY A 1 569 ? -1.952 49.434 4.586 1.00 115.69 596 GLY A C 1
ATOM 2712 O O . GLY A 1 569 ? -1.883 48.576 3.697 1.00 115.53 596 GLY A O 1
ATOM 2713 N N . GLN A 1 570 ? -1.189 49.397 5.703 1.00 110.70 597 GLN A N 1
ATOM 2714 C CA . GLN A 1 570 ? -0.190 48.360 6.014 1.00 110.01 597 GLN A CA 1
ATOM 2715 C C . GLN A 1 570 ? -0.878 46.994 6.285 1.00 108.20 597 GLN A C 1
ATOM 2716 O O . GLN A 1 570 ? -1.825 46.924 7.083 1.00 105.56 597 GLN A O 1
ATOM 2722 N N . VAL A 1 571 ? -0.412 45.919 5.609 1.00 102.29 598 VAL A N 1
ATOM 2723 C CA . VAL A 1 571 ? -1.023 44.593 5.775 1.00 99.33 598 VAL A CA 1
ATOM 2724 C C . VAL A 1 571 ? -0.690 43.869 7.091 1.00 102.24 598 VAL A C 1
ATOM 2725 O O . VAL A 1 571 ? 0.353 43.221 7.234 1.00 102.47 598 VAL A O 1
ATOM 2729 N N . LEU A 1 572 ? -1.631 43.989 8.040 1.00 96.75 599 LEU A N 1
ATOM 2730 C CA . LEU A 1 572 ? -1.585 43.428 9.388 1.00 95.69 599 LEU A CA 1
ATOM 2731 C C . LEU A 1 572 ? -1.839 41.925 9.438 1.00 95.79 599 LEU A C 1
ATOM 2732 O O . LEU A 1 572 ? -1.420 41.271 10.398 1.00 94.95 599 LEU A O 1
ATOM 2737 N N . TYR A 1 573 ? -2.598 41.399 8.460 1.00 89.84 600 TYR A N 1
ATOM 2738 C CA . TYR A 1 573 ? -2.954 39.987 8.403 1.00 88.43 600 TYR A CA 1
ATOM 2739 C C . TYR A 1 573 ? -3.225 39.538 6.993 1.00 92.16 600 TYR A C 1
ATOM 2740 O O . TYR A 1 573 ? -4.051 40.131 6.299 1.00 90.81 600 TYR A O 1
ATOM 2749 N N . GLN A 1 574 ? -2.566 38.444 6.598 1.00 89.00 601 GLN A N 1
ATOM 2750 C CA . GLN A 1 574 ? -2.767 37.806 5.311 1.00 87.75 601 GLN A CA 1
ATOM 2751 C C . GLN A 1 574 ? -2.961 36.323 5.562 1.00 91.04 601 GLN A C 1
ATOM 2752 O O . GLN A 1 574 ? -2.023 35.594 5.874 1.00 91.46 601 GLN A O 1
ATOM 2758 N N . ALA A 1 575 ? -4.222 35.916 5.505 1.00 87.20 602 ALA A N 1
ATOM 2759 C CA . ALA A 1 575 ? -4.693 34.557 5.723 1.00 86.93 602 ALA A CA 1
ATOM 2760 C C . ALA A 1 575 ? -3.942 33.557 4.890 1.00 90.76 602 ALA A C 1
ATOM 2761 O O . ALA A 1 575 ? -3.895 33.680 3.658 1.00 89.48 602 ALA A O 1
ATOM 2763 N N . ASN A 1 576 ? -3.317 32.588 5.575 1.00 88.59 603 ASN A N 1
ATOM 2764 C CA . ASN A 1 576 ? -2.610 31.489 4.923 1.00 89.45 603 ASN A CA 1
ATOM 2765 C C . ASN A 1 576 ? -3.272 30.190 5.362 1.00 90.93 603 ASN A C 1
ATOM 2766 O O . ASN A 1 576 ? -2.823 29.533 6.314 1.00 90.88 603 ASN A O 1
ATOM 2771 N N . PRO A 1 577 ? -4.385 29.851 4.670 1.00 84.60 604 PRO A N 1
ATOM 2772 C CA . PRO A 1 577 ? -5.130 28.644 5.027 1.00 82.62 604 PRO A CA 1
ATOM 2773 C C . PRO A 1 577 ? -4.476 27.390 4.483 1.00 86.91 604 PRO A C 1
ATOM 2774 O O . PRO A 1 577 ? -3.642 27.500 3.572 1.00 88.66 604 PRO A O 1
ATOM 2778 N N . PRO A 1 578 ? -4.870 26.187 4.961 1.00 81.90 605 PRO A N 1
ATOM 2779 C CA . PRO A 1 578 ? -4.343 24.956 4.348 1.00 82.22 605 PRO A CA 1
ATOM 2780 C C . PRO A 1 578 ? -4.908 24.840 2.925 1.00 84.88 605 PRO A C 1
ATOM 2781 O O . PRO A 1 578 ? -6.117 24.955 2.711 1.00 83.12 605 PRO A O 1
ATOM 2785 N N . ARG A 1 579 ? -4.023 24.731 1.946 1.00 82.99 606 ARG A N 1
ATOM 2786 C CA . ARG A 1 579 ? -4.425 24.693 0.541 1.00 83.06 606 ARG A CA 1
ATOM 2787 C C . ARG A 1 579 ? -4.062 23.375 -0.169 1.00 89.32 606 ARG A C 1
ATOM 2788 O O . ARG A 1 579 ? -2.966 22.823 0.024 1.00 91.31 606 ARG A O 1
ATOM 2796 N N . VAL A 1 580 ? -4.977 22.895 -1.015 1.00 84.37 607 VAL A N 1
ATOM 2797 C CA . VAL A 1 580 ? -4.727 21.699 -1.799 1.00 84.75 607 VAL A CA 1
ATOM 2798 C C . VAL A 1 580 ? -3.698 21.998 -2.906 1.00 91.66 607 VAL A C 1
ATOM 2799 O O . VAL A 1 580 ? -3.681 23.119 -3.451 1.00 90.21 607 VAL A O 1
ATOM 2803 N N . PRO A 1 581 ? -2.810 21.020 -3.216 1.00 90.97 608 PRO A N 1
ATOM 2804 C CA . PRO A 1 581 ? -1.817 21.235 -4.276 1.00 92.95 608 PRO A CA 1
ATOM 2805 C C . PRO A 1 581 ? -2.421 21.617 -5.632 1.00 98.44 608 PRO A C 1
ATOM 2806 O O . PRO A 1 581 ? -3.494 21.125 -6.030 1.00 97.07 608 PRO A O 1
ATOM 2810 N N . VAL A 1 582 ? -1.718 22.543 -6.309 1.00 96.16 609 VAL A N 1
ATOM 2811 C CA . VAL A 1 582 ? -2.041 23.172 -7.595 1.00 103.12 609 VAL A CA 1
ATOM 2812 C C . VAL A 1 582 ? -2.514 22.234 -8.758 1.00 126.80 609 VAL A C 1
ATOM 2813 O O . VAL A 1 582 ? -1.856 21.260 -9.143 1.00 78.79 609 VAL A O 1
ATOM 2817 N N . GLU A 1 625 ? 5.358 31.096 2.028 1.00 123.52 652 GLU A N 1
ATOM 2818 C CA . GLU A 1 625 ? 4.883 29.920 1.292 1.00 122.75 652 GLU A CA 1
ATOM 2819 C C . GLU A 1 625 ? 3.565 29.338 1.860 1.00 123.55 652 GLU A C 1
ATOM 2820 O O . GLU A 1 625 ? 3.416 29.306 3.088 1.00 122.19 652 GLU A O 1
ATOM 2826 N N . PRO A 1 626 ? 2.611 28.861 0.991 1.00 118.64 653 PRO A N 1
ATOM 2827 C CA . PRO A 1 626 ? 1.306 28.367 1.499 1.00 115.57 653 PRO A CA 1
ATOM 2828 C C . PRO A 1 626 ? 1.304 27.126 2.380 1.00 116.48 653 PRO A C 1
ATOM 2829 O O . PRO A 1 626 ? 2.098 26.207 2.154 1.00 118.16 653 PRO A O 1
ATOM 2833 N N . THR A 1 627 ? 0.370 27.092 3.362 1.00 107.85 654 THR A N 1
ATOM 2834 C CA . THR A 1 627 ? 0.188 25.970 4.284 1.00 105.57 654 THR A CA 1
ATOM 2835 C C . THR A 1 627 ? -0.293 24.747 3.488 1.00 106.63 654 THR A C 1
ATOM 2836 O O . THR A 1 627 ? -1.349 24.841 2.855 1.00 105.84 654 THR A O 1
ATOM 2840 N N . PRO A 1 628 ? 0.438 23.602 3.491 1.00 100.73 655 PRO A N 1
ATOM 2841 C CA . PRO A 1 628 ? -0.065 22.427 2.769 1.00 98.52 655 PRO A CA 1
ATOM 2842 C C . PRO A 1 628 ? -1.259 21.819 3.497 1.00 97.66 655 PRO A C 1
ATOM 2843 O O . PRO A 1 628 ? -1.240 21.701 4.728 1.00 96.17 655 PRO A O 1
ATOM 2847 N N . ALA A 1 629 ? -2.316 21.492 2.735 1.00 92.09 656 ALA A N 1
ATOM 2848 C CA . ALA A 1 629 ? -3.527 20.875 3.277 1.00 90.25 656 ALA A CA 1
ATOM 2849 C C . ALA A 1 629 ? -3.256 19.406 3.519 1.00 92.17 656 ALA A C 1
ATOM 2850 O O . ALA A 1 629 ? -2.657 18.734 2.681 1.00 92.67 656 ALA A O 1
ATOM 2852 N N . GLU A 1 630 ? -3.658 18.935 4.690 1.00 86.51 657 GLU A N 1
ATOM 2853 C CA . GLU A 1 630 ? -3.515 17.564 5.128 1.00 86.41 657 GLU A CA 1
ATOM 2854 C C . GLU A 1 630 ? -4.496 16.718 4.311 1.00 87.04 657 GLU A C 1
ATOM 2855 O O . GLU A 1 630 ? -5.616 17.158 4.060 1.00 85.53 657 GLU A O 1
ATOM 2861 N N . ARG A 1 631 ? -4.061 15.527 3.868 1.00 81.48 658 ARG A N 1
ATOM 2862 C CA . ARG A 1 631 ? -4.926 14.597 3.166 1.00 78.44 658 ARG A CA 1
ATOM 2863 C C . ARG A 1 631 ? -5.540 13.712 4.233 1.00 82.20 658 ARG A C 1
ATOM 2864 O O . ARG A 1 631 ? -4.841 13.244 5.139 1.00 82.56 658 ARG A O 1
ATOM 2872 N N . ILE A 1 632 ? -6.853 13.512 4.145 1.00 77.77 659 ILE A N 1
ATOM 2873 C CA . ILE A 1 632 ? -7.568 12.671 5.096 1.00 77.16 659 ILE A CA 1
ATOM 2874 C C . ILE A 1 632 ? -8.078 11.345 4.477 1.00 81.80 659 ILE A C 1
ATOM 2875 O O . ILE A 1 632 ? -8.216 10.344 5.186 1.00 82.19 659 ILE A O 1
ATOM 2880 N N . ILE A 1 633 ? -8.338 11.333 3.162 1.00 77.71 660 ILE A N 1
ATOM 2881 C CA . ILE A 1 633 ? -8.847 10.136 2.483 1.00 77.27 660 ILE A CA 1
ATOM 2882 C C . ILE A 1 633 ? -8.122 9.886 1.177 1.00 80.53 660 ILE A C 1
ATOM 2883 O O . ILE A 1 633 ? -7.592 10.827 0.573 1.00 79.51 660 ILE A O 1
ATOM 2888 N N . ASP A 1 634 ? -8.168 8.616 0.714 1.00 76.87 661 ASP A N 1
ATOM 2889 C CA . ASP A 1 634 ? -7.584 8.151 -0.543 1.00 77.11 661 ASP A CA 1
ATOM 2890 C C . ASP A 1 634 ? -8.123 8.982 -1.738 1.00 79.37 661 ASP A C 1
ATOM 2891 O O . ASP A 1 634 ? -9.331 9.204 -1.832 1.00 77.45 661 ASP A O 1
ATOM 2896 N N . ALA A 1 635 ? -7.222 9.468 -2.625 1.00 75.81 662 ALA A N 1
ATOM 2897 C CA . ALA A 1 635 ? -7.630 10.245 -3.796 1.00 74.80 662 ALA A CA 1
ATOM 2898 C C . ALA A 1 635 ? -8.607 9.446 -4.647 1.00 80.52 662 ALA A C 1
ATOM 2899 O O . ALA A 1 635 ? -9.599 10.002 -5.127 1.00 79.77 662 ALA A O 1
ATOM 2901 N N . ARG A 1 636 ? -8.375 8.118 -4.747 1.00 78.16 663 ARG A N 1
ATOM 2902 C CA . ARG A 1 636 ? -9.238 7.192 -5.482 1.00 77.53 663 ARG A CA 1
ATOM 2903 C C . ARG A 1 636 ? -10.611 7.128 -4.831 1.00 79.53 663 ARG A C 1
ATOM 2904 O O . ARG A 1 636 ? -11.622 7.168 -5.543 1.00 77.72 663 ARG A O 1
ATOM 2912 N N . THR A 1 637 ? -10.650 7.149 -3.477 1.00 75.73 664 THR A N 1
ATOM 2913 C CA . THR A 1 637 ? -11.919 7.197 -2.748 1.00 74.40 664 THR A CA 1
ATOM 2914 C C . THR A 1 637 ? -12.720 8.424 -3.192 1.00 78.56 664 THR A C 1
ATOM 2915 O O . THR A 1 637 ? -13.849 8.253 -3.662 1.00 78.47 664 THR A O 1
ATOM 2919 N N . ALA A 1 638 ? -12.092 9.628 -3.142 1.00 74.19 665 ALA A N 1
ATOM 2920 C CA . ALA A 1 638 ? -12.690 10.890 -3.566 1.00 73.51 665 ALA A CA 1
ATOM 2921 C C . ALA A 1 638 ? -13.195 10.836 -5.015 1.00 79.55 665 ALA A C 1
ATOM 2922 O O . ALA A 1 638 ? -14.245 11.409 -5.329 1.00 78.76 665 ALA A O 1
ATOM 2924 N N . TYR A 1 639 ? -12.463 10.121 -5.887 1.00 77.15 666 TYR A N 1
ATOM 2925 C CA . TYR A 1 639 ? -12.817 9.995 -7.296 1.00 76.67 666 TYR A CA 1
ATOM 2926 C C . TYR A 1 639 ? -14.048 9.099 -7.531 1.00 77.90 666 TYR A C 1
ATOM 2927 O O . TYR A 1 639 ? -14.957 9.493 -8.287 1.00 75.99 666 TYR A O 1
ATOM 2936 N N . ILE A 1 640 ? -14.071 7.904 -6.877 1.00 73.41 667 ILE A N 1
ATOM 2937 C CA . ILE A 1 640 ? -15.184 6.950 -6.991 1.00 72.06 667 ILE A CA 1
ATOM 2938 C C . ILE A 1 640 ? -16.417 7.549 -6.325 1.00 74.94 667 ILE A C 1
ATOM 2939 O O . ILE A 1 640 ? -17.519 7.541 -6.898 1.00 73.32 667 ILE A O 1
ATOM 2944 N N . MET A 1 641 ? -16.205 8.120 -5.133 1.00 71.29 668 MET A N 1
ATOM 2945 C CA . MET A 1 641 ? -17.255 8.809 -4.411 1.00 70.06 668 MET A CA 1
ATOM 2946 C C . MET A 1 641 ? -17.909 9.868 -5.318 1.00 72.00 668 MET A C 1
ATOM 2947 O O . MET A 1 641 ? -19.126 9.838 -5.483 1.00 71.12 668 MET A O 1
ATOM 2952 N N . THR A 1 642 ? -17.090 10.712 -5.995 1.00 66.94 669 THR A N 1
ATOM 2953 C CA . THR A 1 642 ? -17.572 11.718 -6.946 1.00 65.78 669 THR A CA 1
ATOM 2954 C C . THR A 1 642 ? -18.368 11.028 -8.072 1.00 70.57 669 THR A C 1
ATOM 2955 O O . THR A 1 642 ? -19.488 11.452 -8.389 1.00 68.08 669 THR A O 1
ATOM 2959 N N . SER A 1 643 ? -17.790 9.942 -8.648 1.00 69.60 670 SER A N 1
ATOM 2960 C CA . SER A 1 643 ? -18.421 9.191 -9.729 1.00 69.89 670 SER A CA 1
ATOM 2961 C C . SER A 1 643 ? -19.871 8.859 -9.365 1.00 75.18 670 SER A C 1
ATOM 2962 O O . SER A 1 643 ? -20.803 9.251 -10.094 1.00 74.63 670 SER A O 1
ATOM 2965 N N . MET A 1 644 ? -20.047 8.237 -8.178 1.00 71.25 671 MET A N 1
ATOM 2966 C CA . MET A 1 644 ? -21.343 7.836 -7.654 1.00 70.15 671 MET A CA 1
ATOM 2967 C C . MET A 1 644 ? -22.270 9.005 -7.438 1.00 74.74 671 MET A C 1
ATOM 2968 O O . MET A 1 644 ? -23.416 8.912 -7.860 1.00 75.26 671 MET A O 1
ATOM 2973 N N . LEU A 1 645 ? -21.783 10.107 -6.803 1.00 70.87 672 LEU A N 1
ATOM 2974 C CA . LEU A 1 645 ? -22.556 11.323 -6.489 1.00 69.81 672 LEU A CA 1
ATOM 2975 C C . LEU A 1 645 ? -22.996 12.090 -7.733 1.00 73.67 672 LEU A C 1
ATOM 2976 O O . LEU A 1 645 ? -23.963 12.846 -7.665 1.00 72.62 672 LEU A O 1
ATOM 2981 N N . GLN A 1 646 ? -22.297 11.889 -8.874 1.00 70.87 673 GLN A N 1
ATOM 2982 C CA . GLN A 1 646 ? -22.685 12.477 -10.156 1.00 70.06 673 GLN A CA 1
ATOM 2983 C C . GLN A 1 646 ? -23.920 11.735 -10.682 1.00 72.30 673 GLN A C 1
ATOM 2984 O O . GLN A 1 646 ? -24.727 12.335 -11.380 1.00 72.66 673 GLN A O 1
ATOM 2990 N N . ASP A 1 647 ? -24.081 10.443 -10.321 1.00 67.11 674 ASP A N 1
ATOM 2991 C CA . ASP A 1 647 ? -25.252 9.657 -10.699 1.00 67.07 674 ASP A CA 1
ATOM 2992 C C . ASP A 1 647 ? -26.500 10.196 -10.040 1.00 71.24 674 ASP A C 1
ATOM 2993 O O . ASP A 1 647 ? -27.562 10.134 -10.636 1.00 71.67 674 ASP A O 1
ATOM 2998 N N . VAL A 1 648 ? -26.379 10.755 -8.831 1.00 67.62 675 VAL A N 1
ATOM 2999 C CA . VAL A 1 648 ? -27.503 11.383 -8.135 1.00 66.90 675 VAL A CA 1
ATOM 3000 C C . VAL A 1 648 ? -28.086 12.437 -9.108 1.00 73.12 675 VAL A C 1
ATOM 3001 O O . VAL A 1 648 ? -29.301 12.474 -9.277 1.00 73.86 675 VAL A O 1
ATOM 3005 N N . ILE A 1 649 ? -27.222 13.218 -9.815 1.00 69.27 676 ILE A N 1
ATOM 3006 C CA . ILE A 1 649 ? -27.715 14.171 -10.820 1.00 69.26 676 ILE A CA 1
ATOM 3007 C C . ILE A 1 649 ? -28.177 13.430 -12.088 1.00 74.72 676 ILE A C 1
ATOM 3008 O O . ILE A 1 649 ? -29.329 13.602 -12.490 1.00 73.94 676 ILE A O 1
ATOM 3013 N N . LYS A 1 650 ? -27.294 12.576 -12.664 1.00 73.20 677 LYS A N 1
ATOM 3014 C CA . LYS A 1 650 ? -27.510 11.756 -13.865 1.00 75.12 677 LYS A CA 1
ATOM 3015 C C . LYS A 1 650 ? -28.797 10.853 -13.825 1.00 83.04 677 LYS A C 1
ATOM 3016 O O . LYS A 1 650 ? -29.710 11.039 -14.644 1.00 83.61 677 LYS A O 1
ATOM 3022 N N . ARG A 1 651 ? -28.864 9.903 -12.870 1.00 80.26 678 ARG A N 1
ATOM 3023 C CA . ARG A 1 651 ? -29.973 8.960 -12.714 1.00 80.96 678 ARG A CA 1
ATOM 3024 C C . ARG A 1 651 ? -30.918 9.258 -11.535 1.00 86.25 678 ARG A C 1
ATOM 3025 O O . ARG A 1 651 ? -32.133 9.165 -11.692 1.00 84.90 678 ARG A O 1
ATOM 3033 N N . GLY A 1 652 ? -30.337 9.576 -10.371 1.00 85.12 679 GLY A N 1
ATOM 3034 C CA . GLY A 1 652 ? -31.014 9.783 -9.086 1.00 84.66 679 GLY A CA 1
ATOM 3035 C C . GLY A 1 652 ? -31.897 10.992 -8.866 1.00 87.97 679 GLY A C 1
ATOM 3036 O O . GLY A 1 652 ? -32.544 11.494 -9.796 1.00 87.71 679 GLY A O 1
ATOM 3037 N N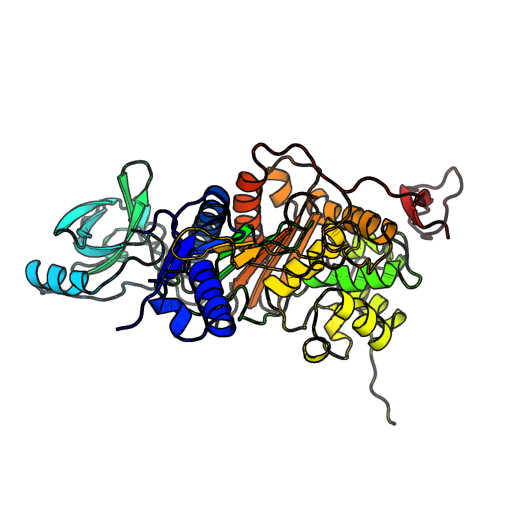 . THR A 1 653 ? -31.915 11.455 -7.595 1.00 83.82 680 THR A N 1
ATOM 3038 C CA . THR A 1 653 ? -32.713 12.593 -7.089 1.00 83.07 680 THR A CA 1
ATOM 3039 C C . THR A 1 653 ? -32.348 14.011 -7.551 1.00 84.46 680 THR A C 1
ATOM 3040 O O . THR A 1 653 ? -33.115 14.946 -7.306 1.00 83.21 680 THR A O 1
ATOM 3044 N N . GLY A 1 654 ? -31.195 14.160 -8.183 1.00 80.49 681 GLY A N 1
ATOM 3045 C CA . GLY A 1 654 ? -30.743 15.449 -8.678 1.00 80.52 681 GLY A CA 1
ATOM 3046 C C . GLY A 1 654 ? -31.055 15.708 -10.143 1.00 86.65 681 GLY A C 1
ATOM 3047 O O . GLY A 1 654 ? -30.527 16.667 -10.708 1.00 87.89 681 GLY A O 1
ATOM 3048 N N . ARG A 1 655 ? -31.921 14.890 -10.783 1.00 82.22 682 ARG A N 1
ATOM 3049 C CA . ARG A 1 655 ? -32.265 15.077 -12.200 1.00 81.69 682 ARG A CA 1
ATOM 3050 C C . ARG A 1 655 ? -32.641 16.528 -12.612 1.00 84.23 682 ARG A C 1
ATOM 3051 O O . ARG A 1 655 ? -32.425 16.902 -13.769 1.00 84.64 682 ARG A O 1
ATOM 3059 N N . ARG A 1 656 ? -33.153 17.354 -11.667 1.00 78.70 683 ARG A N 1
ATOM 3060 C CA . ARG A 1 656 ? -33.511 18.742 -11.981 1.00 79.04 683 ARG A CA 1
ATOM 3061 C C . ARG A 1 656 ? -32.241 19.571 -12.323 1.00 86.05 683 ARG A C 1
ATOM 3062 O O . ARG A 1 656 ? -32.327 20.556 -13.069 1.00 86.36 683 ARG A O 1
ATOM 3070 N N . ALA A 1 657 ? -31.067 19.172 -11.739 1.00 81.96 684 ALA A N 1
ATOM 3071 C CA . ALA A 1 657 ? -29.757 19.797 -11.942 1.00 80.74 684 ALA A CA 1
ATOM 3072 C C . ALA A 1 657 ? -29.183 19.510 -13.354 1.00 85.15 684 ALA A C 1
ATOM 3073 O O . ALA A 1 657 ? -28.198 20.150 -13.766 1.00 87.08 684 ALA A O 1
ATOM 3075 N N . LEU A 1 658 ? -29.821 18.587 -14.119 1.00 77.90 685 LEU A N 1
ATOM 3076 C CA . LEU A 1 658 ? -29.377 18.310 -15.483 1.00 76.82 685 LEU A CA 1
ATOM 3077 C C . LEU A 1 658 ? -29.728 19.536 -16.343 1.00 80.62 685 LEU A C 1
ATOM 3078 O O . LEU A 1 658 ? -29.101 19.780 -17.383 1.00 81.20 685 LEU A O 1
ATOM 3083 N N . ALA A 1 659 ? -30.685 20.356 -15.839 1.00 75.46 686 ALA A N 1
ATOM 3084 C CA . ALA A 1 659 ? -31.158 21.579 -16.488 1.00 74.96 686 ALA A CA 1
ATOM 3085 C C . ALA A 1 659 ? -30.028 22.557 -16.764 1.00 77.85 686 ALA A C 1
ATOM 3086 O O . ALA A 1 659 ? -30.107 23.307 -17.742 1.00 78.20 686 ALA A O 1
ATOM 3088 N N . LEU A 1 660 ? -28.961 22.512 -15.922 1.00 73.29 687 LEU A N 1
ATOM 3089 C CA . LEU A 1 660 ? -27.775 23.372 -16.014 1.00 73.05 687 LEU A CA 1
ATOM 3090 C C . LEU A 1 660 ? -26.897 22.985 -17.201 1.00 81.25 687 LEU A C 1
ATOM 3091 O O . LEU A 1 660 ? -26.059 23.798 -17.617 1.00 83.49 687 LEU A O 1
ATOM 3096 N N . LYS A 1 661 ? -27.109 21.763 -17.772 1.00 77.32 688 LYS A N 1
ATOM 3097 C CA . LYS A 1 661 ? -26.384 21.249 -18.946 1.00 77.74 688 LYS A CA 1
ATOM 3098 C C . LYS A 1 661 ? -24.883 21.192 -18.632 1.00 81.86 688 LYS A C 1
ATOM 3099 O O . LYS A 1 661 ? -24.059 21.819 -19.318 1.00 83.10 688 LYS A O 1
ATOM 3105 N N . ARG A 1 662 ? -24.546 20.496 -17.529 1.00 76.44 689 ARG A N 1
ATOM 3106 C CA . ARG A 1 662 ? -23.167 20.358 -17.062 1.00 76.09 689 ARG A CA 1
ATOM 3107 C C . ARG A 1 662 ? -22.880 18.917 -16.703 1.00 83.08 689 ARG A C 1
ATOM 3108 O O . ARG A 1 662 ? -23.744 18.243 -16.112 1.00 83.49 689 ARG A O 1
ATOM 3116 N N . THR A 1 663 ? -21.658 18.451 -17.014 1.00 81.07 690 THR A N 1
ATOM 3117 C CA . THR A 1 663 ? -21.250 17.061 -16.732 1.00 81.68 690 THR A CA 1
ATOM 3118 C C . THR A 1 663 ? -20.594 16.867 -15.360 1.00 86.36 690 THR A C 1
ATOM 3119 O O . THR A 1 663 ? -20.735 15.794 -14.760 1.00 86.07 690 THR A O 1
ATOM 3123 N N . ASP A 1 664 ? -19.877 17.919 -14.888 1.00 81.80 691 ASP A N 1
ATOM 3124 C CA . ASP A 1 664 ? -19.057 18.009 -13.669 1.00 79.87 691 ASP A CA 1
ATOM 3125 C C . ASP A 1 664 ? -19.780 18.060 -12.318 1.00 78.80 691 ASP A C 1
ATOM 3126 O O . ASP A 1 664 ? -19.113 18.148 -11.278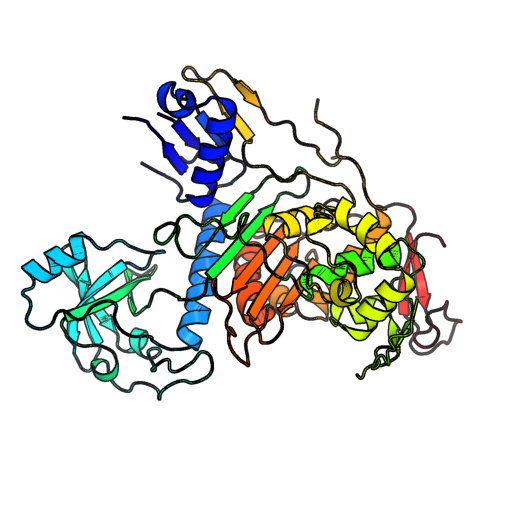 1.00 78.04 691 ASP A O 1
ATOM 3131 N N . LEU A 1 665 ? -21.113 17.989 -12.316 1.00 71.93 692 LEU A N 1
ATOM 3132 C CA . LEU A 1 665 ? -21.862 18.107 -11.070 1.00 69.65 692 LEU A CA 1
ATOM 3133 C C . LEU A 1 665 ? -22.100 16.851 -10.244 1.00 74.77 692 LEU A C 1
ATOM 3134 O O . LEU A 1 665 ? -22.645 15.866 -10.734 1.00 76.00 692 LEU A O 1
ATOM 3139 N N . ALA A 1 666 ? -21.730 16.912 -8.972 1.00 71.12 693 ALA A N 1
ATOM 3140 C CA . ALA A 1 666 ? -21.949 15.834 -8.003 1.00 70.96 693 ALA A CA 1
ATOM 3141 C C . ALA A 1 666 ? -22.778 16.422 -6.817 1.00 73.40 693 ALA A C 1
ATOM 3142 O O . ALA A 1 666 ? -22.575 17.580 -6.449 1.00 72.06 693 ALA A O 1
ATOM 3144 N N . GLY A 1 667 ? -23.725 15.653 -6.280 1.00 68.92 694 GLY A N 1
ATOM 3145 C CA . GLY A 1 667 ? -24.577 16.136 -5.200 1.00 68.00 694 GLY A CA 1
ATOM 3146 C C . GLY A 1 667 ? -25.471 15.124 -4.519 1.00 72.19 694 GLY A C 1
ATOM 3147 O O . GLY A 1 667 ? -25.390 13.928 -4.793 1.00 71.76 694 GLY A O 1
ATOM 3148 N N . LYS A 1 668 ? -26.325 15.606 -3.606 1.00 69.64 695 LYS A N 1
ATOM 3149 C CA . LYS A 1 668 ? -27.240 14.751 -2.859 1.00 70.06 695 LYS A CA 1
ATOM 3150 C C . LYS A 1 668 ? -28.309 15.539 -2.132 1.00 76.20 695 LYS A C 1
ATOM 3151 O O . LYS A 1 668 ? -27.999 16.366 -1.270 1.00 76.66 695 LYS A O 1
ATOM 3157 N N . THR A 1 669 ? -29.572 15.228 -2.443 1.00 73.33 696 THR A N 1
ATOM 3158 C CA . THR A 1 669 ? -30.766 15.749 -1.771 1.00 72.94 696 THR A CA 1
ATOM 3159 C C . THR A 1 669 ? -30.859 15.102 -0.365 1.00 76.65 696 THR A C 1
ATOM 3160 O O . THR A 1 669 ? -30.290 14.029 -0.135 1.00 77.69 696 THR A O 1
ATOM 3164 N N . GLY A 1 670 ? -31.593 15.746 0.534 1.00 70.56 697 GLY A N 1
ATOM 3165 C CA . GLY A 1 670 ? -31.846 15.263 1.883 1.00 69.23 697 GLY A CA 1
ATOM 3166 C C . GLY A 1 670 ? -33.205 15.758 2.325 1.00 71.25 697 GLY A C 1
ATOM 3167 O O . GLY A 1 670 ? -33.521 16.942 2.134 1.00 70.33 697 GLY A O 1
ATOM 3168 N N . THR A 1 671 ? -34.048 14.840 2.848 1.00 66.12 698 THR A N 1
ATOM 3169 C CA . THR A 1 671 ? -35.381 15.161 3.369 1.00 64.94 698 THR A CA 1
ATOM 3170 C C . THR A 1 671 ? -35.518 14.461 4.694 1.00 68.81 698 THR A C 1
ATOM 3171 O O . THR A 1 671 ? -35.444 13.237 4.750 1.00 69.27 698 THR A O 1
ATOM 3175 N N . THR A 1 672 ? -35.706 15.224 5.764 1.00 65.38 699 THR A N 1
ATOM 3176 C CA . THR A 1 672 ? -35.897 14.618 7.074 1.00 65.98 699 THR A CA 1
ATOM 3177 C C . THR A 1 672 ? -37.351 14.212 7.202 1.00 73.96 699 THR A C 1
ATOM 3178 O O . THR A 1 672 ? -38.202 14.696 6.448 1.00 73.38 699 THR A O 1
ATOM 3182 N N . ASN A 1 673 ? -37.628 13.328 8.176 1.00 73.40 700 ASN A N 1
ATOM 3183 C CA . ASN A 1 673 ? -38.941 12.829 8.547 1.00 74.32 700 ASN A CA 1
ATOM 3184 C C . ASN A 1 673 ? -39.947 13.975 8.529 1.00 76.96 700 ASN A C 1
ATOM 3185 O O . ASN A 1 673 ? -39.638 15.069 9.011 1.00 75.15 700 ASN A O 1
ATOM 3190 N N . ASP A 1 674 ? -41.142 13.709 7.967 1.00 74.76 701 ASP A N 1
ATOM 3191 C CA . ASP A 1 674 ? -42.264 14.649 7.844 1.00 75.44 701 ASP A CA 1
ATOM 3192 C C . ASP A 1 674 ? -41.916 15.930 7.096 1.00 78.80 701 ASP A C 1
ATOM 3193 O O . ASP A 1 674 ? -42.618 16.928 7.256 1.00 78.82 701 ASP A O 1
ATOM 3198 N N . SER A 1 675 ? -40.837 15.903 6.265 1.00 73.80 702 SER A N 1
ATOM 3199 C CA . SER A 1 675 ? -40.347 17.048 5.481 1.00 72.00 702 SER A CA 1
ATOM 3200 C C . SER A 1 675 ? -40.054 18.239 6.417 1.00 71.94 702 SER A C 1
ATOM 3201 O O . SER A 1 675 ? -40.359 19.390 6.083 1.00 71.62 702 SER A O 1
ATOM 3204 N N . LYS A 1 676 ? -39.487 17.941 7.608 1.00 65.10 703 LYS A N 1
ATOM 3205 C CA . LYS A 1 676 ? -39.181 18.959 8.614 1.00 63.79 703 LYS A CA 1
ATOM 3206 C C . LYS A 1 676 ? -37.973 19.832 8.244 1.00 65.50 703 LYS A C 1
ATOM 3207 O O . LYS A 1 676 ? -37.871 20.962 8.761 1.00 64.78 703 LYS A O 1
ATOM 3213 N N . ASP A 1 677 ? -37.116 19.316 7.286 1.00 60.67 704 ASP A N 1
ATOM 3214 C CA . ASP A 1 677 ? -35.893 19.893 6.672 1.00 59.03 704 ASP A CA 1
ATOM 3215 C C . ASP A 1 677 ? -35.755 19.433 5.215 1.00 61.53 704 ASP A C 1
ATOM 3216 O O . ASP A 1 677 ? -36.068 18.292 4.892 1.00 60.14 704 ASP A O 1
ATOM 3221 N N . GLY A 1 678 ? -35.242 20.313 4.369 1.00 59.20 705 GLY A N 1
ATOM 3222 C CA . GLY A 1 678 ? -34.987 20.062 2.949 1.00 59.41 705 GLY A CA 1
ATOM 3223 C C . GLY A 1 678 ? -33.569 20.473 2.591 1.00 64.25 705 GLY A C 1
ATOM 3224 O O . GLY A 1 678 ? -33.186 21.634 2.783 1.00 64.37 705 GLY A O 1
ATOM 3225 N N . TRP A 1 679 ? -32.759 19.526 2.119 1.00 60.03 706 TRP A N 1
ATOM 3226 C CA . TRP A 1 679 ? -31.378 19.842 1.815 1.00 59.23 706 TRP A CA 1
ATOM 3227 C C . TRP A 1 679 ? -30.945 19.507 0.410 1.00 63.56 706 TRP A C 1
ATOM 3228 O O . TRP A 1 679 ? -31.496 18.636 -0.248 1.00 62.57 706 TRP A O 1
ATOM 3239 N N . PHE A 1 680 ? -29.860 20.153 0.006 1.00 61.62 707 PHE A N 1
ATOM 3240 C CA . PHE A 1 680 ? -29.101 19.894 -1.194 1.00 62.03 707 PHE A CA 1
ATOM 3241 C C . PHE A 1 680 ? -27.671 20.324 -1.031 1.00 64.21 707 PHE A C 1
ATOM 3242 O O . PHE A 1 680 ? -27.388 21.500 -0.777 1.00 63.36 707 PHE A O 1
ATOM 3250 N N . SER A 1 681 ? -26.772 19.353 -1.147 1.00 60.76 708 SER A N 1
ATOM 3251 C CA . SER A 1 681 ? -25.347 19.604 -1.056 1.00 61.37 708 SER A CA 1
ATOM 3252 C C . SER A 1 681 ? -24.692 18.994 -2.239 1.00 63.89 708 SER A C 1
ATOM 3253 O O . SER A 1 681 ? -24.972 17.839 -2.559 1.00 62.84 708 SER A O 1
ATOM 3256 N N . GLY A 1 682 ? -23.887 19.803 -2.915 1.00 60.82 709 GLY A N 1
ATOM 3257 C CA . GLY A 1 682 ? -23.207 19.408 -4.138 1.00 61.63 709 GLY A CA 1
ATOM 3258 C C . GLY A 1 682 ? -22.110 20.337 -4.614 1.00 66.05 709 GLY A C 1
ATOM 3259 O O . GLY A 1 682 ? -21.924 21.434 -4.083 1.00 65.88 709 GLY A O 1
ATOM 3260 N N . TYR A 1 683 ? -21.414 19.914 -5.670 1.00 62.25 710 TYR A N 1
ATOM 3261 C CA . TYR A 1 683 ? -20.263 20.622 -6.205 1.00 62.14 710 TYR A CA 1
ATOM 3262 C C . TYR A 1 683 ? -19.831 20.168 -7.616 1.00 69.06 710 TYR A C 1
ATOM 3263 O O . TYR A 1 683 ? -20.490 19.373 -8.302 1.00 69.18 710 TYR A O 1
ATOM 3272 N N . ASN A 1 684 ? -18.670 20.700 -8.001 1.00 66.34 711 ASN A N 1
ATOM 3273 C CA . ASN A 1 684 ? -17.791 20.392 -9.117 1.00 67.04 711 ASN A CA 1
ATOM 3274 C C . ASN A 1 684 ? -16.444 20.787 -8.473 1.00 73.17 711 ASN A C 1
ATOM 3275 O O . ASN A 1 684 ? -16.442 21.078 -7.265 1.00 72.31 711 ASN A O 1
ATOM 3280 N N . SER A 1 685 ? -15.326 20.813 -9.221 1.00 70.54 712 SER A N 1
ATOM 3281 C CA . SER A 1 685 ? -14.039 21.152 -8.618 1.00 70.71 712 SER A CA 1
ATOM 3282 C C . SER A 1 685 ? -13.840 22.653 -8.363 1.00 74.29 712 SER A C 1
ATOM 3283 O O . SER A 1 685 ? -12.844 23.058 -7.757 1.00 73.97 712 SER A O 1
ATOM 3286 N N . ASP A 1 686 ? -14.850 23.457 -8.736 1.00 71.30 713 ASP A N 1
ATOM 3287 C CA . ASP A 1 686 ? -14.871 24.905 -8.583 1.00 71.95 713 ASP A CA 1
ATOM 3288 C C . ASP A 1 686 ? -15.499 25.373 -7.257 1.00 76.34 713 ASP A C 1
ATOM 3289 O O . ASP A 1 686 ? -14.886 26.149 -6.523 1.00 76.57 713 ASP A O 1
ATOM 3294 N N . TYR A 1 687 ? -16.736 24.958 -6.981 1.00 72.40 714 TYR A N 1
ATOM 3295 C CA . TYR A 1 687 ? -17.418 25.375 -5.760 1.00 71.12 714 TYR A CA 1
ATOM 3296 C C . TYR A 1 687 ? -18.201 24.246 -5.137 1.00 73.26 714 TYR A C 1
ATOM 3297 O O . TYR A 1 687 ? -18.636 23.341 -5.843 1.00 73.59 714 TYR A O 1
ATOM 3306 N N . VAL A 1 688 ? -18.390 24.327 -3.813 1.00 67.25 715 VAL A N 1
ATOM 3307 C CA . VAL A 1 688 ? -19.183 23.416 -3.001 1.00 65.69 715 VAL A CA 1
ATOM 3308 C C . VAL A 1 688 ? -20.317 24.273 -2.420 1.00 71.24 715 VAL A C 1
ATOM 3309 O O . VAL A 1 688 ? -20.049 25.296 -1.788 1.00 72.21 715 VAL A O 1
ATOM 3313 N N . THR A 1 689 ? -21.571 23.895 -2.681 1.00 66.46 716 THR A N 1
ATOM 3314 C CA . THR A 1 689 ? -22.713 24.674 -2.233 1.00 64.73 716 THR A CA 1
ATOM 3315 C C . THR A 1 689 ? -23.654 23.822 -1.421 1.00 67.55 716 THR A C 1
ATOM 3316 O O . THR A 1 689 ? -24.093 22.765 -1.868 1.00 65.86 716 THR A O 1
ATOM 3320 N N . SER A 1 690 ? -23.923 24.269 -0.201 1.00 65.60 717 SER A N 1
ATOM 3321 C CA . SER A 1 690 ? -24.823 23.569 0.700 1.00 65.49 717 SER A CA 1
ATOM 3322 C C . SER A 1 690 ? -26.092 24.425 0.956 1.00 68.28 717 SER A C 1
ATOM 3323 O O . SER A 1 690 ? -25.957 25.608 1.316 1.00 68.32 717 SER A O 1
ATOM 3326 N N . VAL A 1 691 ? -27.317 23.856 0.670 1.00 61.52 718 VAL A N 1
ATOM 3327 C CA . VAL A 1 691 ? -28.612 24.567 0.788 1.00 59.49 718 VAL A CA 1
ATOM 3328 C C . VAL A 1 691 ? -29.601 23.898 1.757 1.00 63.18 718 VAL A C 1
ATOM 3329 O O . VAL A 1 691 ? -30.038 22.781 1.505 1.00 64.73 718 VAL A O 1
ATOM 3333 N N . TRP A 1 692 ? -29.967 24.583 2.845 1.00 57.32 719 TRP A N 1
ATOM 3334 C CA . TRP A 1 692 ? -30.935 24.054 3.789 1.00 56.61 719 TRP A CA 1
ATOM 3335 C C . TRP A 1 692 ? -32.219 24.867 3.666 1.00 61.50 719 TRP A C 1
ATOM 3336 O O . TRP A 1 692 ? -32.154 26.073 3.474 1.00 61.73 719 TRP A O 1
ATOM 3347 N N . VAL A 1 693 ? -33.378 24.220 3.815 1.00 59.12 720 VAL A N 1
ATOM 3348 C CA . VAL A 1 693 ? -34.696 24.864 3.851 1.00 60.14 720 VAL A CA 1
ATOM 3349 C C . VAL A 1 693 ? -35.525 24.224 5.020 1.00 66.57 720 VAL A C 1
ATOM 3350 O O . VAL A 1 693 ? -35.446 23.017 5.255 1.00 66.56 720 VAL A O 1
ATOM 3354 N N . GLY A 1 694 ? -36.267 25.048 5.756 1.00 64.12 721 GLY A N 1
ATOM 3355 C CA . GLY A 1 694 ? -37.122 24.596 6.847 1.00 63.82 721 GLY A CA 1
ATOM 3356 C C . GLY A 1 694 ? -37.645 25.696 7.750 1.00 66.34 721 GLY A C 1
ATOM 3357 O O . GLY A 1 694 ? -37.429 26.883 7.508 1.00 63.83 721 GLY A O 1
ATOM 3358 N N . PHE A 1 695 ? -38.369 25.294 8.793 1.00 64.31 722 PHE A N 1
ATOM 3359 C CA . PHE A 1 695 ? -38.901 26.202 9.799 1.00 63.86 722 PHE A CA 1
ATOM 3360 C C . PHE A 1 695 ? -37.941 26.182 11.000 1.00 66.23 722 PHE A C 1
ATOM 3361 O O . PHE A 1 695 ? -37.373 25.124 11.289 1.00 64.87 722 PHE A O 1
ATOM 3369 N N . ASP A 1 696 ? -37.722 27.346 11.675 1.00 62.34 723 ASP A N 1
ATOM 3370 C CA . ASP A 1 696 ? -36.838 27.386 12.851 1.00 61.64 723 ASP A CA 1
ATOM 3371 C C . ASP A 1 696 ? -37.439 26.479 13.911 1.00 69.41 723 ASP A C 1
ATOM 3372 O O . ASP A 1 696 ? -36.780 25.511 14.311 1.00 70.17 723 ASP A O 1
ATOM 3377 N N . GLN A 1 697 ? -38.726 26.695 14.261 1.00 68.16 724 GLN A N 1
ATOM 3378 C CA . GLN A 1 697 ? -39.435 25.770 15.141 1.00 70.27 724 GLN A CA 1
ATOM 3379 C C . GLN A 1 697 ? -39.930 24.733 14.147 1.00 74.81 724 GLN A C 1
ATOM 3380 O O . GLN A 1 697 ? -40.678 25.110 13.234 1.00 73.97 724 GLN A O 1
ATOM 3386 N N . PRO A 1 698 ? -39.404 23.479 14.182 1.00 72.49 725 PRO A N 1
ATOM 3387 C CA . PRO A 1 698 ? -39.773 22.510 13.143 1.00 71.97 725 PRO A CA 1
ATOM 3388 C C . PRO A 1 698 ? -41.249 22.147 13.063 1.00 75.47 725 PRO A C 1
ATOM 3389 O O . PRO A 1 698 ? -41.980 22.080 14.056 1.00 75.36 725 PRO A O 1
ATOM 3393 N N . GLU A 1 699 ? -41.671 22.040 11.812 1.00 71.92 726 GLU A N 1
ATOM 3394 C CA . GLU A 1 699 ? -42.982 21.721 11.275 1.00 72.38 726 GLU A CA 1
ATOM 3395 C C . GLU A 1 699 ? -42.717 21.193 9.864 1.00 75.26 726 GLU A C 1
ATOM 3396 O O . GLU A 1 699 ? -41.721 21.563 9.229 1.00 74.56 726 GLU A O 1
ATOM 3402 N N . THR A 1 700 ? -43.651 20.397 9.349 1.00 71.68 727 THR A N 1
ATOM 3403 C CA . THR A 1 700 ? -43.625 19.879 7.987 1.00 70.44 727 THR A CA 1
ATOM 3404 C C . THR A 1 700 ? -43.586 21.036 6.982 1.00 72.21 727 THR A C 1
ATOM 3405 O O . THR A 1 700 ? -44.311 22.020 7.164 1.00 72.61 727 THR A O 1
ATOM 3409 N N . LEU A 1 701 ? -42.780 20.913 5.916 1.00 65.60 728 LEU A N 1
ATOM 3410 C CA . LEU A 1 701 ? -42.812 21.940 4.879 1.00 64.43 728 LEU A CA 1
ATOM 3411 C C . LEU A 1 701 ? -43.995 21.646 3.976 1.00 68.60 728 LEU A C 1
ATOM 3412 O O . LEU A 1 701 ? -44.350 22.483 3.156 1.00 67.57 728 LEU A O 1
ATOM 3417 N N . GLY A 1 702 ? -44.591 20.467 4.153 1.00 67.27 729 GLY A N 1
ATOM 3418 C CA . GLY A 1 702 ? -45.742 19.983 3.396 1.00 68.91 729 GLY A CA 1
ATOM 3419 C C . GLY A 1 702 ? -45.552 18.570 2.879 1.00 75.14 729 GLY A C 1
ATOM 3420 O O . GLY A 1 702 ? -44.421 18.152 2.611 1.00 74.37 729 GLY A O 1
ATOM 3421 N N . ARG A 1 703 ? -46.668 17.835 2.739 1.00 74.26 730 ARG A N 1
ATOM 3422 C CA . ARG A 1 703 ? -46.760 16.445 2.263 1.00 75.30 730 ARG A CA 1
ATOM 3423 C C . ARG A 1 703 ? -45.984 16.211 0.965 1.00 76.28 730 ARG A C 1
ATOM 3424 O O . ARG A 1 703 ? -45.199 15.271 0.887 1.00 75.50 730 ARG A O 1
ATOM 3432 N N . ARG A 1 704 ? -46.167 17.095 -0.017 1.00 72.22 731 ARG A N 1
ATOM 3433 C CA . ARG A 1 704 ? -45.527 17.013 -1.331 1.00 72.37 731 ARG A CA 1
ATOM 3434 C C . ARG A 1 704 ? -44.190 17.781 -1.422 1.00 73.28 731 ARG A C 1
ATOM 3435 O O . ARG A 1 704 ? -43.742 18.090 -2.536 1.00 71.34 731 ARG A O 1
ATOM 3443 N N . GLU A 1 705 ? -43.558 18.085 -0.261 1.00 69.22 732 GLU A N 1
ATOM 3444 C CA . GLU A 1 705 ? -42.297 18.842 -0.203 1.00 67.88 732 GLU A CA 1
ATOM 3445 C C . GLU A 1 705 ? -41.077 17.993 0.148 1.00 74.37 732 GLU A C 1
ATOM 3446 O O . GLU A 1 705 ? -41.113 17.238 1.122 1.00 76.04 732 GLU A O 1
ATOM 3452 N N . TYR A 1 706 ? -40.008 18.087 -0.658 1.00 70.18 733 TYR A N 1
ATOM 3453 C CA . TYR A 1 706 ? -38.772 17.327 -0.425 1.00 70.39 733 TYR A CA 1
ATOM 3454 C C . TYR A 1 706 ? -37.558 18.236 -0.655 1.00 72.17 733 TYR A C 1
ATOM 3455 O O . TYR A 1 706 ? -37.719 19.369 -1.119 1.00 71.33 733 TYR A O 1
ATOM 3464 N N . GLY A 1 707 ? -36.360 17.742 -0.340 1.00 67.31 734 GLY A N 1
ATOM 3465 C CA . GLY A 1 707 ? -35.136 18.498 -0.549 1.00 66.70 734 GLY A CA 1
ATOM 3466 C C . GLY A 1 707 ? -35.042 18.977 -1.987 1.00 71.42 734 GLY A C 1
ATOM 3467 O O . GLY A 1 707 ? -34.641 20.113 -2.251 1.00 72.42 734 GLY A O 1
ATOM 3468 N N . GLY A 1 708 ? -35.473 18.118 -2.904 1.00 66.70 735 GLY A N 1
ATOM 3469 C CA . GLY A 1 708 ? -35.490 18.386 -4.333 1.00 66.10 735 GLY A CA 1
ATOM 3470 C C . GLY A 1 708 ? -36.504 19.419 -4.776 1.00 68.89 735 GLY A C 1
ATOM 3471 O O . GLY A 1 708 ? -36.337 19.999 -5.848 1.00 70.79 735 GLY A O 1
ATOM 3472 N N . THR A 1 709 ? -37.550 19.670 -3.976 1.00 62.20 736 THR A N 1
ATOM 3473 C CA . THR A 1 709 ? -38.610 20.618 -4.339 1.00 61.73 736 THR A CA 1
ATOM 3474 C C . THR A 1 709 ? -38.431 21.997 -3.694 1.00 64.81 736 THR A C 1
ATOM 3475 O O . THR A 1 709 ? -39.055 22.973 -4.134 1.00 63.93 736 THR A O 1
ATOM 3479 N N . VAL A 1 710 ? -37.582 22.070 -2.645 1.00 61.15 737 VAL A N 1
ATOM 3480 C CA . VAL A 1 710 ? -37.334 23.300 -1.889 1.00 60.36 737 VAL A CA 1
ATOM 3481 C C . VAL A 1 710 ? -35.907 23.819 -1.985 1.00 65.85 737 VAL A C 1
ATOM 3482 O O . VAL A 1 710 ? -35.729 24.982 -2.344 1.00 67.62 737 VAL A O 1
ATOM 3486 N N . ALA A 1 711 ? -34.903 22.969 -1.654 1.00 60.32 738 ALA A N 1
ATOM 3487 C CA . ALA A 1 711 ? -33.482 23.306 -1.592 1.00 58.74 738 ALA A CA 1
ATOM 3488 C C . ALA A 1 711 ? -32.808 23.226 -2.930 1.00 62.16 738 ALA A C 1
ATOM 3489 O O . ALA A 1 711 ? -32.218 24.207 -3.365 1.00 61.36 738 ALA A O 1
ATOM 3491 N N . LEU A 1 712 ? -32.883 22.053 -3.583 1.00 59.53 739 LEU A N 1
ATOM 3492 C CA . LEU A 1 712 ? -32.304 21.794 -4.902 1.00 58.96 739 LEU A CA 1
ATOM 3493 C C . LEU A 1 712 ? -32.634 22.897 -5.912 1.00 60.79 739 LEU A C 1
ATOM 3494 O O . LEU A 1 712 ? -31.676 23.397 -6.513 1.00 59.55 739 LEU A O 1
ATOM 3499 N N . PRO A 1 713 ? -33.924 23.372 -6.041 1.00 56.52 740 PRO A N 1
ATOM 3500 C CA . PRO A 1 713 ? -34.202 24.524 -6.939 1.00 56.21 740 PRO A CA 1
ATOM 3501 C C . PRO A 1 713 ? -33.313 25.758 -6.635 1.00 60.10 740 PRO A C 1
ATOM 3502 O O . PRO A 1 713 ? -32.666 26.268 -7.569 1.00 59.61 740 PRO A O 1
ATOM 3506 N N . ILE A 1 714 ? -33.209 26.173 -5.328 1.00 56.10 741 ILE A N 1
ATOM 3507 C CA . ILE A 1 714 ? -32.335 27.269 -4.869 1.00 56.49 741 ILE A CA 1
ATOM 3508 C C . ILE A 1 714 ? -30.908 26.985 -5.334 1.00 62.37 741 ILE A C 1
ATOM 3509 O O . ILE A 1 714 ? -30.310 27.837 -6.000 1.00 63.04 741 ILE A O 1
ATOM 3514 N N . TRP A 1 715 ? -30.377 25.789 -4.989 1.00 59.15 742 TRP A N 1
ATOM 3515 C CA . TRP A 1 715 ? -29.026 25.384 -5.325 1.00 60.45 742 TRP A CA 1
ATOM 3516 C C . TRP A 1 715 ? -28.749 25.512 -6.815 1.00 69.14 742 TRP A C 1
ATOM 3517 O O . TRP A 1 715 ? -27.757 26.154 -7.185 1.00 69.66 742 TRP A O 1
ATOM 3528 N N . ILE A 1 716 ? -29.638 24.919 -7.670 1.00 67.28 743 ILE A N 1
ATOM 3529 C CA . ILE A 1 716 ? -29.549 24.979 -9.135 1.00 67.63 743 ILE A CA 1
ATOM 3530 C C . ILE A 1 716 ? -29.440 26.432 -9.584 1.00 73.66 743 ILE A C 1
ATOM 3531 O O . ILE A 1 716 ? -28.495 26.741 -10.320 1.00 75.26 743 ILE A O 1
ATOM 3536 N N . ARG A 1 717 ? -30.368 27.333 -9.118 1.00 69.92 744 ARG A N 1
ATOM 3537 C CA . ARG A 1 717 ? -30.325 28.758 -9.505 1.00 70.18 744 ARG A CA 1
ATOM 3538 C C . ARG A 1 717 ? -28.939 29.395 -9.259 1.00 71.75 744 ARG A C 1
ATOM 3539 O O . ARG A 1 717 ? -28.372 30.013 -10.175 1.00 70.34 744 ARG A O 1
ATOM 3547 N N . TYR A 1 718 ? -28.383 29.166 -8.045 1.00 66.77 745 TYR A N 1
ATOM 3548 C CA . TYR A 1 718 ? -27.084 29.676 -7.648 1.00 66.08 745 TYR A CA 1
ATOM 3549 C C . TYR A 1 718 ? -25.916 29.063 -8.475 1.00 71.87 745 TYR A C 1
ATOM 3550 O O . TYR A 1 718 ? -25.087 29.796 -9.024 1.00 72.48 745 TYR A O 1
ATOM 3559 N N . MET A 1 719 ? -25.860 27.737 -8.569 1.00 68.25 746 MET A N 1
ATOM 3560 C CA . MET A 1 719 ? -24.810 27.065 -9.327 1.00 68.90 746 MET A CA 1
ATOM 3561 C C . MET A 1 719 ? -24.873 27.401 -10.830 1.00 75.84 746 MET A C 1
ATOM 3562 O O . MET A 1 719 ? -23.839 27.384 -11.515 1.00 76.71 746 MET A O 1
ATOM 3567 N N . GLY A 1 720 ? -26.072 27.754 -11.301 1.00 72.15 747 GLY A N 1
ATOM 3568 C CA . GLY A 1 720 ? -26.286 28.175 -12.673 1.00 73.23 747 GLY A CA 1
ATOM 3569 C C . GLY A 1 720 ? -25.478 29.419 -12.989 1.00 77.97 747 GLY A C 1
ATOM 3570 O O . GLY A 1 720 ? -24.736 29.463 -13.979 1.00 79.07 747 GLY A O 1
ATOM 3571 N N . PHE A 1 721 ? -25.584 30.408 -12.102 1.00 72.65 748 PHE A N 1
ATOM 3572 C CA . PHE A 1 721 ? -24.888 31.672 -12.203 1.00 72.41 748 PHE A CA 1
ATOM 3573 C C . PHE A 1 721 ? -23.411 31.488 -11.924 1.00 75.47 748 PHE A C 1
ATOM 3574 O O . PHE A 1 721 ? -22.602 32.000 -12.691 1.00 76.62 748 PHE A O 1
ATOM 3582 N N . ALA A 1 722 ? -23.055 30.862 -10.779 1.00 70.15 749 ALA A N 1
ATOM 3583 C CA . ALA A 1 722 ? -21.665 30.701 -10.369 1.00 69.69 749 ALA A CA 1
ATOM 3584 C C . ALA A 1 722 ? -20.841 30.029 -11.448 1.00 76.68 749 ALA A C 1
ATOM 3585 O O . ALA A 1 722 ? -19.799 30.569 -11.848 1.00 79.04 749 ALA A O 1
ATOM 3587 N N . LEU A 1 723 ? -21.367 28.933 -12.006 1.00 72.65 750 LEU A N 1
ATOM 3588 C CA . LEU A 1 723 ? -20.693 28.178 -13.059 1.00 73.62 750 LEU A CA 1
ATOM 3589 C C . LEU A 1 723 ? -21.094 28.611 -14.513 1.00 82.41 750 LEU A C 1
ATOM 3590 O O . LEU A 1 723 ? -20.957 27.808 -15.446 1.00 83.32 750 LEU A O 1
ATOM 3595 N N . LYS A 1 724 ? -21.564 29.873 -14.704 1.00 80.80 751 LYS A N 1
ATOM 3596 C CA . LYS A 1 724 ? -22.010 30.365 -16.011 1.00 82.51 751 LYS A CA 1
ATOM 3597 C C . LYS A 1 724 ? -20.919 30.287 -17.036 1.00 93.31 751 LYS A C 1
ATOM 3598 O O . LYS A 1 724 ? -21.029 29.509 -17.982 1.00 94.91 751 LYS A O 1
ATOM 3604 N N . ASP A 1 725 ? -19.857 31.073 -16.849 1.00 93.56 752 ASP A N 1
ATOM 3605 C CA . ASP A 1 725 ? -18.762 31.130 -17.818 1.00 96.30 752 ASP A CA 1
ATOM 3606 C C . ASP A 1 725 ? -17.667 30.089 -17.539 1.00 98.87 752 ASP A C 1
ATOM 3607 O O . ASP A 1 725 ? -16.643 30.061 -18.230 1.00 101.28 752 ASP A O 1
ATOM 3612 N N . LYS A 1 726 ? -17.912 29.199 -16.565 1.00 91.28 753 LYS A N 1
ATOM 3613 C CA . LYS A 1 726 ? -16.974 28.158 -16.144 1.00 89.22 753 LYS A CA 1
ATOM 3614 C C . LYS A 1 726 ? -16.989 26.882 -17.009 1.00 91.05 753 LYS A C 1
ATOM 3615 O O . LYS A 1 726 ? -18.040 26.239 -17.111 1.00 90.12 753 LYS A O 1
ATOM 3621 N N . PRO A 1 727 ? -15.831 26.451 -17.585 1.00 87.09 754 PRO A N 1
ATOM 3622 C CA . PRO A 1 727 ? -15.811 25.165 -18.321 1.00 87.23 754 PRO A CA 1
ATOM 3623 C C . PRO A 1 727 ? -15.990 23.966 -17.363 1.00 89.22 754 PRO A C 1
ATOM 3624 O O . PRO A 1 727 ? -15.884 24.157 -16.137 1.00 88.87 754 PRO A O 1
ATOM 3628 N N . MET A 1 728 ? -16.267 22.743 -17.883 1.00 83.60 755 MET A N 1
ATOM 3629 C CA . MET A 1 728 ? -16.458 21.593 -16.975 1.00 81.20 755 MET A CA 1
ATOM 3630 C C . MET A 1 728 ? -15.188 21.350 -16.164 1.00 86.23 755 MET A C 1
ATOM 3631 O O . MET A 1 728 ? -14.074 21.401 -16.715 1.00 86.79 755 MET A O 1
ATOM 3636 N N . HIS A 1 729 ? -15.358 21.191 -14.835 1.00 82.05 756 HIS A N 1
ATOM 3637 C CA . HIS A 1 729 ? -14.229 20.996 -13.933 1.00 81.90 756 HIS A CA 1
ATOM 3638 C C . HIS A 1 729 ? -14.530 19.950 -12.879 1.00 83.80 756 HIS A C 1
ATOM 3639 O O . HIS A 1 729 ? -15.060 20.293 -11.825 1.00 83.20 756 HIS A O 1
ATOM 3646 N N . THR A 1 730 ? -14.215 18.669 -13.188 1.00 79.20 757 THR A N 1
ATOM 3647 C CA . THR A 1 730 ? -14.315 17.505 -12.291 1.00 78.25 757 THR A CA 1
ATOM 3648 C C . THR A 1 730 ? -12.917 16.974 -11.985 1.00 84.37 757 THR A C 1
ATOM 3649 O O . THR A 1 730 ? -11.976 17.216 -12.755 1.00 86.10 757 THR A O 1
ATOM 3653 N N . MET A 1 731 ? -12.804 16.197 -10.886 1.00 79.72 758 MET A N 1
ATOM 3654 C CA . MET A 1 731 ? -11.557 15.592 -10.432 1.00 79.18 758 MET A CA 1
ATOM 3655 C C . MET A 1 731 ? -10.979 14.685 -11.483 1.00 86.14 758 MET A C 1
ATOM 3656 O O . MET A 1 731 ? -11.673 13.808 -12.007 1.00 86.73 758 MET A O 1
ATOM 3661 N N . ALA A 1 732 ? -9.688 14.887 -11.755 1.00 83.29 759 ALA A N 1
ATOM 3662 C CA . ALA A 1 732 ? -8.894 14.087 -12.670 1.00 83.47 759 ALA A CA 1
ATOM 3663 C C . ALA A 1 732 ? -8.591 12.709 -12.045 1.00 84.98 759 ALA A C 1
ATOM 3664 O O . ALA A 1 732 ? -8.151 12.638 -10.888 1.00 82.40 759 ALA A O 1
ATOM 3666 N N . GLU A 1 733 ? -8.809 11.623 -12.826 1.00 82.75 760 GLU A N 1
ATOM 3667 C CA . GLU A 1 733 ? -8.560 10.241 -12.391 1.00 83.45 760 GLU A CA 1
ATOM 3668 C C . GLU A 1 733 ? -7.163 10.037 -11.778 1.00 91.23 760 GLU A C 1
ATOM 3669 O O . GLU A 1 733 ? -6.154 10.135 -12.485 1.00 92.50 760 GLU A O 1
ATOM 3675 N N . PRO A 1 734 ? -7.088 9.786 -10.452 1.00 89.03 761 PRO A N 1
ATOM 3676 C CA . PRO A 1 734 ? -5.780 9.591 -9.814 1.00 90.58 761 PRO A CA 1
ATOM 3677 C C . PRO A 1 734 ? -5.140 8.230 -10.146 1.00 95.97 761 PRO A C 1
ATOM 3678 O O . PRO A 1 734 ? -5.849 7.315 -10.594 1.00 95.85 761 PRO A O 1
ATOM 3682 N N . PRO A 1 735 ? -3.819 8.043 -9.909 1.00 92.43 762 PRO A N 1
ATOM 3683 C CA . PRO A 1 735 ? -3.219 6.721 -10.156 1.00 93.32 762 PRO A CA 1
ATOM 3684 C C . PRO A 1 735 ? -3.801 5.630 -9.246 1.00 96.31 762 PRO A C 1
ATOM 3685 O O . PRO A 1 735 ? -4.111 5.895 -8.080 1.00 95.92 762 PRO A O 1
ATOM 3689 N N . GLY A 1 736 ? -3.967 4.430 -9.786 1.00 92.11 763 GLY A N 1
ATOM 3690 C CA . GLY A 1 736 ? -4.434 3.292 -9.004 1.00 91.14 763 GLY A CA 1
ATOM 3691 C C . GLY A 1 736 ? -5.883 2.865 -9.112 1.00 92.66 763 GLY A C 1
ATOM 3692 O O . GLY A 1 736 ? -6.359 2.149 -8.224 1.00 91.88 763 GLY A O 1
ATOM 3693 N N . ILE A 1 737 ? -6.593 3.271 -10.193 1.00 87.69 764 ILE A N 1
ATOM 3694 C CA . ILE A 1 737 ? -7.998 2.884 -10.437 1.00 85.45 764 ILE A CA 1
ATOM 3695 C C . ILE A 1 737 ? -8.113 1.873 -11.608 1.00 90.72 764 ILE A C 1
ATOM 3696 O O . ILE A 1 737 ? -7.332 1.956 -12.560 1.00 91.91 764 ILE A O 1
ATOM 3701 N N . VAL A 1 738 ? -9.069 0.920 -11.520 1.00 85.91 765 VAL A N 1
ATOM 3702 C CA . VAL A 1 738 ? -9.279 -0.115 -12.541 1.00 86.20 765 VAL A CA 1
ATOM 3703 C C . VAL A 1 738 ? -10.740 -0.334 -12.895 1.00 88.71 765 VAL A C 1
ATOM 3704 O O . VAL A 1 738 ? -11.539 -0.619 -12.002 1.00 89.17 765 VAL A O 1
ATOM 3708 N N . SER A 1 739 ? -11.088 -0.233 -14.191 1.00 83.39 766 SER A N 1
ATOM 3709 C CA . SER A 1 739 ? -12.459 -0.451 -14.652 1.00 81.80 766 SER A CA 1
ATOM 3710 C C . SER A 1 739 ? -12.657 -1.879 -15.178 1.00 84.49 766 SER A C 1
ATOM 3711 O O . SER A 1 739 ? -12.152 -2.217 -16.255 1.00 85.78 766 SER A O 1
ATOM 3714 N N . LEU A 1 740 ? -13.382 -2.717 -14.409 1.00 78.22 767 LEU A N 1
ATOM 3715 C CA . LEU A 1 740 ? -13.637 -4.112 -14.783 1.00 78.19 767 LEU A CA 1
ATOM 3716 C C . LEU A 1 740 ? -15.113 -4.491 -14.920 1.00 81.97 767 LEU A C 1
ATOM 3717 O O . LEU A 1 740 ? -15.952 -3.936 -14.196 1.00 80.89 767 LEU A O 1
ATOM 3722 N N . ARG A 1 741 ? -15.423 -5.416 -15.887 1.00 78.29 768 ARG A N 1
ATOM 3723 C CA . ARG A 1 741 ? -16.769 -5.942 -16.175 1.00 77.19 768 ARG A CA 1
ATOM 3724 C C . ARG A 1 741 ? -17.254 -6.750 -14.979 1.00 81.16 768 ARG A C 1
ATOM 3725 O O . ARG A 1 741 ? -16.521 -7.629 -14.520 1.00 82.46 768 ARG A O 1
ATOM 3733 N N . ILE A 1 742 ? -18.473 -6.467 -14.471 1.00 75.42 769 ILE A N 1
ATOM 3734 C CA . ILE A 1 742 ? -19.021 -7.148 -13.293 1.00 74.28 769 ILE A CA 1
ATOM 3735 C C . ILE A 1 742 ? -20.340 -7.815 -13.605 1.00 79.69 769 ILE A C 1
ATOM 3736 O O . ILE A 1 742 ? -21.157 -7.181 -14.275 1.00 80.01 769 ILE A O 1
ATOM 3741 N N . ASP A 1 743 ? -20.574 -9.073 -13.083 1.00 76.10 770 ASP A N 1
ATOM 3742 C CA . ASP A 1 743 ? -21.861 -9.796 -13.177 1.00 75.03 770 ASP A CA 1
ATOM 3743 C C . ASP A 1 743 ? -22.818 -9.086 -12.181 1.00 77.60 770 ASP A C 1
ATOM 3744 O O . ASP A 1 743 ? -22.547 -9.062 -10.973 1.00 75.88 770 ASP A O 1
ATOM 3749 N N . PRO A 1 744 ? -23.891 -8.427 -12.686 1.00 74.67 771 PRO A N 1
ATOM 3750 C CA . PRO A 1 744 ? -24.806 -7.680 -11.798 1.00 73.55 771 PRO A CA 1
ATOM 3751 C C . PRO A 1 744 ? -25.450 -8.513 -10.696 1.00 79.42 771 PRO A C 1
ATOM 3752 O O . PRO A 1 744 ? -25.937 -7.972 -9.703 1.00 79.22 771 PRO A O 1
ATOM 3756 N N . VAL A 1 745 ? -25.417 -9.832 -10.880 1.00 76.93 772 VAL A N 1
ATOM 3757 C CA . VAL A 1 745 ? -26.000 -10.848 -10.033 1.00 76.91 772 VAL A CA 1
ATOM 3758 C C . VAL A 1 745 ? -25.052 -11.310 -8.927 1.00 81.73 772 VAL A C 1
ATOM 3759 O O . VAL A 1 745 ? -25.509 -11.647 -7.835 1.00 81.06 772 VAL A O 1
ATOM 3763 N N . THR A 1 746 ? -23.742 -11.332 -9.208 1.00 79.20 773 THR A N 1
ATOM 3764 C CA . THR A 1 746 ? -22.725 -11.778 -8.251 1.00 78.95 773 THR A CA 1
ATOM 3765 C C . THR A 1 746 ? -21.902 -10.642 -7.654 1.00 82.38 773 THR A C 1
ATOM 3766 O O . THR A 1 746 ? -21.242 -10.832 -6.627 1.00 81.56 773 THR A O 1
ATOM 3770 N N . GLY A 1 747 ? -21.896 -9.501 -8.330 1.00 79.40 774 GLY A N 1
ATOM 3771 C CA . GLY A 1 747 ? -21.124 -8.342 -7.901 1.00 79.95 774 GLY A CA 1
ATOM 3772 C C . GLY A 1 747 ? -19.634 -8.506 -8.137 1.00 88.22 774 GLY A C 1
ATOM 3773 O O . GLY A 1 747 ? -18.869 -7.559 -7.936 1.00 89.10 774 GLY A O 1
ATOM 3774 N N . ARG A 1 748 ? -19.217 -9.710 -8.580 1.00 85.65 775 ARG A N 1
ATOM 3775 C CA . ARG A 1 748 ? -17.832 -10.088 -8.858 1.00 86.15 775 ARG A CA 1
ATOM 3776 C C . ARG A 1 748 ? -17.560 -10.078 -10.393 1.00 88.35 775 ARG A C 1
ATOM 3777 O O . ARG A 1 748 ? -18.509 -9.991 -11.188 1.00 88.03 775 ARG A O 1
ATOM 3785 N N . SER A 1 749 ? -16.262 -10.171 -10.798 1.00 82.40 776 SER A N 1
ATOM 3786 C CA . SER A 1 749 ? -15.828 -10.172 -12.199 1.00 81.61 776 SER A CA 1
ATOM 3787 C C . SER A 1 749 ? -16.661 -11.085 -13.081 1.00 83.01 776 SER A C 1
ATOM 3788 O O . SER A 1 749 ? -16.886 -12.239 -12.730 1.00 82.40 776 SER A O 1
ATOM 3791 N N . ALA A 1 750 ? -17.162 -10.538 -14.199 1.00 78.60 777 ALA A N 1
ATOM 3792 C CA . ALA A 1 750 ? -18.015 -11.255 -15.138 1.00 78.45 777 ALA A CA 1
ATOM 3793 C C . ALA A 1 750 ? -17.239 -11.965 -16.219 1.00 82.78 777 ALA A C 1
ATOM 3794 O O . ALA A 1 750 ? -16.401 -11.369 -16.913 1.00 83.43 777 ALA A O 1
ATOM 3796 N N . ALA A 1 751 ? -17.545 -13.248 -16.380 1.00 77.64 778 ALA A N 1
ATOM 3797 C CA . ALA A 1 751 ? -16.947 -14.049 -17.423 1.00 78.45 778 ALA A CA 1
ATOM 3798 C C . ALA A 1 751 ? -17.486 -13.535 -18.762 1.00 83.57 778 ALA A C 1
ATOM 3799 O O . ALA A 1 751 ? -18.602 -13.013 -18.782 1.00 83.86 778 ALA A O 1
ATOM 3801 N N . PRO A 1 752 ? -16.776 -13.693 -19.900 1.00 80.40 779 PRO A N 1
ATOM 3802 C CA . PRO A 1 752 ? -17.377 -13.308 -21.185 1.00 80.07 779 PRO A CA 1
ATOM 3803 C C . PRO A 1 752 ? -18.715 -14.023 -21.389 1.00 83.85 779 PRO A C 1
ATOM 3804 O O . PRO A 1 752 ? -18.916 -15.136 -20.900 1.00 82.59 779 PRO A O 1
ATOM 3808 N N . GLY A 1 753 ? -19.636 -13.349 -22.061 1.00 81.18 780 GLY A N 1
ATOM 3809 C CA . GLY A 1 753 ? -20.961 -13.898 -22.300 1.00 80.87 780 GLY A CA 1
ATOM 3810 C C . GLY A 1 753 ? -21.876 -13.751 -21.107 1.00 81.69 780 GLY A C 1
ATOM 3811 O O . GLY A 1 753 ? -22.951 -14.367 -21.084 1.00 81.06 780 GLY A O 1
ATOM 3812 N N . THR A 1 754 ? -21.457 -12.934 -20.101 1.00 74.99 781 THR A N 1
ATOM 3813 C CA . THR A 1 754 ? -22.337 -12.681 -18.974 1.00 72.70 781 THR A CA 1
ATOM 3814 C C . THR A 1 754 ? -23.339 -11.627 -19.383 1.00 74.64 781 THR A C 1
ATOM 3815 O O . THR A 1 754 ? -22.953 -10.516 -19.810 1.00 71.26 781 THR A O 1
ATOM 3819 N N . PRO A 1 755 ? -24.644 -12.021 -19.296 1.00 72.18 782 PRO A N 1
ATOM 3820 C CA . PRO A 1 755 ? -25.723 -11.071 -19.592 1.00 71.31 782 PRO A CA 1
ATOM 3821 C C . PRO A 1 755 ? -25.744 -10.055 -18.473 1.00 74.86 782 PRO A C 1
ATOM 3822 O O . PRO A 1 755 ? -25.501 -10.411 -17.310 1.00 75.87 782 PRO A O 1
ATOM 3826 N N . GLY A 1 756 ? -25.954 -8.807 -18.837 1.00 70.29 783 GLY A N 1
ATOM 3827 C CA . GLY A 1 756 ? -26.018 -7.730 -17.864 1.00 69.76 783 GLY A CA 1
ATOM 3828 C C . GLY A 1 756 ? -24.702 -7.205 -17.321 1.00 76.33 783 GLY A C 1
ATOM 3829 O O . GLY A 1 756 ? -24.719 -6.227 -16.550 1.00 77.71 783 GLY A O 1
ATOM 3830 N N . ALA A 1 757 ? -23.549 -7.822 -17.708 1.00 71.83 784 ALA A N 1
ATOM 3831 C CA . ALA A 1 757 ? -22.215 -7.376 -17.272 1.00 70.64 784 ALA A CA 1
ATOM 3832 C C . ALA A 1 757 ? -22.035 -5.866 -17.530 1.00 73.94 784 ALA A C 1
ATOM 3833 O O . ALA A 1 757 ? -22.501 -5.352 -18.554 1.00 74.81 784 ALA A O 1
ATOM 3835 N N . TYR A 1 758 ? -21.455 -5.146 -16.559 1.00 67.62 785 TYR A N 1
ATOM 3836 C CA . TYR A 1 758 ? -21.261 -3.703 -16.659 1.00 65.24 785 TYR A CA 1
ATOM 3837 C C . TYR A 1 758 ? -19.906 -3.349 -16.118 1.00 70.06 785 TYR A C 1
ATOM 3838 O O . TYR A 1 758 ? -19.368 -4.143 -15.344 1.00 70.34 785 TYR A O 1
ATOM 3847 N N . PHE A 1 759 ? -19.347 -2.167 -16.491 1.00 66.74 786 PHE A N 1
ATOM 3848 C CA . PHE A 1 759 ? -18.021 -1.780 -15.988 1.00 66.55 786 PHE A CA 1
ATOM 3849 C C . PHE A 1 759 ? -18.137 -0.963 -14.734 1.00 72.29 786 PHE A C 1
ATOM 3850 O O . PHE A 1 759 ? -19.117 -0.232 -14.562 1.00 71.32 786 PHE A O 1
ATOM 3858 N N . GLU A 1 760 ? -17.143 -1.102 -13.843 1.00 70.65 787 GLU A N 1
ATOM 3859 C CA . GLU A 1 760 ? -17.085 -0.378 -12.578 1.00 69.95 787 GLU A CA 1
ATOM 3860 C C . GLU A 1 760 ? -15.645 -0.118 -12.190 1.00 77.24 787 GLU A C 1
ATOM 3861 O O . GLU A 1 760 ? -14.768 -0.947 -12.434 1.00 77.59 787 GLU A O 1
ATOM 3867 N N . MET A 1 761 ? -15.414 1.042 -11.587 1.00 75.61 788 MET A N 1
ATOM 3868 C CA . MET A 1 761 ? -14.107 1.459 -11.102 1.00 76.87 788 MET A CA 1
ATOM 3869 C C . MET A 1 761 ? -13.806 0.887 -9.707 1.00 82.39 788 MET A C 1
ATOM 3870 O O . MET A 1 761 ? -14.697 0.759 -8.833 1.00 79.98 788 MET A O 1
ATOM 3875 N N . PHE A 1 762 ? -12.515 0.543 -9.517 1.00 81.71 789 PHE A N 1
ATOM 3876 C CA . PHE A 1 762 ? -11.995 -0.052 -8.287 1.00 81.82 789 PHE A CA 1
ATOM 3877 C C . PHE A 1 762 ? -10.576 0.386 -7.954 1.00 88.21 789 PHE A C 1
ATOM 3878 O O . PHE A 1 762 ? -9.763 0.615 -8.853 1.00 88.34 789 PHE A O 1
ATOM 3886 N N . LYS A 1 763 ? -10.274 0.443 -6.646 1.00 85.95 790 LYS A N 1
ATOM 3887 C CA . LYS A 1 763 ? -8.921 0.663 -6.138 1.00 87.58 790 LYS A CA 1
ATOM 3888 C C . LYS A 1 763 ? -8.263 -0.743 -6.282 1.00 97.37 790 LYS A C 1
ATOM 3889 O O . LYS A 1 763 ? -8.909 -1.740 -5.891 1.00 97.97 790 LYS A O 1
ATOM 3895 N N . ASN A 1 764 ? -7.029 -0.840 -6.862 1.00 96.36 791 ASN A N 1
ATOM 3896 C CA . ASN A 1 764 ? -6.320 -2.128 -7.041 1.00 98.24 791 ASN A CA 1
ATOM 3897 C C . ASN A 1 764 ? -6.372 -2.937 -5.737 1.00 103.45 791 ASN A C 1
ATOM 3898 O O . ASN A 1 764 ? -5.745 -2.571 -4.733 1.00 103.19 791 ASN A O 1
ATOM 3903 N N . GLU A 1 765 ? -7.279 -3.944 -5.750 1.00 100.65 792 GLU A N 1
ATOM 3904 C CA . GLU A 1 765 ? -7.726 -4.854 -4.678 1.00 122.60 792 GLU A CA 1
ATOM 3905 C C . GLU A 1 765 ? -6.753 -5.090 -3.518 1.00 142.51 792 GLU A C 1
ATOM 3906 O O . GLU A 1 765 ? -6.527 -4.177 -2.717 1.00 93.46 792 GLU A O 1
#

Secondary structure (DSSP, 8-state):
-EEEE-TT--EEEEE-----SS--HHHHHHHHHHHHHHHTTHHHHTT-EEEES--HHHHHHHHHHHHHHHHHHHHTT-B---SEE-TT--HHHHHHHHHT---BTTEEEEEEEEE-SSEEEEE-TT--EEEEEGGGGTT-PBB-SSS-B-PPP-SHHHH--TTEEEEEEE-TTS-EEEE---SSEEEEEEE-TTT-BEEEEE-SS-TTT----TTTS--B--GGGGHHHHHHHHHTTT--TT-EEEES-----------SEEEEHHHHHHTT-HHHHHHHHHHH-HHHHHHHHHTTT--GGGS-SSGGGGGT---B-HHHHHHHHHHHHTTSB----B-EEEEE-SSS-EEEE----B----PPBPPB-S-HHHHHHHHHHHHHHHHTSTTGGGGGG--SS-EEEEEE-GGG-EEEEEEE-SS-EEEEEEE-SS---S-TT--HHHHHHHHHHHHHHHHTSSPPP------TTEEEEEE-TTTSSBPPTT-TT-EEEEEE--

Sequence (502 aa):
PLKVYSEDGKLISEFGEMTPELNAPYIAEMARAEMVGRYGSEAYTEGYKVITTVRSDLQNAASQSVRDGLIDYDQRHGYRGPETRLPGQTRDAWLKHLGQQRSIGGLEPAIVTQVEKSGIMVMTRDGKEEAVTWDSMKWARPFLSNNSMGPMPRQPADVAQAGDQIRVQRQEDGTLRFVQIPAAQSALISLDPKDGAIRSLVGGFSFEQSNYNRAIQAKRQPGSSFKPFIYSAALDNGFTAASLVNDAPIVFVDEYLTFLGPIPLREALYKSRNMVSIRVLQGLGIERAISYITKFGFQRDELPRNFSLALGTATVTPMEIAGAWSVFANGGYKVNPYVIERIESRDGQVLYQANPPRVPVEPTPAERIIDARTAYIMTSMLQDVIKRGTGRRALALKRTDLAGKTGTTNDSKDGWFSGYNSDYVTSVWVGFDQPETLGRREYGGTVALPIWIRYMGFALKDKPMHTMAEPPGIVSLRIDPVTGRSAAPGTPGAYFEMFKNE

CATH classification: 3.40.710.10 (+1 more: 2.40.50.140)

Radius of gyration: 25.46 Å; Cα contacts (8 Å, |Δi|>4): 1173; chains: 1; bounding box: 67×75×52 Å

InterPro domains:
  IPR001264 Glycosyl transferase, family 51 [PF00912] (54-229)
  IPR001460 Penicillin-binding protein, transpeptidase [PF00905] (428-741)
  IPR012338 Beta-lactamase/transpeptidase-like [G3DSA:3.40.710.10] (243-323)
  IPR012338 Beta-lactamase/transpeptidase-like [G3DSA:3.40.710.10] (400-621)
  IPR012338 Beta-lactamase/transpeptidase-like [G3DSA:3.40.710.10] (631-792)
  IPR012338 Beta-lactamase/transpeptidase-like [SSF56601] (211-801)
  IPR023346 Lysozyme-like domain superfamily [SSF53955] (43-255)
  IPR031376 Penicillin-binding protein, OB-like domain [PF17092] (316-420)
  IPR036950 Transglycosylase domain [G3DSA:1.10.3810.10] (48-242)
  IPR050396 Glycosyltransferase 51/Transpeptidase [PTHR32282] (3-800)

Foldseek 3Di:
DEWEAEQQGFTQDAAADPDGPAPALLLVVVVVVVQCVVPNNVNRVFHKYFYWLADRLLAVLLLCLQQVLLQVLQLVQAAPFFPDAAPPDDLVVLLVVLLPDDAFSQWFKWFFADFDQQFTWTAGNVRDIDTEGVVLCQSHFARDDLADTHDGDNGRVSHDDGRGIFTWHADPVRHTHGGHDGQKWKWKWKAQLFAQGTHYTDQTNGVSPPVGRLQAHFWAQQFLLQLLLLVLLLQVPPAFQLDWAFLDDDDDDDDPCHDPTTAGPLCCSLAVRLSRLLVSCVVCDLVNSLVLNVLLQDDSVQQDSDSCSSRRRGTHHNSSSLQSLSCLLLQAFRHDHDIGQFMAGPVGHTPDGDQGQGDPVVHHPTDGSHHSQSSQQSQVSQLVNCVPHLVVVLCVLVASQKGKDWRADPLSQKTWIWIDGNGMTMIMIMHHSPTDHNYPPDHNSSRTSSSVSSSCSSVCVVPHGHHDDNDPFKDWAWAQRVPSHGDDPPRPPTDIDIGGND